Protein AF-A0A6A6IMD1-F1 (afdb_monomer)

Structure (mmCIF, N/CA/C/O backbone):
data_AF-A0A6A6IMD1-F1
#
_entry.id   AF-A0A6A6IMD1-F1
#
loop_
_atom_site.group_PDB
_atom_site.id
_atom_site.type_symbol
_atom_site.label_atom_id
_atom_site.label_alt_id
_atom_site.label_comp_id
_atom_site.label_asym_id
_atom_site.label_entity_id
_atom_site.label_seq_id
_atom_site.pdbx_PDB_ins_code
_atom_site.Cartn_x
_atom_site.Cartn_y
_atom_site.Cartn_z
_atom_site.occupancy
_atom_site.B_iso_or_equiv
_atom_site.auth_seq_id
_atom_site.auth_comp_id
_atom_site.auth_asym_id
_atom_site.auth_atom_id
_atom_site.pdbx_PDB_model_num
ATOM 1 N N . MET A 1 1 ? -5.433 -16.514 -37.860 1.00 51.62 1 MET A N 1
ATOM 2 C CA . MET A 1 1 ? -4.956 -15.335 -37.108 1.00 51.62 1 MET A CA 1
ATOM 3 C C . MET A 1 1 ? -4.405 -15.838 -35.791 1.00 51.62 1 MET A C 1
ATOM 5 O O . MET A 1 1 ? -5.159 -16.443 -35.043 1.00 51.62 1 MET A O 1
ATOM 9 N N . SER A 1 2 ? -3.101 -15.700 -35.561 1.00 61.56 2 SER A N 1
ATOM 10 C CA . SER A 1 2 ? -2.465 -16.138 -34.315 1.00 61.56 2 SER A CA 1
ATOM 11 C C . SER A 1 2 ? -2.992 -15.283 -33.165 1.00 61.56 2 SER A C 1
ATOM 13 O O . SER A 1 2 ? -2.879 -14.060 -33.211 1.00 61.56 2 SER A O 1
ATOM 15 N N . THR A 1 3 ? -3.614 -15.899 -32.163 1.00 59.59 3 THR A N 1
ATOM 16 C CA . THR A 1 3 ? -4.008 -15.195 -30.940 1.00 59.59 3 THR A CA 1
ATOM 17 C C . THR A 1 3 ? -2.744 -14.703 -30.236 1.00 59.59 3 THR A C 1
ATOM 19 O O . THR A 1 3 ? -1.825 -15.509 -30.058 1.00 59.59 3 THR A O 1
ATOM 22 N N . PRO A 1 4 ? -2.653 -13.416 -29.854 1.00 78.06 4 PRO A N 1
ATOM 23 C CA . PRO A 1 4 ? -1.506 -12.929 -29.103 1.00 78.06 4 PRO A CA 1
ATOM 24 C C . PRO A 1 4 ? -1.414 -13.709 -27.789 1.00 78.06 4 PRO A C 1
ATOM 26 O O . PRO A 1 4 ? -2.391 -13.800 -27.046 1.00 78.06 4 PRO A O 1
ATOM 29 N N . SER A 1 5 ? -0.257 -14.315 -27.532 1.00 90.94 5 SER A N 1
ATOM 30 C CA . SER A 1 5 ? 0.016 -14.977 -26.259 1.00 90.94 5 SER A CA 1
ATOM 31 C C . SER A 1 5 ? -0.021 -13.944 -25.136 1.00 90.94 5 SER A C 1
ATOM 33 O O . SER A 1 5 ? 0.580 -12.875 -25.265 1.00 90.94 5 SER A O 1
ATOM 35 N N . LEU A 1 6 ? -0.711 -14.261 -24.039 1.00 95.12 6 LEU A N 1
ATOM 36 C CA . LEU A 1 6 ? -0.697 -13.428 -22.839 1.00 95.12 6 LEU A CA 1
ATOM 37 C C . LEU A 1 6 ? 0.735 -13.326 -22.278 1.00 95.12 6 LEU A C 1
ATOM 39 O O . LEU A 1 6 ? 1.466 -14.320 -22.318 1.00 95.12 6 LEU A O 1
ATOM 43 N N . PRO A 1 7 ? 1.139 -12.156 -21.751 1.00 96.75 7 PRO A N 1
ATOM 44 C CA . PRO A 1 7 ? 2.453 -11.978 -21.145 1.00 96.75 7 PRO A CA 1
ATOM 45 C C . PRO A 1 7 ? 2.590 -12.799 -19.858 1.00 96.75 7 PRO A C 1
ATOM 47 O O . PRO A 1 7 ? 1.603 -13.231 -19.252 1.00 96.75 7 PRO A O 1
ATOM 50 N N . THR A 1 8 ? 3.832 -12.980 -19.415 1.00 95.88 8 THR A N 1
ATOM 51 C CA . THR A 1 8 ? 4.113 -13.552 -18.087 1.00 95.88 8 THR A CA 1
ATOM 52 C C . THR A 1 8 ? 3.744 -12.564 -16.977 1.00 95.88 8 THR A C 1
ATOM 54 O O . THR A 1 8 ? 3.663 -11.354 -17.208 1.00 95.88 8 THR A O 1
ATOM 57 N N . GLN A 1 9 ? 3.544 -13.052 -15.751 1.00 95.56 9 GLN A N 1
ATOM 58 C CA . GLN A 1 9 ? 3.216 -12.198 -14.605 1.00 95.56 9 GLN A CA 1
ATOM 59 C C . GLN A 1 9 ? 4.272 -11.109 -14.355 1.00 95.56 9 GLN A C 1
ATOM 61 O O . GLN A 1 9 ? 3.928 -9.935 -14.199 1.00 95.56 9 GLN A O 1
ATOM 66 N N . ALA A 1 10 ? 5.555 -11.477 -14.370 1.00 94.19 10 ALA A N 1
ATOM 67 C CA . ALA A 1 10 ? 6.656 -10.537 -14.169 1.00 94.19 10 ALA A CA 1
ATOM 68 C C . ALA A 1 10 ? 6.719 -9.467 -15.273 1.00 94.19 10 ALA A C 1
ATOM 70 O O . ALA A 1 10 ? 6.852 -8.276 -14.986 1.00 94.19 10 ALA A O 1
ATOM 71 N N . GLU A 1 11 ? 6.570 -9.874 -16.535 1.00 95.75 11 GLU A N 1
ATOM 72 C CA . GLU A 1 11 ? 6.535 -8.952 -17.673 1.00 95.75 11 GLU A CA 1
ATOM 73 C C . GLU A 1 11 ? 5.366 -7.967 -17.558 1.00 95.75 11 GLU A C 1
ATOM 75 O O . GLU A 1 11 ? 5.536 -6.760 -17.767 1.00 95.75 11 GLU A O 1
ATOM 80 N N . TYR A 1 12 ? 4.193 -8.465 -17.163 1.00 96.69 12 TYR A N 1
ATOM 81 C CA . TYR A 1 12 ? 3.007 -7.647 -16.958 1.00 96.69 12 TYR A CA 1
ATOM 82 C C . TYR A 1 12 ? 3.212 -6.602 -15.859 1.00 96.69 12 TYR A C 1
ATOM 84 O O . TYR A 1 12 ? 2.889 -5.429 -16.048 1.00 96.69 12 TYR A O 1
ATOM 92 N N . PHE A 1 13 ? 3.787 -6.993 -14.722 1.00 94.88 13 PHE A N 1
ATOM 93 C CA . PHE A 1 13 ? 4.029 -6.075 -13.607 1.00 94.88 13 PHE A CA 1
ATOM 94 C C . PHE A 1 13 ? 4.981 -4.942 -13.998 1.00 94.88 13 PHE A C 1
ATOM 96 O O . PHE A 1 13 ? 4.729 -3.791 -13.652 1.00 94.88 13 PHE A O 1
ATOM 103 N N . CYS A 1 14 ? 6.030 -5.246 -14.763 1.00 93.00 14 CYS A N 1
ATOM 104 C CA . CYS A 1 14 ? 7.013 -4.250 -15.185 1.00 93.00 14 CYS A CA 1
ATOM 105 C C . CYS A 1 14 ? 6.496 -3.292 -16.266 1.00 93.00 14 CYS A C 1
ATOM 107 O O . CYS A 1 14 ? 6.960 -2.156 -16.341 1.00 93.00 14 CYS A O 1
ATOM 109 N N . THR A 1 15 ? 5.577 -3.737 -17.129 1.00 93.69 15 THR A N 1
ATOM 110 C CA . THR A 1 15 ? 5.205 -2.978 -18.338 1.00 93.69 15 THR A CA 1
ATOM 111 C C . THR A 1 15 ? 3.771 -2.454 -18.338 1.00 93.69 15 THR A C 1
ATOM 113 O O . THR A 1 15 ? 3.493 -1.449 -18.992 1.00 93.69 15 THR A O 1
ATOM 116 N N . ARG A 1 16 ? 2.848 -3.111 -17.623 1.00 95.56 16 ARG A N 1
ATOM 117 C CA . ARG A 1 16 ? 1.399 -2.872 -17.736 1.00 95.56 16 ARG A CA 1
ATOM 118 C C . ARG A 1 16 ? 0.726 -2.394 -16.454 1.00 95.56 16 ARG A C 1
ATOM 120 O O . ARG A 1 16 ? -0.406 -1.912 -16.539 1.00 95.56 16 ARG A O 1
ATOM 127 N N . VAL A 1 17 ? 1.402 -2.476 -15.307 1.00 95.88 17 VAL A N 1
ATOM 128 C CA . VAL A 1 17 ? 0.949 -1.904 -14.030 1.00 95.88 17 VAL A CA 1
ATOM 129 C C . VAL A 1 17 ? 1.692 -0.593 -13.803 1.00 95.88 17 VAL A C 1
ATOM 131 O O . VAL A 1 17 ? 2.820 -0.581 -13.318 1.00 95.88 17 VAL A O 1
ATOM 134 N N . LEU A 1 18 ? 1.077 0.526 -14.186 1.00 94.50 18 LEU A N 1
ATOM 135 C CA . LEU A 1 18 ? 1.742 1.826 -14.125 1.00 94.50 18 LEU A CA 1
ATOM 136 C C . LEU A 1 18 ? 1.289 2.617 -12.897 1.00 94.50 18 LEU A C 1
ATOM 138 O O . LEU A 1 18 ? 0.081 2.718 -12.662 1.00 94.50 18 LEU A O 1
ATOM 142 N N . PRO A 1 19 ? 2.214 3.220 -12.128 1.00 92.38 19 PRO A N 1
ATOM 143 C CA . PRO A 1 19 ? 1.831 4.170 -11.098 1.00 92.38 19 PRO A CA 1
ATOM 144 C C . PRO A 1 19 ? 1.160 5.375 -11.752 1.00 92.38 19 PRO A C 1
ATOM 146 O O . PRO A 1 19 ? 1.522 5.791 -12.854 1.00 92.38 19 PRO A O 1
ATOM 149 N N . LEU A 1 20 ? 0.199 5.972 -11.054 1.00 87.44 20 LEU A N 1
ATOM 150 C CA . LEU A 1 20 ? -0.570 7.100 -11.572 1.00 87.44 20 LEU A CA 1
ATOM 151 C C . LEU A 1 20 ? 0.317 8.291 -11.974 1.00 87.44 20 LEU A C 1
ATOM 153 O O . LEU A 1 20 ? 0.008 9.003 -12.923 1.00 87.44 20 LEU A O 1
ATOM 157 N N . THR A 1 21 ? 1.466 8.459 -11.311 1.00 82.50 21 THR A N 1
ATOM 158 C CA . THR A 1 21 ? 2.488 9.467 -11.638 1.00 82.50 21 THR A CA 1
ATOM 159 C C . THR A 1 21 ? 3.136 9.279 -13.011 1.00 82.50 21 THR A C 1
ATOM 161 O O . THR A 1 21 ? 3.659 10.244 -13.558 1.00 82.50 21 THR A O 1
ATOM 164 N N . ALA A 1 22 ? 3.100 8.073 -13.580 1.00 75.25 22 ALA A N 1
ATOM 165 C CA . ALA A 1 22 ? 3.675 7.763 -14.886 1.00 75.25 22 ALA A CA 1
ATOM 166 C C . ALA A 1 22 ? 2.678 7.931 -16.046 1.00 75.25 22 ALA A C 1
ATOM 168 O O . ALA A 1 22 ? 3.036 7.688 -17.197 1.00 75.25 22 ALA A O 1
ATOM 169 N N . THR A 1 23 ? 1.424 8.317 -15.776 1.00 82.44 23 THR A N 1
ATOM 170 C CA . THR A 1 23 ? 0.374 8.390 -16.804 1.00 82.44 23 THR A CA 1
ATOM 171 C C . THR A 1 23 ? -0.391 9.709 -16.760 1.00 82.44 23 THR A C 1
ATOM 173 O O . THR A 1 23 ? -0.522 10.334 -15.713 1.00 82.44 23 THR A O 1
ATOM 176 N N . TYR A 1 24 ? -0.938 10.127 -17.905 1.00 81.50 24 TYR A N 1
ATOM 177 C CA . TYR A 1 24 ? -1.802 11.311 -17.995 1.00 81.50 24 TYR A CA 1
ATOM 178 C C . TYR A 1 24 ? -3.264 11.017 -17.619 1.00 81.50 24 TYR A C 1
ATOM 180 O O . TYR A 1 24 ? -4.043 11.944 -17.405 1.00 81.50 24 TYR A O 1
ATOM 188 N N . LYS A 1 25 ? -3.664 9.737 -17.574 1.00 88.19 25 LYS A N 1
ATOM 189 C CA . LYS A 1 25 ? -5.030 9.339 -17.223 1.00 88.19 25 LYS A CA 1
ATOM 190 C C . LYS A 1 25 ? -5.193 9.372 -15.715 1.00 88.19 25 LYS A C 1
ATOM 192 O O . LYS A 1 25 ? -4.457 8.699 -15.004 1.00 88.19 25 LYS A O 1
ATOM 197 N N . ARG A 1 26 ? -6.199 10.107 -15.254 1.00 88.94 26 ARG A N 1
ATOM 198 C CA . ARG A 1 26 ? -6.521 10.249 -13.837 1.00 88.94 26 ARG A CA 1
ATOM 199 C C . ARG A 1 26 ? -7.907 9.676 -13.543 1.00 88.94 26 ARG A C 1
ATOM 201 O O . ARG A 1 26 ? -8.780 9.778 -14.411 1.00 88.94 26 ARG A O 1
ATOM 208 N N . PRO A 1 27 ? -8.114 9.023 -12.386 1.00 91.56 27 PRO A N 1
ATOM 209 C CA . PRO A 1 27 ? -9.451 8.626 -11.974 1.00 91.56 27 PRO A CA 1
ATOM 210 C C . PRO A 1 27 ? -10.317 9.882 -11.809 1.00 91.56 27 PRO A C 1
ATOM 212 O O . PRO A 1 27 ? -9.826 10.932 -11.395 1.00 91.56 27 PRO A O 1
ATOM 215 N N . ALA A 1 28 ? -11.606 9.792 -12.140 1.00 91.31 28 ALA A N 1
ATOM 216 C CA . ALA A 1 28 ? -12.537 10.883 -11.869 1.00 91.31 28 ALA A CA 1
ATOM 217 C C . ALA A 1 28 ? -12.634 11.130 -10.352 1.00 91.31 28 ALA A C 1
ATOM 219 O O . ALA A 1 28 ? -12.416 10.212 -9.553 1.00 91.31 28 ALA A O 1
ATOM 220 N N . SER A 1 29 ? -12.985 12.349 -9.945 1.00 89.38 29 SER A N 1
ATOM 221 C CA . SER A 1 29 ? -13.237 12.655 -8.534 1.00 89.38 29 SER A CA 1
ATOM 222 C C . SER A 1 29 ? -14.294 11.708 -7.955 1.00 89.38 29 SER A C 1
ATOM 224 O O . SER A 1 29 ? -15.312 11.435 -8.591 1.00 89.38 29 SER A O 1
ATOM 226 N N . GLY A 1 30 ? -14.037 11.166 -6.762 1.00 90.62 30 GLY A N 1
ATOM 227 C CA . GLY A 1 30 ? -14.919 10.185 -6.128 1.00 90.62 30 GLY A CA 1
ATOM 228 C C . GLY A 1 30 ? -14.833 8.758 -6.685 1.00 90.62 30 GLY A C 1
ATOM 229 O O . GLY A 1 30 ? -15.595 7.903 -6.240 1.00 90.62 30 GLY A O 1
ATOM 230 N N . THR A 1 31 ? -13.922 8.452 -7.620 1.00 94.75 31 THR A N 1
ATOM 231 C CA . THR A 1 31 ? -13.703 7.053 -8.037 1.00 94.75 31 THR A CA 1
ATOM 232 C C . THR A 1 31 ? -13.175 6.244 -6.852 1.00 94.75 31 THR A C 1
ATOM 234 O O . THR A 1 31 ? -12.198 6.632 -6.211 1.00 94.75 31 THR A O 1
ATOM 237 N N . GLN A 1 32 ? -13.791 5.098 -6.574 1.00 95.88 32 GLN A N 1
ATOM 238 C CA . GLN A 1 32 ? -13.402 4.207 -5.481 1.00 95.88 32 GLN A CA 1
ATOM 239 C C . GLN A 1 32 ? -12.644 2.985 -6.001 1.00 95.88 32 GLN A C 1
ATOM 241 O O . GLN A 1 32 ? -12.909 2.482 -7.095 1.00 95.88 32 GLN A O 1
ATOM 246 N N . CYS A 1 33 ? -11.703 2.483 -5.204 1.00 96.31 33 CYS A N 1
ATOM 247 C CA . CYS A 1 33 ? -11.083 1.193 -5.447 1.00 96.31 33 CYS A CA 1
ATOM 248 C C . CYS A 1 33 ? -12.113 0.102 -5.156 1.00 96.31 33 CYS A C 1
ATOM 250 O O . CYS A 1 33 ? -12.616 0.006 -4.043 1.00 96.31 33 CYS A O 1
ATOM 252 N N . SER A 1 34 ? -12.393 -0.763 -6.123 1.00 97.06 34 SER A N 1
ATOM 253 C CA . SER A 1 34 ? -13.381 -1.840 -5.962 1.00 97.06 34 SER A CA 1
ATOM 254 C C . SER A 1 34 ? -12.946 -2.970 -5.023 1.00 97.06 34 SER A C 1
ATOM 256 O O . SER A 1 34 ? -13.760 -3.833 -4.711 1.00 97.06 34 SER A O 1
ATOM 258 N N . ILE A 1 35 ? -11.680 -2.989 -4.588 1.00 95.69 35 ILE A N 1
ATOM 259 C CA . ILE A 1 35 ? -11.147 -4.014 -3.679 1.00 95.69 35 ILE A CA 1
ATOM 260 C C . ILE A 1 35 ? -11.359 -3.610 -2.214 1.00 95.69 35 ILE A C 1
ATOM 262 O O .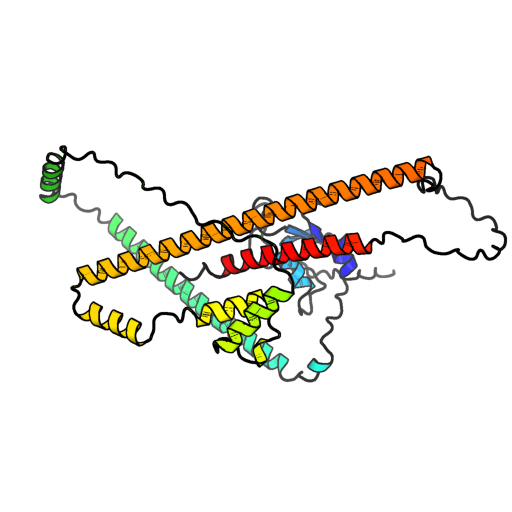 ILE A 1 35 ? -11.877 -4.405 -1.441 1.00 95.69 35 ILE A O 1
ATOM 266 N N . CYS A 1 36 ? -10.965 -2.393 -1.822 1.00 95.56 36 CYS A N 1
ATOM 267 C CA . CYS A 1 36 ? -11.120 -1.902 -0.443 1.00 95.56 36 CYS A CA 1
ATOM 268 C C . CYS A 1 36 ? -12.324 -0.967 -0.243 1.00 95.56 36 CYS A C 1
ATOM 270 O O . CYS A 1 36 ? -12.608 -0.585 0.887 1.00 95.56 36 CYS A O 1
ATOM 272 N N . CYS A 1 37 ? -13.020 -0.585 -1.318 1.00 95.19 37 CYS A N 1
ATOM 273 C CA . CYS A 1 37 ? -14.123 0.384 -1.324 1.00 95.19 37 CYS A CA 1
ATOM 274 C C . CYS A 1 37 ? -13.742 1.802 -0.844 1.00 95.19 37 CYS A C 1
ATOM 276 O O . CYS A 1 37 ? -14.621 2.614 -0.560 1.00 95.19 37 CYS A O 1
ATOM 278 N N . GLU A 1 38 ? -12.448 2.131 -0.786 1.00 93.62 38 GLU A N 1
ATOM 279 C CA . GLU A 1 38 ? -11.952 3.465 -0.425 1.00 93.62 38 GLU A CA 1
ATOM 280 C C . GLU A 1 38 ? -11.694 4.342 -1.659 1.00 93.62 38 GLU A C 1
ATOM 282 O O . GLU A 1 38 ? -11.459 3.856 -2.767 1.00 93.62 38 GLU A O 1
ATOM 287 N N . GLU A 1 39 ? -11.709 5.662 -1.471 1.00 93.44 39 GLU A N 1
ATOM 288 C CA . GLU A 1 39 ? -11.508 6.635 -2.547 1.00 93.44 39 GLU A CA 1
ATOM 289 C C . GLU A 1 39 ? -10.072 6.600 -3.113 1.00 93.44 39 GLU A C 1
ATOM 291 O O . GLU A 1 39 ? -9.075 6.588 -2.384 1.00 93.44 39 GLU A O 1
ATOM 296 N N . LEU A 1 40 ? -9.954 6.628 -4.443 1.00 92.81 40 LEU A N 1
ATOM 297 C CA . LEU A 1 40 ? -8.682 6.697 -5.162 1.00 92.81 40 LEU A CA 1
ATOM 298 C C . LEU A 1 40 ? -8.208 8.150 -5.232 1.00 92.81 40 LEU A C 1
ATOM 300 O O . LEU A 1 40 ? -8.443 8.858 -6.209 1.00 92.81 40 LEU A O 1
ATOM 304 N N . ARG A 1 41 ? -7.545 8.604 -4.170 1.00 83.69 41 ARG A N 1
ATOM 305 C CA . ARG A 1 41 ? -7.036 9.976 -4.073 1.00 83.69 41 ARG A CA 1
ATOM 306 C C . ARG A 1 41 ? -5.600 10.088 -4.574 1.00 83.69 41 ARG A C 1
ATOM 308 O O . ARG A 1 41 ? -4.738 9.290 -4.222 1.00 83.69 41 ARG A O 1
ATOM 315 N N . GLU A 1 42 ? -5.337 11.135 -5.350 1.00 66.81 42 GLU A N 1
ATOM 316 C CA . GLU A 1 42 ? -4.012 11.422 -5.915 1.00 66.81 42 GLU A CA 1
ATOM 317 C C . GLU A 1 42 ? -3.029 12.057 -4.939 1.00 66.81 42 GLU A C 1
ATOM 319 O O . GLU A 1 42 ? -1.819 11.921 -5.108 1.00 66.81 42 GLU A O 1
ATOM 324 N N . GLN A 1 43 ? -3.537 12.779 -3.941 1.00 56.12 43 GLN A N 1
ATOM 325 C CA . GLN A 1 43 ? -2.728 13.642 -3.089 1.00 56.12 43 GLN A CA 1
ATOM 326 C C . GLN A 1 43 ? -2.965 13.309 -1.614 1.00 56.12 43 GLN A C 1
ATOM 328 O O . GLN A 1 43 ? -4.099 13.307 -1.137 1.00 56.12 43 GLN A O 1
ATOM 333 N N . GLY A 1 44 ? -1.878 13.026 -0.891 1.00 53.97 44 GLY A N 1
ATOM 334 C CA . GLY A 1 44 ? -1.862 12.986 0.575 1.00 53.97 44 GLY A CA 1
ATOM 335 C C . GLY A 1 44 ? -2.278 11.677 1.260 1.00 53.97 44 GLY A C 1
ATOM 336 O O . GLY A 1 44 ? -2.286 11.650 2.488 1.00 53.97 44 GLY A O 1
ATOM 337 N N . HIS A 1 45 ? -2.586 10.596 0.532 1.00 55.38 45 HIS A N 1
ATOM 338 C CA . HIS A 1 45 ? -2.960 9.302 1.138 1.00 55.38 45 HIS A CA 1
ATOM 339 C C . HIS A 1 45 ? -1.831 8.271 1.108 1.00 55.38 45 HIS A C 1
ATOM 341 O O . HIS A 1 45 ? -0.958 8.303 0.245 1.00 55.38 45 HIS A O 1
ATOM 347 N N . THR A 1 46 ? -1.847 7.339 2.066 1.00 58.47 46 THR A N 1
ATOM 348 C CA . THR A 1 46 ? -0.765 6.364 2.305 1.00 58.47 46 THR A CA 1
ATOM 349 C C . THR A 1 46 ? -0.603 5.292 1.232 1.00 58.47 46 THR A C 1
ATOM 351 O O . THR A 1 46 ? 0.370 4.540 1.273 1.00 58.47 46 THR A O 1
ATOM 354 N N . HIS A 1 47 ? -1.528 5.206 0.278 1.00 69.94 47 HIS A N 1
ATOM 355 C CA . HIS A 1 47 ? -1.573 4.132 -0.704 1.00 69.94 47 HIS A CA 1
ATOM 356 C C . HIS A 1 47 ? -1.412 4.710 -2.107 1.00 69.94 47 HIS A C 1
ATOM 358 O O . HIS A 1 47 ? -2.246 5.482 -2.575 1.00 69.94 47 HIS A O 1
ATOM 364 N N . SER A 1 48 ? -0.328 4.330 -2.784 1.00 89.25 48 SER A N 1
ATOM 365 C CA . SER A 1 48 ? -0.109 4.681 -4.185 1.00 89.25 48 SER A CA 1
ATOM 366 C C . SER A 1 48 ? -1.219 4.092 -5.059 1.00 89.25 48 SER A C 1
ATOM 368 O O . SER A 1 48 ? -1.692 2.986 -4.801 1.00 89.25 48 SER A O 1
ATOM 370 N N . VAL A 1 49 ? -1.640 4.830 -6.086 1.00 93.94 49 VAL A N 1
ATOM 371 C CA . VAL A 1 49 ? -2.632 4.383 -7.074 1.00 93.94 49 VAL A CA 1
ATOM 372 C C . VAL A 1 49 ? -1.911 3.931 -8.342 1.00 93.94 49 VAL A C 1
ATOM 374 O O . VAL A 1 49 ? -0.955 4.574 -8.782 1.00 93.94 49 VAL A O 1
ATOM 377 N N . VAL A 1 50 ? -2.387 2.841 -8.936 1.00 95.31 50 VAL A N 1
ATOM 378 C CA . VAL A 1 50 ? -1.920 2.300 -10.215 1.00 95.31 50 VAL A CA 1
ATOM 379 C C . VAL A 1 50 ? -3.073 2.159 -11.200 1.00 95.31 50 VAL A C 1
ATOM 381 O O . VAL A 1 50 ? -4.235 2.019 -10.811 1.00 95.31 50 VAL A O 1
ATOM 384 N N . ILE A 1 51 ? -2.731 2.169 -12.484 1.00 96.94 51 ILE A N 1
ATOM 385 C CA . ILE A 1 51 ? -3.633 1.905 -13.601 1.00 96.94 51 ILE A CA 1
ATOM 386 C C . ILE A 1 51 ? -3.158 0.669 -14.369 1.00 96.94 51 ILE A C 1
ATOM 388 O O . ILE A 1 51 ? -1.970 0.510 -14.655 1.00 96.94 51 ILE A O 1
ATOM 392 N N . LEU A 1 52 ? -4.103 -0.203 -14.722 1.00 97.44 52 LEU A N 1
ATOM 393 C CA . LEU A 1 52 ? -3.850 -1.351 -15.594 1.00 97.44 52 LEU A CA 1
ATOM 394 C C . LEU A 1 52 ? -3.978 -0.909 -17.051 1.00 97.44 52 LEU A C 1
ATOM 396 O O . LEU A 1 52 ? -5.066 -0.538 -17.489 1.00 97.44 52 LEU A O 1
ATOM 400 N N . THR A 1 53 ? -2.888 -0.920 -17.810 1.00 95.62 53 THR A N 1
ATOM 401 C CA . THR A 1 53 ? -2.862 -0.295 -19.149 1.00 95.62 53 THR A CA 1
ATOM 402 C C . THR A 1 53 ? -3.766 -0.965 -20.188 1.00 95.62 53 THR A C 1
ATOM 404 O O . THR A 1 53 ? -4.189 -0.297 -21.128 1.00 95.62 53 THR A O 1
ATOM 407 N N . ASP A 1 54 ? -4.121 -2.239 -20.010 1.00 96.00 54 ASP A N 1
ATOM 408 C CA . ASP A 1 54 ? -4.954 -2.977 -20.969 1.00 96.00 54 ASP A CA 1
ATOM 409 C C . ASP A 1 54 ? -6.440 -2.650 -20.856 1.00 96.00 54 ASP A C 1
ATOM 411 O O . ASP A 1 54 ? -7.175 -2.790 -21.831 1.00 96.00 54 ASP A O 1
ATOM 415 N N . CYS A 1 55 ? -6.915 -2.253 -19.673 1.00 97.19 55 CYS A N 1
A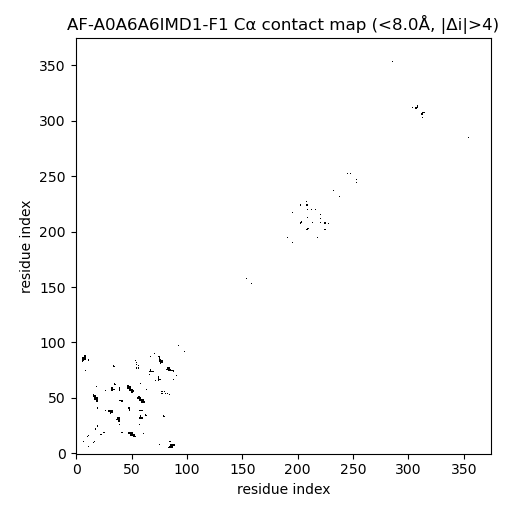TOM 416 C CA . CYS A 1 55 ? -8.334 -1.978 -19.427 1.00 97.19 55 CYS A CA 1
ATOM 417 C C . CYS A 1 55 ? -8.611 -0.632 -18.748 1.00 97.19 55 CYS A C 1
ATOM 419 O O . CYS A 1 55 ? -9.771 -0.282 -18.567 1.00 97.19 55 CYS A O 1
ATOM 421 N N . TYR A 1 56 ? -7.570 0.114 -18.378 1.00 96.56 56 TYR A N 1
ATOM 422 C CA . TYR A 1 56 ? -7.621 1.434 -17.743 1.00 96.56 56 TYR A CA 1
ATOM 423 C C . TYR A 1 56 ? -8.405 1.496 -16.425 1.00 96.56 56 TYR A C 1
ATOM 425 O O . TYR A 1 56 ? -8.935 2.544 -16.066 1.00 96.56 56 TYR A O 1
ATOM 433 N N . HIS A 1 57 ? -8.461 0.387 -15.687 1.00 97.62 57 HIS A N 1
ATOM 434 C CA . HIS A 1 57 ? -9.021 0.378 -14.338 1.00 97.62 57 HIS A CA 1
ATOM 435 C C . HIS A 1 57 ? -7.961 0.781 -13.315 1.00 97.62 57 HIS A C 1
ATOM 437 O O . HIS A 1 57 ? -6.792 0.407 -13.446 1.00 97.62 57 HIS A O 1
ATOM 443 N N . PHE A 1 58 ? -8.399 1.529 -12.305 1.00 97.19 58 PHE A N 1
ATOM 444 C CA . PHE A 1 58 ? -7.556 2.081 -11.253 1.00 97.19 58 PHE A CA 1
ATOM 445 C C . PHE A 1 58 ? -7.736 1.313 -9.946 1.00 97.19 58 PHE A C 1
ATOM 447 O O . PHE A 1 58 ? -8.852 0.939 -9.584 1.00 97.19 58 PHE A O 1
ATOM 454 N N . PHE A 1 59 ? -6.637 1.121 -9.223 1.00 96.94 59 PHE A N 1
ATOM 455 C CA . PHE A 1 59 ? -6.620 0.459 -7.922 1.00 96.94 59 PHE A CA 1
ATOM 456 C C . PHE A 1 59 ? -5.518 1.052 -7.051 1.00 96.94 59 PHE A C 1
ATOM 458 O O . PHE A 1 59 ? -4.533 1.579 -7.570 1.00 96.94 59 PHE A O 1
ATOM 465 N N . HIS A 1 60 ? -5.617 0.908 -5.730 1.00 95.69 60 HIS A N 1
ATOM 466 C CA . HIS A 1 60 ? -4.435 1.085 -4.892 1.00 95.69 60 HIS A CA 1
ATOM 467 C C . HIS A 1 60 ? -3.443 -0.045 -5.176 1.00 95.69 60 HIS A C 1
ATOM 469 O O . HIS A 1 60 ? -3.825 -1.214 -5.257 1.00 95.69 60 HIS A O 1
ATOM 475 N N . THR A 1 61 ? -2.158 0.285 -5.266 1.00 94.69 61 THR A N 1
ATOM 476 C CA . THR A 1 61 ? -1.060 -0.676 -5.448 1.00 94.69 61 THR A CA 1
ATOM 477 C C . THR A 1 61 ? -1.113 -1.773 -4.387 1.00 94.69 61 THR A C 1
ATOM 479 O O . THR A 1 61 ? -0.996 -2.954 -4.698 1.00 94.69 61 THR A O 1
ATOM 482 N N . ALA A 1 62 ? -1.376 -1.380 -3.136 1.00 93.88 62 ALA A N 1
ATOM 483 C CA . ALA A 1 62 ? -1.495 -2.289 -1.999 1.00 93.88 62 ALA A CA 1
ATOM 484 C C . ALA A 1 62 ? -2.697 -3.245 -2.093 1.00 93.88 62 ALA A C 1
ATOM 486 O O . ALA A 1 62 ? -2.699 -4.263 -1.415 1.00 93.88 62 ALA A O 1
ATOM 487 N N . CYS A 1 63 ? -3.700 -2.944 -2.921 1.00 95.88 63 CYS A N 1
ATOM 488 C CA . CYS A 1 63 ? -4.877 -3.790 -3.101 1.00 95.88 63 CYS A CA 1
ATOM 489 C C . CYS A 1 63 ? -4.740 -4.710 -4.318 1.00 95.88 63 CYS A C 1
ATOM 491 O O . CYS A 1 63 ? -5.066 -5.893 -4.239 1.00 95.88 63 CYS A O 1
ATOM 493 N N . ILE A 1 64 ? -4.243 -4.191 -5.445 1.00 96.56 64 ILE A N 1
ATOM 494 C CA . ILE A 1 64 ? -4.171 -4.972 -6.686 1.00 96.56 64 ILE A CA 1
ATOM 495 C C . ILE A 1 64 ? -2.989 -5.945 -6.719 1.00 96.56 64 ILE A C 1
ATOM 497 O O . ILE A 1 64 ? -3.108 -7.015 -7.310 1.00 96.56 64 ILE A O 1
ATOM 501 N N . LEU A 1 65 ? -1.865 -5.632 -6.062 1.00 95.19 65 LEU A N 1
ATOM 502 C CA . LEU A 1 65 ? -0.734 -6.562 -6.023 1.00 95.19 65 LEU A CA 1
ATOM 503 C C . LEU A 1 65 ? -1.083 -7.860 -5.272 1.00 95.19 65 LEU A C 1
ATOM 505 O O . LEU A 1 65 ? -0.883 -8.918 -5.865 1.00 95.19 65 LEU A O 1
ATOM 509 N N . PRO A 1 66 ? -1.684 -7.834 -4.061 1.00 95.25 66 PRO A N 1
ATOM 510 C CA . PRO A 1 66 ? -2.151 -9.058 -3.405 1.00 95.25 66 PRO A CA 1
ATOM 511 C C . PRO A 1 66 ? -3.211 -9.818 -4.200 1.00 95.25 66 PRO A C 1
ATOM 513 O O . PRO A 1 66 ? -3.257 -11.041 -4.138 1.00 95.25 66 PRO A O 1
ATOM 516 N N . TRP A 1 67 ? -4.053 -9.125 -4.972 1.00 95.94 67 TRP A N 1
ATOM 517 C CA . TRP A 1 67 ? -4.992 -9.794 -5.873 1.00 95.94 67 TRP A CA 1
ATOM 518 C C . TRP A 1 67 ? -4.261 -10.636 -6.929 1.00 95.94 67 TRP A C 1
ATOM 520 O O . TRP A 1 67 ? -4.667 -11.764 -7.202 1.00 95.94 67 TRP A O 1
ATOM 530 N N . PHE A 1 68 ? -3.169 -10.112 -7.490 1.00 96.19 68 PHE A N 1
ATOM 531 C CA . PHE A 1 68 ? -2.363 -10.801 -8.498 1.00 96.19 68 PHE A CA 1
ATOM 532 C C . PHE A 1 68 ? -1.433 -11.883 -7.928 1.00 96.19 68 PHE A C 1
ATOM 534 O O . PHE A 1 68 ? -1.136 -12.856 -8.623 1.00 96.19 68 PHE A O 1
ATOM 541 N N . THR A 1 69 ? -0.960 -11.737 -6.689 1.00 94.25 69 THR A N 1
ATOM 542 C CA . THR A 1 69 ? -0.034 -12.694 -6.052 1.00 94.25 69 THR A CA 1
ATOM 543 C C . THR A 1 69 ? -0.716 -13.694 -5.120 1.00 94.25 69 THR A C 1
ATOM 545 O O . THR A 1 69 ? -0.102 -14.688 -4.741 1.00 94.25 69 THR A O 1
ATOM 548 N N . GLY A 1 70 ? -1.973 -13.456 -4.745 1.00 91.50 70 GLY A N 1
ATOM 549 C CA . GLY A 1 70 ? -2.734 -14.322 -3.850 1.00 91.50 70 GLY A CA 1
ATOM 550 C C . GLY A 1 70 ? -3.114 -15.666 -4.474 1.00 91.50 70 GLY A C 1
ATOM 551 O O . GLY A 1 70 ? -2.932 -15.907 -5.662 1.00 91.50 70 GLY A O 1
ATOM 552 N N . SER A 1 71 ? -3.717 -16.545 -3.676 1.00 90.19 71 SER A N 1
ATOM 553 C CA . SER A 1 71 ? -4.144 -17.894 -4.086 1.00 90.19 71 SER A CA 1
ATOM 554 C C . SER A 1 71 ? -5.430 -17.934 -4.921 1.00 90.19 71 SER A C 1
ATOM 556 O O . SER A 1 71 ? -5.925 -19.010 -5.254 1.00 90.19 71 SER A O 1
ATOM 558 N N . ASN A 1 72 ? -5.984 -16.778 -5.295 1.00 87.50 72 ASN A N 1
ATOM 559 C CA . ASN A 1 72 ? -7.226 -16.719 -6.056 1.00 87.50 72 ASN A CA 1
ATOM 560 C C . ASN A 1 72 ? -7.047 -17.356 -7.450 1.00 87.50 72 ASN A C 1
ATOM 562 O O . ASN A 1 72 ? -6.069 -17.105 -8.162 1.00 87.50 72 ASN A O 1
ATOM 566 N N . GLN A 1 73 ? -8.033 -18.151 -7.872 1.00 87.94 73 GLN A N 1
ATOM 567 C CA . GLN A 1 73 ? -8.085 -18.755 -9.206 1.00 87.94 73 GLN A CA 1
ATOM 568 C C . GLN A 1 73 ? -8.090 -17.700 -10.324 1.00 87.94 73 GLN A C 1
ATOM 570 O O . GLN A 1 73 ? -7.621 -17.965 -11.426 1.00 87.94 73 GLN A O 1
ATOM 575 N N . ARG A 1 74 ? -8.573 -16.482 -10.042 1.00 93.00 74 ARG A N 1
ATOM 576 C CA . ARG A 1 74 ? -8.674 -15.376 -11.010 1.00 93.00 74 ARG A CA 1
ATOM 577 C C . ARG A 1 74 ? -7.585 -14.309 -10.870 1.00 93.00 74 ARG A C 1
ATOM 579 O O . ARG A 1 74 ? -7.754 -13.197 -11.374 1.00 93.00 74 ARG A O 1
ATOM 586 N N . ARG A 1 75 ? -6.452 -14.646 -10.244 1.00 94.31 75 ARG A N 1
ATOM 587 C CA . ARG A 1 75 ? -5.326 -13.719 -10.019 1.00 94.31 75 ARG A CA 1
ATOM 588 C C . ARG A 1 75 ? -4.653 -13.199 -11.297 1.00 94.31 75 ARG A C 1
ATOM 590 O O . ARG A 1 75 ? -3.964 -12.197 -11.246 1.00 94.31 75 ARG A O 1
ATOM 597 N N . GLY A 1 76 ? -4.880 -13.827 -12.452 1.00 96.00 76 GLY A N 1
ATOM 598 C CA . GLY A 1 76 ? -4.424 -13.327 -13.759 1.00 96.00 76 GLY A CA 1
ATOM 599 C C . GLY A 1 76 ? -5.385 -12.344 -14.443 1.00 96.00 76 GLY A C 1
ATOM 600 O O . GLY A 1 76 ? -5.204 -12.048 -15.621 1.00 96.00 76 GLY A O 1
ATOM 601 N N . SER A 1 77 ? -6.442 -11.877 -13.763 1.00 97.69 77 SER A N 1
ATOM 602 C CA . SER A 1 77 ? -7.515 -11.080 -14.378 1.00 97.69 77 SER A CA 1
ATOM 603 C C . SER A 1 77 ? -7.820 -9.779 -13.634 1.00 97.69 77 SER A C 1
ATOM 605 O O . SER A 1 77 ? -7.618 -9.671 -12.423 1.00 97.69 77 SER A O 1
ATOM 607 N N . CYS A 1 78 ? -8.340 -8.783 -14.357 1.00 98.06 78 CYS A N 1
ATOM 608 C CA . CYS A 1 78 ? -8.779 -7.520 -13.764 1.00 98.06 78 CYS A CA 1
ATOM 609 C C . CYS A 1 78 ? -10.024 -7.725 -12.872 1.00 98.06 78 CYS A C 1
ATOM 611 O O . CYS A 1 78 ? -11.029 -8.231 -13.377 1.00 98.06 78 CYS A O 1
ATOM 613 N N . PRO A 1 79 ? -10.041 -7.245 -11.612 1.00 97.50 79 PRO A N 1
ATOM 614 C CA . PRO A 1 79 ? -11.215 -7.351 -10.737 1.00 97.50 79 PRO A CA 1
ATOM 615 C C . PRO A 1 79 ? -12.493 -6.713 -11.307 1.00 97.50 79 PRO A C 1
ATOM 617 O O . PRO A 1 79 ? -13.588 -7.223 -11.083 1.00 97.50 79 PRO A O 1
ATOM 620 N N . ASN A 1 80 ? -12.360 -5.624 -12.075 1.00 97.69 80 ASN A N 1
ATOM 621 C CA . ASN A 1 80 ? -13.506 -4.856 -12.573 1.00 97.69 80 ASN A CA 1
ATOM 622 C C . ASN A 1 80 ? -14.119 -5.468 -13.836 1.00 97.69 80 ASN A C 1
ATOM 624 O O . ASN A 1 80 ? -15.322 -5.701 -13.887 1.00 97.69 80 ASN A O 1
ATOM 628 N N . CYS A 1 81 ? -13.307 -5.740 -14.863 1.00 97.94 81 CYS A N 1
ATOM 629 C CA . CYS A 1 81 ? -13.812 -6.223 -16.156 1.00 97.94 81 CYS A CA 1
ATOM 630 C C . CYS A 1 81 ? -13.533 -7.694 -16.449 1.00 97.94 81 CYS A C 1
ATOM 632 O O . CYS A 1 81 ? -13.933 -8.177 -17.505 1.00 97.94 81 CYS A O 1
ATOM 634 N N . ARG A 1 82 ? -12.834 -8.404 -15.556 1.00 96.75 82 ARG A N 1
ATOM 635 C CA . ARG A 1 82 ? -12.487 -9.828 -15.697 1.00 96.75 82 ARG A CA 1
ATOM 636 C C . ARG A 1 82 ? -11.660 -10.172 -16.940 1.00 96.75 82 ARG A C 1
ATOM 638 O O . ARG A 1 82 ? -11.510 -11.345 -17.257 1.00 96.75 82 ARG A O 1
ATOM 645 N N . ARG A 1 83 ? -11.100 -9.172 -17.629 1.00 97.25 83 ARG A N 1
ATOM 646 C CA . ARG A 1 83 ? -10.150 -9.378 -18.728 1.00 97.25 83 ARG A CA 1
ATOM 647 C C . ARG A 1 83 ? -8.927 -10.119 -18.197 1.00 97.25 83 ARG A C 1
ATOM 649 O O . ARG A 1 83 ? -8.388 -9.709 -17.169 1.00 97.25 83 ARG A O 1
ATOM 656 N N . GLU A 1 84 ? -8.508 -11.169 -18.895 1.00 97.00 84 GLU A N 1
ATOM 657 C CA . GLU A 1 84 ? -7.237 -11.849 -18.642 1.00 97.00 84 GLU A CA 1
ATOM 658 C C . GLU A 1 84 ? -6.081 -10.935 -19.048 1.00 97.00 84 GLU A C 1
ATOM 660 O O . GLU A 1 84 ? -6.087 -10.349 -20.130 1.00 97.00 84 GLU A O 1
ATOM 665 N N . LEU A 1 85 ? -5.133 -10.762 -18.135 1.00 97.19 85 LEU A N 1
ATOM 666 C CA . LEU A 1 85 ? -4.060 -9.780 -18.239 1.00 97.19 85 LEU A CA 1
ATOM 667 C C . LEU A 1 85 ? -2.707 -10.452 -18.471 1.00 97.19 85 LEU A C 1
ATOM 669 O O . LEU A 1 85 ? -1.901 -9.961 -19.254 1.00 97.19 85 LEU A O 1
ATOM 673 N N . PHE A 1 86 ? -2.470 -11.578 -17.801 1.00 96.94 86 PHE A N 1
ATOM 674 C CA . PHE A 1 86 ? -1.226 -12.335 -17.865 1.00 96.94 86 PHE A CA 1
ATOM 675 C C . PHE A 1 86 ? -1.460 -13.788 -17.452 1.00 96.94 86 PHE A C 1
ATOM 677 O O . PHE A 1 86 ? -2.458 -14.108 -16.800 1.00 96.94 86 PHE A O 1
ATOM 684 N N . VAL A 1 87 ? -0.517 -14.663 -17.799 1.00 95.38 87 VAL A N 1
ATOM 685 C CA . VAL A 1 87 ? -0.479 -16.033 -17.278 1.00 95.38 87 VAL A CA 1
ATOM 686 C C . VAL A 1 87 ? 0.118 -15.983 -15.869 1.00 95.38 87 VAL A C 1
ATOM 688 O O . VAL A 1 87 ? 1.284 -15.606 -15.735 1.00 95.38 87 VAL A O 1
ATOM 691 N N . PRO A 1 88 ? -0.652 -16.297 -14.811 1.00 92.56 88 PRO A N 1
ATOM 692 C CA . PRO A 1 88 ? -0.147 -16.206 -13.452 1.00 92.56 88 PRO A CA 1
ATOM 693 C C . PRO A 1 88 ? 0.886 -17.296 -13.189 1.00 92.56 88 PRO A C 1
ATOM 695 O O . PRO A 1 88 ? 0.713 -18.441 -13.619 1.00 92.56 88 PRO A O 1
ATOM 698 N N . ASP A 1 89 ? 1.923 -16.958 -12.427 1.00 92.06 89 ASP A N 1
ATOM 699 C CA . ASP A 1 89 ? 2.953 -17.924 -12.071 1.00 92.06 89 ASP A CA 1
ATOM 700 C C . ASP A 1 89 ? 2.321 -19.075 -11.290 1.00 92.06 89 ASP A C 1
ATOM 702 O O . ASP A 1 89 ? 1.380 -18.888 -10.502 1.00 92.06 89 ASP A O 1
ATOM 706 N N . ARG A 1 90 ? 2.810 -20.297 -11.524 1.00 86.44 90 ARG A N 1
ATOM 707 C CA . ARG A 1 90 ? 2.403 -21.443 -10.712 1.00 86.44 90 ARG A CA 1
ATOM 708 C C . ARG A 1 90 ? 2.873 -21.153 -9.297 1.00 86.44 90 ARG A C 1
ATOM 710 O O . ARG A 1 90 ? 4.071 -21.171 -9.038 1.00 86.44 90 ARG A O 1
ATOM 717 N N . LEU A 1 91 ? 1.927 -20.873 -8.401 1.00 82.94 91 LEU A N 1
ATOM 718 C CA . LEU A 1 91 ? 2.215 -20.841 -6.978 1.00 82.94 91 LEU A CA 1
ATOM 719 C C . LEU A 1 91 ? 2.785 -22.219 -6.663 1.00 82.94 91 LEU A C 1
ATOM 721 O O . LEU A 1 91 ? 2.089 -23.221 -6.830 1.00 82.94 91 LEU A O 1
ATOM 725 N N . SER A 1 92 ? 4.073 -22.276 -6.334 1.00 63.16 92 SER A N 1
ATOM 726 C CA . SER A 1 92 ? 4.710 -23.499 -5.883 1.00 63.16 92 SER A CA 1
ATOM 727 C C . SER A 1 92 ? 4.089 -23.826 -4.535 1.00 63.16 92 SER A C 1
ATOM 729 O O . SER A 1 92 ? 4.589 -23.401 -3.496 1.00 63.16 92 SER A O 1
ATOM 731 N N . VAL A 1 93 ? 2.949 -24.513 -4.557 1.00 57.84 93 VAL A N 1
ATOM 732 C CA . VAL A 1 93 ? 2.492 -25.252 -3.390 1.00 57.84 93 VAL A CA 1
ATOM 733 C C . VAL A 1 93 ? 3.642 -26.215 -3.103 1.00 57.84 93 VAL A C 1
ATOM 735 O O . VAL A 1 93 ? 4.022 -26.960 -4.017 1.00 57.84 93 VAL A O 1
ATOM 738 N N . PRO A 1 94 ? 4.294 -26.135 -1.931 1.00 57.16 94 PRO A N 1
ATOM 739 C CA . PRO A 1 94 ? 5.316 -27.098 -1.566 1.00 57.16 94 PRO A CA 1
ATOM 740 C C . PRO A 1 94 ? 4.747 -28.504 -1.812 1.00 57.16 94 PRO A C 1
ATOM 742 O O . PRO A 1 94 ? 3.616 -28.758 -1.393 1.00 57.16 94 PRO A O 1
ATOM 745 N N . PRO A 1 95 ? 5.467 -29.397 -2.516 1.00 56.88 95 PRO A N 1
ATOM 746 C CA . PRO A 1 95 ? 4.956 -30.725 -2.860 1.00 56.88 95 PRO A CA 1
ATOM 747 C C . PRO A 1 95 ? 4.430 -31.523 -1.656 1.00 56.88 95 PRO A C 1
ATOM 749 O O . PRO A 1 95 ? 3.556 -32.361 -1.833 1.00 56.88 95 PRO A O 1
ATOM 752 N N . ASP A 1 96 ? 4.898 -31.209 -0.444 1.00 55.66 96 ASP A N 1
ATOM 753 C CA . ASP A 1 96 ? 4.486 -31.839 0.818 1.00 55.66 96 ASP A CA 1
ATOM 754 C C . ASP A 1 96 ? 3.064 -31.488 1.304 1.00 55.66 96 ASP A C 1
ATOM 756 O O . ASP A 1 96 ? 2.561 -32.146 2.209 1.00 55.66 96 ASP A O 1
ATOM 760 N N . GLU A 1 97 ? 2.380 -30.488 0.731 1.00 52.88 97 GLU A N 1
ATOM 761 C CA . GLU A 1 97 ? 0.998 -30.145 1.130 1.00 52.88 97 GLU A CA 1
ATOM 762 C C . GLU A 1 97 ? -0.078 -30.577 0.121 1.00 52.88 97 GLU A C 1
ATOM 764 O O . GLU A 1 97 ? -1.275 -30.444 0.390 1.00 52.88 97 GLU A O 1
ATOM 769 N N . ALA A 1 98 ? 0.310 -31.140 -1.027 1.00 52.41 98 ALA A N 1
ATOM 770 C CA . ALA A 1 98 ? -0.649 -31.598 -2.035 1.00 52.41 98 ALA A CA 1
ATOM 771 C C . ALA A 1 98 ? -1.458 -32.839 -1.590 1.00 52.41 98 ALA A C 1
ATOM 773 O O . ALA A 1 98 ? -2.556 -33.053 -2.103 1.00 52.41 98 ALA A O 1
ATOM 774 N N . ASP A 1 99 ? -0.976 -33.591 -0.592 1.00 54.91 99 ASP A N 1
ATOM 775 C CA . ASP A 1 99 ? -1.644 -34.784 -0.041 1.00 54.91 99 ASP A CA 1
ATOM 776 C C . ASP A 1 99 ? -2.621 -34.488 1.121 1.00 54.91 99 ASP A C 1
ATOM 778 O O . ASP A 1 99 ? -3.284 -35.396 1.624 1.00 54.91 99 ASP A O 1
ATOM 782 N N . VAL A 1 100 ? -2.807 -33.222 1.526 1.00 57.34 100 VAL A N 1
ATOM 783 C CA . VAL A 1 100 ? -3.770 -32.833 2.590 1.00 57.34 100 VAL A CA 1
ATOM 784 C C . VAL A 1 100 ? -5.157 -32.458 2.017 1.00 57.34 100 VAL A C 1
ATOM 786 O O . VAL A 1 100 ? -6.017 -31.893 2.699 1.00 57.34 100 VAL A O 1
ATOM 789 N N . LEU A 1 101 ? -5.414 -32.778 0.743 1.00 56.88 101 LEU A N 1
ATOM 790 C CA . LEU A 1 101 ? -6.575 -32.308 -0.024 1.00 56.88 101 LEU A CA 1
ATOM 791 C C . LEU A 1 101 ? -7.902 -33.087 0.173 1.00 56.88 101 LEU A C 1
ATOM 793 O O . LEU A 1 101 ? -8.655 -33.283 -0.780 1.00 56.88 101 LEU A O 1
ATOM 797 N N . PRO A 1 102 ? -8.233 -33.505 1.405 1.00 56.41 102 PRO A N 1
ATOM 798 C CA . PRO A 1 102 ? -9.633 -33.462 1.856 1.00 56.41 102 PRO A CA 1
ATOM 799 C C . PRO A 1 102 ? -9.905 -32.362 2.898 1.00 56.41 102 PRO A C 1
ATOM 801 O O . PRO A 1 102 ? -11.018 -31.851 2.969 1.00 56.41 102 PRO A O 1
ATOM 804 N N . GLY A 1 103 ? -8.900 -31.948 3.680 1.00 57.50 103 GLY A N 1
ATOM 805 C CA . GLY A 1 103 ? -9.099 -31.049 4.829 1.00 57.50 103 GLY A CA 1
ATOM 806 C C . GLY A 1 103 ? -9.136 -29.558 4.483 1.00 57.50 103 GLY A C 1
ATOM 807 O O . GLY A 1 103 ? -9.722 -28.762 5.215 1.00 57.50 103 GLY A O 1
ATOM 808 N N . VAL A 1 104 ? -8.533 -29.158 3.361 1.00 55.41 104 VAL A N 1
ATOM 809 C CA . VAL A 1 104 ? -8.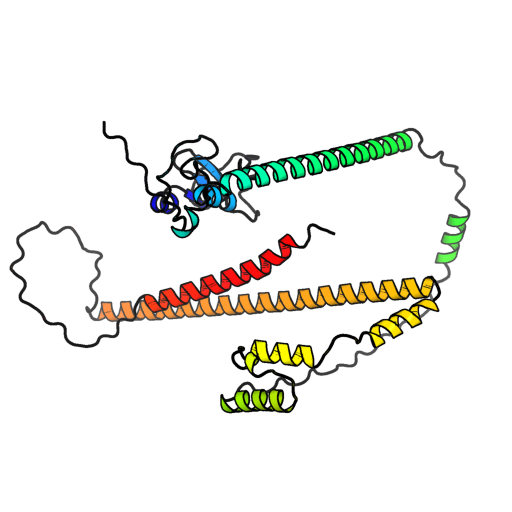424 -27.740 2.970 1.00 55.41 104 VAL A CA 1
ATOM 810 C C . VAL A 1 104 ? -9.763 -27.168 2.490 1.00 55.41 104 VAL A C 1
ATOM 812 O O . VAL A 1 104 ? -10.076 -26.026 2.814 1.00 55.41 104 VAL A O 1
ATOM 815 N N . LEU A 1 105 ? -10.594 -27.959 1.798 1.00 59.16 105 LEU A N 1
ATOM 816 C CA . LEU A 1 105 ? -11.954 -27.538 1.428 1.00 59.16 105 LEU A CA 1
ATOM 817 C C . LEU A 1 105 ? -12.849 -27.381 2.667 1.00 59.16 105 LEU A C 1
ATOM 819 O O . LEU A 1 105 ? -13.568 -26.393 2.783 1.00 59.16 105 LEU A O 1
ATOM 823 N N . GLU A 1 106 ? -12.729 -28.285 3.641 1.00 61.34 106 GLU A N 1
ATOM 824 C CA . GLU A 1 106 ? -13.479 -28.224 4.903 1.00 61.34 106 GLU A CA 1
ATOM 825 C C . GLU A 1 106 ? -13.042 -27.033 5.782 1.00 61.34 106 GLU A C 1
ATOM 827 O O . GLU A 1 106 ? -13.858 -26.362 6.420 1.00 61.34 106 GLU A O 1
ATOM 832 N N . LEU A 1 107 ? -11.742 -26.715 5.787 1.00 60.88 107 LEU A N 1
ATOM 833 C CA . LEU A 1 107 ? -11.204 -25.512 6.425 1.00 60.88 107 LEU A CA 1
ATOM 834 C C . LEU A 1 107 ? -11.670 -24.237 5.724 1.00 60.88 107 LEU A C 1
ATOM 836 O O . LEU A 1 107 ? -11.997 -23.267 6.404 1.00 60.88 107 LEU A O 1
ATOM 840 N N . GLN A 1 108 ? -11.743 -24.234 4.395 1.00 63.47 108 GLN A N 1
ATOM 841 C CA . GLN A 1 108 ? -12.227 -23.087 3.637 1.00 63.47 108 GLN A CA 1
ATOM 842 C C . GLN A 1 108 ? -13.716 -22.826 3.906 1.00 63.47 108 GLN A C 1
ATOM 844 O O . GLN A 1 108 ? -14.087 -21.690 4.191 1.00 63.47 108 GLN A O 1
ATOM 849 N N . GLU A 1 109 ? -14.549 -23.868 3.969 1.00 70.50 109 GLU A N 1
ATOM 850 C CA . GLU A 1 109 ? -15.953 -23.743 4.383 1.00 70.50 109 GLU A CA 1
ATOM 851 C C . GLU A 1 109 ? -16.100 -23.275 5.842 1.00 70.50 109 GLU A C 1
ATOM 853 O O . GLU A 1 109 ? -16.986 -22.474 6.157 1.00 70.50 109 GLU A O 1
ATOM 858 N N . ARG A 1 110 ? -15.204 -23.699 6.747 1.00 70.31 110 ARG A N 1
ATOM 859 C CA . ARG A 1 110 ? -15.164 -23.201 8.136 1.00 70.31 110 ARG A CA 1
ATOM 860 C C . ARG A 1 110 ? -14.755 -21.733 8.228 1.00 70.31 110 ARG A C 1
ATOM 862 O O . ARG A 1 110 ? -15.347 -21.004 9.024 1.00 70.31 110 ARG A O 1
ATOM 869 N N . VAL A 1 111 ? -13.772 -21.296 7.443 1.00 70.12 111 VAL A N 1
ATOM 870 C CA . VAL A 1 111 ? -13.338 -19.890 7.391 1.00 70.12 111 VAL A CA 1
ATOM 871 C C . VAL A 1 111 ? -14.451 -19.022 6.804 1.00 70.12 111 VAL A C 1
ATOM 873 O O . VAL A 1 111 ? -14.837 -18.034 7.424 1.00 70.12 111 VAL A O 1
ATOM 876 N N . GLU A 1 112 ? -15.072 -19.444 5.701 1.00 72.69 112 GLU A N 1
ATOM 877 C CA . GLU A 1 112 ? -16.227 -18.748 5.121 1.00 72.69 112 GLU A CA 1
ATOM 878 C C . GLU A 1 112 ? -17.436 -18.726 6.076 1.00 72.69 112 GLU A C 1
ATOM 880 O O . GLU A 1 112 ? -18.170 -17.736 6.151 1.00 72.69 112 GLU A O 1
ATOM 885 N N . GLY A 1 113 ? -17.651 -19.789 6.855 1.00 77.50 113 GLY A N 1
ATOM 886 C CA . GLY A 1 113 ? -18.672 -19.834 7.904 1.00 77.50 113 GLY A CA 1
ATOM 887 C C . GLY A 1 113 ? -18.394 -18.866 9.061 1.00 77.50 113 GLY A C 1
ATOM 888 O O . GLY A 1 113 ? -19.325 -18.274 9.627 1.00 77.50 113 GLY A O 1
ATOM 889 N N . MET A 1 114 ? -17.119 -18.662 9.394 1.00 69.56 114 MET A N 1
ATOM 890 C CA . MET A 1 114 ? -16.684 -17.717 10.419 1.00 69.56 114 MET A CA 1
ATOM 891 C C . MET A 1 114 ? -16.839 -16.268 9.945 1.00 69.56 114 MET A C 1
ATOM 893 O O . MET A 1 114 ? -17.392 -15.457 10.690 1.00 69.56 114 MET A O 1
ATOM 897 N N . ASP A 1 115 ? -16.509 -15.970 8.687 1.00 72.50 115 ASP A N 1
ATOM 898 C CA . ASP A 1 115 ? -16.734 -14.651 8.082 1.00 72.50 115 ASP A CA 1
ATOM 899 C C . ASP A 1 115 ? -18.224 -14.279 8.058 1.00 72.50 115 ASP A C 1
ATOM 901 O O . ASP A 1 115 ? -18.601 -13.180 8.466 1.00 72.50 115 ASP A O 1
ATOM 905 N N . ARG A 1 116 ? -19.120 -15.220 7.723 1.00 80.56 116 ARG A N 1
ATOM 906 C CA . ARG A 1 116 ? -20.583 -15.004 7.818 1.00 80.56 116 ARG A CA 1
ATOM 907 C C . ARG A 1 116 ? -21.068 -14.776 9.252 1.00 80.56 116 ARG A C 1
ATOM 909 O O . ARG A 1 116 ? -22.135 -14.198 9.476 1.00 80.56 116 ARG A O 1
ATOM 916 N N . THR A 1 117 ? -20.349 -15.291 10.243 1.00 84.44 117 THR A N 1
ATOM 917 C CA . THR A 1 117 ? -20.679 -15.088 11.660 1.00 84.44 117 THR A CA 1
ATOM 918 C C . THR A 1 117 ? -20.216 -13.713 12.121 1.00 84.44 117 THR A C 1
ATOM 920 O O . THR A 1 117 ? -20.993 -12.995 12.754 1.00 84.44 117 THR A O 1
ATOM 923 N N . LEU A 1 118 ? -19.008 -13.308 11.724 1.00 82.12 118 LEU A N 1
ATOM 924 C CA . LEU A 1 118 ? -18.472 -11.976 11.979 1.00 82.12 118 LEU A CA 1
ATOM 925 C C . LEU A 1 118 ? -19.336 -10.892 11.320 1.00 82.12 118 LEU A C 1
ATOM 927 O O . LEU A 1 118 ? -19.703 -9.921 11.981 1.00 82.12 118 LEU A O 1
ATOM 931 N N . ASP A 1 119 ? -19.753 -11.098 10.069 1.00 83.88 119 ASP A N 1
ATOM 932 C CA . ASP A 1 119 ? -20.632 -10.172 9.349 1.00 83.88 119 ASP A CA 1
ATOM 933 C C . ASP A 1 119 ? -21.995 -10.030 10.049 1.00 83.88 119 ASP A C 1
ATOM 935 O O . ASP A 1 119 ? -22.477 -8.923 10.297 1.00 83.88 119 ASP A O 1
ATOM 939 N N . ARG A 1 120 ? -22.581 -11.139 10.528 1.00 88.69 120 ARG A N 1
ATOM 940 C CA . ARG A 1 120 ? -23.800 -11.093 11.357 1.00 88.69 120 ARG A CA 1
ATOM 941 C C . ARG A 1 120 ? -23.598 -10.333 12.671 1.00 88.69 120 ARG A C 1
ATOM 943 O O . ARG A 1 120 ? -24.513 -9.630 13.107 1.00 88.69 120 ARG A O 1
ATOM 950 N N . MET A 1 121 ? -22.438 -10.456 13.316 1.00 85.00 121 MET A N 1
ATOM 951 C CA . MET A 1 121 ? -22.123 -9.706 14.539 1.00 85.00 121 MET A CA 1
ATOM 952 C C . MET A 1 121 ? -21.946 -8.208 14.260 1.00 85.00 121 MET A C 1
ATOM 954 O O . MET A 1 121 ? -22.500 -7.386 14.993 1.00 85.00 121 MET A O 1
ATOM 958 N N . LEU A 1 122 ? -21.251 -7.846 13.179 1.00 87.56 122 LEU A N 1
ATOM 959 C CA . LEU A 1 122 ? -21.083 -6.458 12.744 1.00 87.56 122 LEU A CA 1
ATOM 960 C C . LEU A 1 122 ? -22.426 -5.819 12.386 1.00 87.56 122 LEU A C 1
ATOM 962 O O . LEU A 1 122 ? -22.749 -4.750 12.901 1.00 87.56 122 LEU A O 1
ATOM 966 N N . GLN A 1 123 ? -23.268 -6.50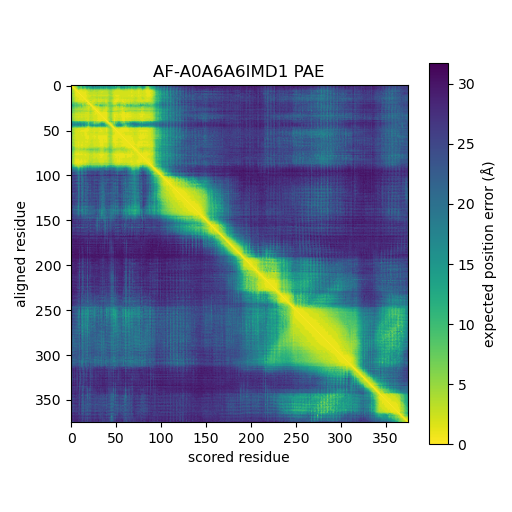5 11.610 1.00 88.12 123 GLN A N 1
ATOM 967 C CA . GLN A 1 123 ? -24.609 -6.021 11.277 1.00 88.12 123 GLN A CA 1
ATOM 968 C C . GLN A 1 123 ? -25.485 -5.814 12.522 1.00 88.12 123 GLN A C 1
ATOM 970 O O . GLN A 1 123 ? -26.227 -4.833 12.596 1.00 88.12 123 GLN A O 1
ATOM 975 N N . ARG A 1 124 ? -25.397 -6.691 13.535 1.00 89.62 124 ARG A N 1
ATOM 976 C CA . ARG A 1 124 ? -26.095 -6.485 14.820 1.00 89.62 124 ARG A CA 1
ATOM 977 C C . ARG A 1 124 ? -25.605 -5.230 15.539 1.00 89.62 124 ARG A C 1
ATOM 979 O O . ARG A 1 124 ? -26.429 -4.483 16.060 1.00 89.62 124 ARG A O 1
ATOM 986 N N . ARG A 1 125 ? -24.293 -4.986 15.546 1.00 88.50 125 ARG A N 1
ATOM 987 C CA . ARG A 1 125 ? -23.692 -3.813 16.193 1.00 88.50 125 ARG A CA 1
ATOM 988 C C . ARG A 1 125 ? -24.078 -2.513 15.486 1.00 88.50 125 ARG A C 1
ATOM 990 O O . ARG A 1 125 ? -24.485 -1.570 16.151 1.00 88.50 125 ARG A O 1
ATOM 997 N N . LEU A 1 126 ? -24.066 -2.497 14.153 1.00 87.44 126 LEU A N 1
ATOM 998 C CA . LEU A 1 126 ? -24.525 -1.349 13.362 1.00 87.44 126 LEU A CA 1
ATOM 999 C C . LEU A 1 126 ? -26.003 -1.025 13.623 1.00 87.44 126 LEU A C 1
ATOM 1001 O O . LEU A 1 126 ? -26.352 0.133 13.822 1.00 87.44 126 LEU A O 1
ATOM 1005 N N . ARG A 1 127 ? -26.871 -2.043 13.712 1.00 91.44 127 ARG A N 1
ATOM 1006 C CA . ARG A 1 127 ? -28.288 -1.847 14.073 1.00 91.44 127 ARG A CA 1
ATOM 1007 C C . ARG A 1 127 ? -28.476 -1.337 15.503 1.00 91.44 127 ARG A C 1
ATOM 1009 O O . ARG A 1 127 ? -29.432 -0.613 15.758 1.00 91.44 127 ARG A O 1
ATOM 1016 N N . ALA A 1 128 ? -27.614 -1.731 16.441 1.00 88.31 128 ALA A N 1
ATOM 1017 C CA . ALA A 1 128 ? -27.651 -1.212 17.806 1.00 88.31 128 ALA A CA 1
ATOM 1018 C C . ALA A 1 128 ? -27.268 0.275 17.846 1.00 88.31 128 ALA A C 1
ATOM 1020 O O . ALA A 1 128 ? -27.967 1.052 18.491 1.00 88.31 128 ALA A O 1
ATOM 1021 N N . ASN A 1 129 ? -26.241 0.668 17.089 1.00 84.38 129 ASN A N 1
ATOM 1022 C CA . ASN A 1 129 ? -25.836 2.067 16.964 1.00 84.38 129 ASN A CA 1
ATOM 1023 C C . ASN A 1 129 ? -26.929 2.928 16.299 1.00 84.38 129 ASN A C 1
ATOM 1025 O O . ASN A 1 129 ? -27.256 3.994 16.805 1.00 84.38 129 ASN A O 1
ATOM 1029 N N . ASP A 1 130 ? -27.589 2.439 15.240 1.00 89.69 130 ASP A N 1
ATOM 1030 C CA . ASP A 1 130 ? -28.714 3.167 14.616 1.00 89.69 130 ASP A CA 1
ATOM 1031 C C . ASP A 1 130 ? -29.869 3.396 15.613 1.00 89.69 130 ASP A C 1
ATOM 1033 O O . ASP A 1 130 ? -30.501 4.451 15.630 1.00 89.69 130 ASP A O 1
ATOM 1037 N N . ARG A 1 131 ? -30.125 2.442 16.523 1.00 88.69 131 ARG A N 1
ATOM 1038 C CA . ARG A 1 131 ? -31.118 2.632 17.596 1.00 88.69 131 ARG A CA 1
ATOM 1039 C C . ARG A 1 131 ? -30.695 3.709 18.590 1.00 88.69 131 ARG A C 1
ATOM 1041 O O . ARG A 1 131 ? -31.543 4.507 18.984 1.00 88.69 131 ARG A O 1
ATOM 1048 N N . THR A 1 132 ? -29.426 3.740 18.998 1.00 89.38 132 THR A N 1
ATOM 1049 C CA . THR A 1 132 ? -28.929 4.777 19.915 1.00 89.38 132 THR A CA 1
ATOM 1050 C C . THR A 1 132 ? -28.944 6.154 19.263 1.00 89.38 132 THR A C 1
ATOM 1052 O O . THR A 1 132 ? -29.349 7.118 19.906 1.00 89.38 132 THR A O 1
ATOM 1055 N N . ASP A 1 133 ? -28.606 6.242 17.977 1.00 86.62 133 ASP A N 1
ATOM 1056 C CA . ASP A 1 133 ? -28.609 7.503 17.234 1.00 86.62 133 ASP A CA 1
ATOM 1057 C C . ASP A 1 133 ? -30.029 8.047 17.059 1.00 86.62 133 ASP A C 1
ATOM 1059 O O . ASP A 1 133 ? -30.266 9.241 17.263 1.00 86.62 133 ASP A O 1
ATOM 1063 N N . ARG A 1 134 ? -31.003 7.174 16.768 1.00 91.06 134 ARG A N 1
ATOM 1064 C CA . ARG A 1 134 ? -32.425 7.550 16.726 1.00 91.06 134 ARG A CA 1
ATOM 1065 C C . ARG A 1 134 ? -32.952 7.988 18.089 1.00 91.06 134 ARG A C 1
ATOM 1067 O O . ARG A 1 134 ? -33.647 8.997 18.150 1.00 91.06 134 ARG A O 1
ATOM 1074 N N . ALA A 1 135 ? -32.604 7.287 19.169 1.00 91.38 135 ALA A N 1
ATOM 1075 C CA . ALA A 1 135 ? -33.000 7.679 20.523 1.00 91.38 135 ALA A CA 1
ATOM 1076 C C . ALA A 1 135 ? -32.408 9.046 20.910 1.00 91.38 135 ALA A C 1
ATOM 1078 O O . ALA A 1 135 ? -33.119 9.919 21.400 1.00 91.38 135 ALA A O 1
ATOM 1079 N N . ALA A 1 136 ? -31.129 9.280 20.603 1.00 89.38 136 ALA A N 1
ATOM 1080 C CA . ALA A 1 136 ? -30.486 10.575 20.816 1.00 89.38 136 ALA A CA 1
ATOM 1081 C C . ALA A 1 136 ? -31.088 11.684 19.934 1.00 89.38 136 ALA A C 1
ATOM 1083 O O . ALA A 1 136 ? -31.151 12.844 20.336 1.00 89.38 136 ALA A O 1
ATOM 1084 N N . ALA A 1 137 ? -31.519 11.366 18.711 1.00 91.62 137 ALA A N 1
ATOM 1085 C CA . ALA A 1 137 ? -32.236 12.309 17.855 1.00 91.62 137 ALA A CA 1
ATOM 1086 C C . ALA A 1 137 ? -33.634 12.640 18.400 1.00 91.62 137 ALA A C 1
ATOM 1088 O O . ALA A 1 137 ? -34.053 13.790 18.298 1.00 91.62 137 ALA A O 1
ATOM 1089 N N . GLN A 1 138 ? -34.333 11.669 18.992 1.00 94.00 138 GLN A N 1
ATOM 1090 C CA . GLN A 1 138 ? -35.636 11.882 19.618 1.00 94.00 138 GLN A CA 1
ATOM 1091 C C . GLN A 1 138 ? -35.525 12.768 20.864 1.00 94.00 138 GLN A C 1
ATOM 1093 O O . GLN A 1 138 ? -36.236 13.762 20.936 1.00 94.00 138 GLN A O 1
ATOM 1098 N N . LEU A 1 139 ? -34.576 12.493 21.766 1.00 91.62 139 LEU A N 1
ATOM 1099 C CA . LEU A 1 139 ? -34.322 13.344 22.939 1.00 91.62 139 LEU A CA 1
ATOM 1100 C C . LEU A 1 139 ? -34.031 14.795 22.536 1.00 91.62 139 LEU A C 1
ATOM 1102 O O . LEU A 1 139 ? -34.612 15.724 23.079 1.00 91.62 139 LEU A O 1
ATOM 1106 N N . ARG A 1 140 ? -33.215 14.997 21.493 1.00 91.44 140 ARG A N 1
ATOM 1107 C CA . ARG A 1 140 ? -32.951 16.341 20.952 1.00 91.44 140 ARG A CA 1
ATOM 1108 C C . ARG A 1 140 ? -34.196 17.032 20.388 1.00 91.44 140 ARG A C 1
ATOM 1110 O O . ARG A 1 140 ? -34.247 18.257 20.403 1.00 91.44 140 ARG A O 1
ATOM 1117 N N . ARG A 1 141 ? -35.170 16.284 19.856 1.00 93.06 141 ARG A N 1
ATOM 1118 C CA . ARG A 1 141 ? -36.459 16.851 19.421 1.00 93.06 141 ARG A CA 1
ATOM 1119 C C . ARG A 1 141 ? -37.331 17.218 20.618 1.00 93.06 141 ARG A C 1
ATOM 1121 O O . ARG A 1 141 ? -37.896 18.301 20.613 1.00 93.06 141 ARG A O 1
ATOM 1128 N N . GLU A 1 142 ? -37.388 16.364 21.636 1.00 91.50 142 GLU A N 1
ATOM 1129 C CA . GLU A 1 142 ? -38.143 16.617 22.870 1.00 91.50 142 GLU A CA 1
ATOM 1130 C C . GLU A 1 142 ? -37.612 17.860 23.611 1.00 91.50 142 GLU A C 1
ATOM 1132 O O . GLU A 1 142 ? -38.405 18.726 23.984 1.00 91.50 142 GLU A O 1
ATOM 1137 N N . ASP A 1 143 ? -36.284 18.013 23.710 1.00 86.56 143 ASP A N 1
ATOM 1138 C CA . ASP A 1 143 ? -35.623 19.203 24.274 1.00 86.56 143 ASP A CA 1
ATOM 1139 C C . ASP A 1 143 ? -35.889 20.476 23.447 1.00 86.56 143 ASP A C 1
ATOM 1141 O O . ASP A 1 143 ? -35.994 21.574 23.993 1.00 86.56 143 ASP A O 1
ATOM 1145 N N . ALA A 1 144 ? -35.997 20.347 22.120 1.00 90.12 144 ALA A N 1
ATOM 1146 C CA . ALA A 1 144 ? -36.295 21.474 21.236 1.00 90.12 144 ALA A CA 1
ATOM 1147 C C . ALA A 1 144 ? -37.771 21.907 21.302 1.00 90.12 144 ALA A C 1
ATOM 1149 O O . ALA A 1 144 ? -38.063 23.092 21.138 1.00 90.12 144 ALA A O 1
ATOM 1150 N N . GLU A 1 145 ? -38.697 20.970 21.530 1.00 92.31 145 GLU A N 1
ATOM 1151 C CA . GLU A 1 145 ? -40.134 21.246 21.666 1.00 92.31 145 GLU A CA 1
ATOM 1152 C C . GLU A 1 145 ? -40.506 21.805 23.047 1.00 92.31 145 GLU A C 1
ATOM 1154 O O . GLU A 1 145 ? -41.475 22.558 23.155 1.00 92.31 145 GLU A O 1
ATOM 1159 N N . HIS A 1 146 ? -39.722 21.499 24.084 1.00 84.88 146 HIS A N 1
ATOM 1160 C CA . HIS A 1 146 ? -39.895 22.031 25.438 1.00 84.88 146 HIS A CA 1
ATOM 1161 C C . HIS A 1 146 ? -38.697 22.899 25.834 1.00 84.88 146 HIS A C 1
ATOM 1163 O O . HIS A 1 146 ? -37.931 22.515 26.723 1.00 84.88 146 HIS A O 1
ATOM 1169 N N . PRO A 1 147 ? -38.520 24.081 25.210 1.00 78.62 147 PRO A N 1
ATOM 1170 C CA . PRO A 1 147 ? -37.488 25.003 25.645 1.00 78.62 147 PRO A CA 1
ATOM 1171 C C . PRO A 1 147 ? -37.696 25.276 27.139 1.00 78.62 147 PRO A C 1
ATOM 1173 O O . PRO A 1 147 ? -38.835 25.537 27.551 1.00 78.62 147 PRO A O 1
ATOM 1176 N N . PRO A 1 148 ? -36.638 25.180 27.965 1.00 73.44 148 PRO A N 1
ATOM 1177 C CA . PRO A 1 148 ? -36.761 25.373 29.398 1.00 73.44 148 PRO A CA 1
ATOM 1178 C C . PRO A 1 148 ? -37.439 26.717 29.628 1.00 73.44 148 PRO A C 1
ATOM 1180 O O . PRO A 1 148 ? -36.955 27.748 29.152 1.00 73.44 148 PRO A O 1
ATOM 1183 N N . GLN A 1 149 ? -38.592 26.694 30.303 1.00 69.00 149 GLN A N 1
ATOM 1184 C CA . GLN A 1 149 ? -39.267 27.912 30.721 1.00 69.00 149 GLN A CA 1
ATOM 1185 C C . GLN A 1 149 ? -38.258 28.691 31.554 1.00 69.00 149 GLN A C 1
ATOM 1187 O O . GLN A 1 149 ? -37.912 28.281 32.660 1.00 69.00 149 GLN A O 1
ATOM 1192 N N . GLN A 1 150 ? -37.729 29.764 30.970 1.00 57.06 150 GLN A N 1
ATOM 1193 C CA . GLN A 1 150 ? -36.795 30.659 31.624 1.00 57.06 150 GLN A CA 1
ATOM 1194 C C . GLN A 1 150 ? -37.530 31.274 32.813 1.00 57.06 150 GLN A C 1
ATOM 1196 O O . GLN A 1 150 ? -38.238 32.270 32.679 1.00 57.06 150 GLN A O 1
ATOM 1201 N N . SER A 1 151 ? -37.400 30.652 33.983 1.00 61.06 151 SER A N 1
ATOM 1202 C CA . SER A 1 151 ? -37.712 31.305 35.240 1.00 61.06 151 SER A CA 1
ATOM 1203 C C . SER A 1 151 ? -36.736 32.468 35.347 1.00 61.06 151 SER A C 1
ATOM 1205 O O . SER A 1 151 ? -35.539 32.262 35.532 1.00 61.06 151 SER A O 1
ATOM 1207 N N . SER A 1 152 ? -37.239 33.686 35.181 1.00 65.06 152 SER A N 1
ATOM 1208 C CA . SER A 1 152 ? -36.499 34.952 35.208 1.00 65.06 152 SER A CA 1
ATOM 1209 C C . SER A 1 152 ? -35.912 35.309 36.585 1.00 65.06 152 SER A C 1
ATOM 1211 O O . SER A 1 152 ? -35.690 36.478 36.883 1.00 65.06 152 SER A O 1
ATOM 1213 N N . GLU A 1 153 ? -35.684 34.322 37.447 1.00 63.72 153 GLU A N 1
ATOM 1214 C CA . GLU A 1 153 ? -35.090 34.479 38.768 1.00 63.72 153 GLU A CA 1
ATOM 1215 C C . GLU A 1 153 ? -33.631 33.998 38.697 1.00 63.72 153 GLU A C 1
ATOM 1217 O O . GLU A 1 153 ? -33.404 32.792 38.563 1.00 63.72 153 GLU A O 1
ATOM 1222 N N . PRO A 1 154 ? -32.629 34.899 38.771 1.00 61.72 154 PRO A N 1
ATOM 1223 C CA . PRO A 1 154 ? -31.227 34.499 38.801 1.00 61.72 154 PRO A CA 1
ATOM 1224 C C . PRO A 1 154 ? -30.999 33.601 40.012 1.00 61.72 154 PRO A C 1
ATOM 1226 O O . PRO A 1 154 ? -31.298 33.977 41.160 1.00 61.72 154 PRO A O 1
ATOM 1229 N N . SER A 1 155 ? -30.503 32.398 39.728 1.00 63.41 155 SER A N 1
ATOM 1230 C CA . SER A 1 155 ? -30.395 31.322 40.698 1.00 63.41 155 SER A CA 1
ATOM 1231 C C . SER A 1 155 ? -29.508 31.780 41.852 1.00 63.41 155 SER A C 1
ATOM 1233 O O . SER A 1 155 ? -28.465 32.403 41.658 1.00 63.41 155 SER A O 1
ATOM 1235 N N . ARG A 1 156 ? -29.917 31.493 43.090 1.00 64.00 156 ARG A N 1
ATOM 1236 C CA . ARG A 1 156 ? -29.214 31.910 44.320 1.00 64.00 156 ARG A CA 1
ATOM 1237 C C . ARG A 1 156 ? -27.723 31.530 44.322 1.00 64.00 156 ARG A C 1
ATOM 1239 O O . ARG A 1 156 ? -26.936 32.195 44.985 1.00 64.00 156 ARG A O 1
ATOM 1246 N N . LEU A 1 157 ? -27.348 30.496 43.565 1.00 57.78 157 LEU A N 1
ATOM 1247 C CA . LEU A 1 157 ? -25.963 30.079 43.344 1.00 57.78 157 LEU A CA 1
ATOM 1248 C C . LEU A 1 157 ? -25.160 31.040 42.455 1.00 57.78 157 LEU A C 1
ATOM 1250 O O . LEU A 1 157 ? -24.006 31.297 42.777 1.00 57.78 157 LEU A O 1
ATOM 1254 N N . GLU A 1 158 ? -25.740 31.617 41.400 1.00 65.00 158 GLU A N 1
ATOM 1255 C CA . GLU A 1 158 ? -25.039 32.597 40.549 1.00 65.00 158 GLU A CA 1
ATOM 1256 C C . GLU A 1 158 ? -24.694 33.860 41.344 1.00 65.00 158 GLU A C 1
ATOM 1258 O O . GLU A 1 158 ? -23.565 34.342 41.282 1.00 65.00 158 GLU A O 1
ATOM 1263 N N . ARG A 1 159 ? -25.604 34.305 42.224 1.00 67.00 159 ARG A N 1
ATOM 1264 C CA . ARG A 1 159 ? -25.335 35.411 43.160 1.00 67.00 159 ARG A CA 1
ATOM 1265 C C . ARG A 1 159 ? -24.241 35.101 44.189 1.00 67.00 159 ARG A C 1
ATOM 1267 O O . ARG A 1 159 ? -23.618 36.025 44.701 1.00 67.00 159 ARG A O 1
ATOM 1274 N N . MET A 1 160 ? -24.004 33.828 44.511 1.00 64.31 160 MET A N 1
ATOM 1275 C CA . MET A 1 160 ? -22.931 33.428 45.431 1.00 64.31 160 MET A CA 1
ATOM 1276 C C . MET A 1 160 ? -21.570 33.305 44.734 1.00 64.31 160 MET A C 1
ATOM 1278 O O . MET A 1 160 ? -20.551 33.542 45.377 1.00 64.31 160 MET A O 1
ATOM 1282 N N . VAL A 1 161 ? -21.539 32.965 43.442 1.00 64.69 161 VAL A N 1
ATOM 1283 C CA . VAL A 1 161 ? -20.290 32.858 42.668 1.00 64.69 161 VAL A CA 1
ATOM 1284 C C . VAL A 1 161 ? -19.737 34.245 42.324 1.00 64.69 161 VAL A C 1
ATOM 1286 O O . VAL A 1 161 ? -18.547 34.474 42.515 1.00 64.69 161 VAL A O 1
ATOM 1289 N N . GLU A 1 162 ? -20.589 35.215 41.978 1.00 59.72 162 GLU A N 1
ATOM 1290 C CA . GLU A 1 162 ? -20.154 36.609 41.754 1.00 59.72 162 GLU A CA 1
ATOM 1291 C C . GLU A 1 162 ? -19.551 37.275 43.006 1.00 59.72 162 GLU A C 1
ATOM 1293 O O . GLU A 1 162 ? -18.696 38.152 42.895 1.00 59.72 162 GLU A O 1
ATOM 1298 N N . GLN A 1 163 ? -19.941 36.849 44.214 1.00 59.59 163 GLN A N 1
ATOM 1299 C CA . GLN A 1 163 ? -19.351 37.354 45.461 1.00 59.59 163 GLN A CA 1
ATOM 1300 C C . GLN A 1 163 ? -18.001 36.709 45.812 1.00 59.59 163 GLN A C 1
ATOM 1302 O O . GLN A 1 163 ? -17.246 37.283 46.598 1.00 59.59 163 GLN A O 1
ATOM 1307 N N . ALA A 1 164 ? -17.670 35.547 45.241 1.00 56.28 164 ALA A N 1
ATOM 1308 C CA . ALA A 1 164 ? -16.420 34.844 45.529 1.00 56.28 164 ALA A CA 1
ATOM 1309 C C . ALA A 1 164 ? -15.233 35.374 44.701 1.00 56.28 164 ALA A C 1
ATOM 1311 O O . ALA A 1 164 ? -14.102 35.382 45.192 1.00 56.28 164 ALA A O 1
ATOM 1312 N N . ASP A 1 165 ? -15.482 35.902 43.499 1.00 50.81 165 ASP A N 1
ATOM 1313 C CA . ASP A 1 165 ? -14.425 36.417 42.615 1.00 50.81 165 ASP A CA 1
ATOM 1314 C C . ASP A 1 165 ? -13.841 37.773 43.068 1.00 50.81 165 ASP A C 1
ATOM 1316 O O . ASP A 1 165 ? -12.793 38.198 42.580 1.00 50.81 165 ASP A O 1
ATOM 1320 N N . ALA A 1 166 ? -14.445 38.431 44.065 1.00 50.69 166 ALA A N 1
ATOM 1321 C CA . ALA A 1 166 ? -13.968 39.711 44.595 1.00 50.69 166 ALA A CA 1
ATOM 1322 C C . ALA A 1 166 ? -12.874 39.602 45.684 1.00 50.69 166 ALA A C 1
ATOM 1324 O O . ALA A 1 166 ? -12.320 40.629 46.075 1.00 50.69 166 ALA A O 1
ATOM 1325 N N . VAL A 1 167 ? -12.544 38.405 46.197 1.00 53.66 167 VAL A N 1
ATOM 1326 C CA . VAL A 1 167 ? -11.713 38.268 47.423 1.00 53.66 167 VAL A CA 1
ATOM 1327 C C . VAL A 1 167 ? -10.315 37.666 47.190 1.00 53.66 167 VAL A C 1
ATOM 1329 O O . VAL A 1 167 ? -9.493 37.638 48.103 1.00 53.66 167 VAL A O 1
ATOM 1332 N N . THR A 1 168 ? -9.952 37.271 45.968 1.00 51.72 168 THR A N 1
ATOM 1333 C CA . THR A 1 168 ? -8.681 36.556 45.716 1.00 51.72 168 THR A CA 1
ATOM 1334 C C . THR A 1 168 ? -7.737 37.305 44.773 1.00 51.72 168 THR A C 1
ATOM 1336 O O . THR A 1 168 ? -7.402 36.834 43.693 1.00 51.72 168 THR A O 1
ATOM 1339 N N . PHE A 1 169 ? -7.253 38.478 45.198 1.00 46.78 169 PHE A N 1
ATOM 1340 C CA . PHE A 1 169 ? -6.097 39.134 44.569 1.00 46.78 169 PHE A CA 1
ATOM 1341 C C . PHE A 1 169 ? -5.122 39.690 45.617 1.00 46.78 169 PHE A C 1
ATOM 1343 O O . PHE A 1 169 ? -4.941 40.895 45.756 1.00 46.78 169 PHE A O 1
ATOM 1350 N N . ALA A 1 170 ? -4.481 38.803 46.381 1.00 47.22 170 ALA A N 1
ATOM 1351 C CA . ALA A 1 170 ? -3.268 39.146 47.118 1.00 47.22 170 ALA A CA 1
ATOM 1352 C C . ALA A 1 170 ? -2.432 37.894 47.424 1.00 47.22 170 ALA A C 1
ATOM 1354 O O . ALA A 1 170 ? -2.798 37.079 48.263 1.00 47.22 170 ALA A O 1
ATOM 1355 N N . GLY A 1 171 ? -1.262 37.803 46.787 1.00 42.31 171 GLY A N 1
ATOM 1356 C CA . GLY A 1 171 ? -0.121 37.062 47.326 1.00 42.31 171 GLY A CA 1
ATOM 1357 C C . GLY A 1 171 ? 0.183 35.716 46.671 1.00 42.31 171 GLY A C 1
ATOM 1358 O O . GLY A 1 171 ? -0.490 34.727 46.924 1.00 42.31 171 GLY A O 1
ATOM 1359 N N . ALA A 1 172 ? 1.272 35.675 45.898 1.00 40.56 172 ALA A N 1
ATOM 1360 C CA . ALA A 1 172 ? 2.450 34.836 46.170 1.00 40.56 172 ALA A CA 1
ATOM 1361 C C . ALA A 1 172 ? 3.264 34.637 44.882 1.00 40.56 172 ALA A C 1
ATOM 1363 O O . ALA A 1 172 ? 3.046 33.719 44.098 1.00 40.56 172 ALA A O 1
ATOM 1364 N N . ASN A 1 173 ? 4.238 35.525 44.693 1.00 46.84 173 ASN A N 1
ATOM 1365 C CA . ASN A 1 173 ? 5.325 35.381 43.739 1.00 46.84 173 ASN A CA 1
ATOM 1366 C C . ASN A 1 173 ? 6.486 34.666 44.449 1.00 46.84 173 ASN A C 1
ATOM 1368 O O . ASN A 1 173 ? 7.160 35.299 45.258 1.00 46.84 173 ASN A O 1
ATOM 1372 N N . GLN A 1 174 ? 6.707 33.374 44.188 1.00 40.94 174 GLN A N 1
ATOM 1373 C CA . GLN A 1 174 ? 7.978 32.697 44.487 1.00 40.94 174 GLN A CA 1
ATOM 1374 C C . GLN A 1 174 ? 8.297 31.669 43.392 1.00 40.94 174 GLN A C 1
ATOM 1376 O O . GLN A 1 174 ? 7.628 30.646 43.254 1.00 40.94 174 GLN A O 1
ATOM 1381 N N . GLN A 1 175 ? 9.337 31.961 42.608 1.00 43.56 175 GLN A N 1
ATOM 1382 C CA . GLN A 1 175 ? 9.982 31.024 41.687 1.00 43.56 175 GLN A CA 1
ATOM 1383 C C . GLN A 1 175 ? 10.760 29.950 42.468 1.00 43.56 175 GLN A C 1
ATOM 1385 O O . GLN A 1 175 ? 11.547 30.305 43.348 1.00 43.56 175 GLN A O 1
ATOM 1390 N N . PRO A 1 176 ? 10.655 28.659 42.113 1.00 45.28 176 PRO A N 1
ATOM 1391 C CA . PRO A 1 176 ? 11.590 27.653 42.594 1.00 45.28 176 PRO A CA 1
ATOM 1392 C C . PRO A 1 176 ? 12.888 27.667 41.771 1.00 45.28 176 PRO A C 1
ATOM 1394 O O . PRO A 1 176 ? 12.875 27.627 40.540 1.00 45.28 176 PRO A O 1
ATOM 1397 N N . GLN A 1 177 ? 14.020 27.707 42.478 1.00 39.28 177 GLN A N 1
ATOM 1398 C CA . GLN A 1 177 ? 15.364 27.585 41.917 1.00 39.28 177 GLN A CA 1
ATOM 1399 C C . GLN A 1 177 ? 15.597 26.175 41.353 1.00 39.28 177 GLN A C 1
ATOM 1401 O O . GLN A 1 177 ? 15.383 25.166 42.026 1.00 39.28 177 GLN A O 1
ATOM 1406 N N . SER A 1 178 ? 16.064 26.115 40.108 1.00 38.72 178 SER A N 1
ATOM 1407 C CA . SER A 1 178 ? 16.466 24.900 39.403 1.00 38.72 178 SER A CA 1
ATOM 1408 C C . SER A 1 178 ? 17.844 24.419 39.875 1.00 38.72 178 SER A C 1
ATOM 1410 O O . SER A 1 178 ? 18.853 25.072 39.610 1.00 38.72 178 SER A O 1
ATOM 1412 N N . LEU A 1 179 ? 17.899 23.259 40.532 1.00 38.72 179 LEU A N 1
ATOM 1413 C CA . LEU A 1 179 ? 19.142 22.525 40.786 1.00 38.72 179 LEU A CA 1
ATOM 1414 C C . LEU A 1 179 ? 19.490 21.668 39.561 1.00 38.72 179 LEU A C 1
ATOM 1416 O O . LEU A 1 179 ? 18.859 20.642 39.303 1.00 38.72 179 LEU A O 1
ATOM 1420 N N . SER A 1 180 ? 20.508 22.093 38.815 1.00 35.62 180 SER A N 1
ATOM 1421 C CA . SER A 1 180 ? 21.127 21.321 37.735 1.00 35.62 180 SER A CA 1
ATOM 1422 C C . SER A 1 180 ? 21.838 20.089 38.303 1.00 35.62 180 SER A C 1
ATOM 1424 O O . SER A 1 180 ? 22.795 20.213 39.064 1.00 35.62 180 SER A O 1
ATOM 1426 N N . ARG A 1 181 ? 21.390 18.888 37.922 1.00 39.88 181 ARG A N 1
ATOM 1427 C CA . ARG A 1 181 ? 22.162 17.644 38.061 1.00 39.88 181 ARG A CA 1
ATOM 1428 C C . ARG A 1 181 ? 22.804 17.321 36.716 1.00 39.88 181 ARG A C 1
ATOM 1430 O O . ARG A 1 181 ? 22.092 17.128 35.733 1.00 39.88 181 ARG A O 1
ATOM 1437 N N . GLU A 1 182 ? 24.131 17.263 36.687 1.00 42.47 182 GLU A N 1
ATOM 1438 C CA . GLU A 1 182 ? 24.892 16.776 35.535 1.00 42.47 182 GLU A CA 1
ATOM 1439 C C . GLU A 1 182 ? 24.623 15.279 35.279 1.00 42.47 182 GLU A C 1
ATOM 1441 O O . GLU A 1 182 ? 24.487 14.502 36.232 1.00 42.47 182 GLU A O 1
ATOM 1446 N N . PRO A 1 183 ? 24.549 14.843 34.008 1.00 49.56 183 PRO A N 1
ATOM 1447 C CA . PRO A 1 183 ? 24.471 13.430 33.660 1.00 49.56 183 PRO A CA 1
ATOM 1448 C C . PRO A 1 183 ? 25.838 12.730 33.820 1.00 49.56 183 PRO A C 1
ATOM 1450 O O . PRO A 1 183 ? 26.878 13.339 33.570 1.00 49.56 183 PRO A O 1
ATOM 1453 N N . PRO A 1 184 ? 25.869 11.437 34.194 1.00 52.47 184 PRO A N 1
ATOM 1454 C CA . PRO A 1 184 ? 27.113 10.684 34.313 1.00 52.47 184 PRO A CA 1
ATOM 1455 C C . PRO A 1 184 ? 27.756 10.413 32.943 1.00 52.47 184 PRO A C 1
ATOM 1457 O O . PRO A 1 184 ? 27.073 10.095 31.968 1.00 52.47 184 PRO A O 1
ATOM 1460 N N . ASN A 1 185 ? 29.089 10.504 32.901 1.00 52.03 185 ASN A N 1
ATOM 1461 C CA . ASN A 1 185 ? 29.919 10.251 31.721 1.00 52.03 185 ASN A CA 1
ATOM 1462 C C . ASN A 1 185 ? 29.672 8.857 31.103 1.00 52.03 185 ASN A C 1
ATOM 1464 O O . ASN A 1 185 ? 29.614 7.865 31.838 1.00 52.03 185 ASN A O 1
ATOM 1468 N N . PRO A 1 186 ? 29.599 8.741 29.763 1.00 53.81 186 PRO A N 1
ATOM 1469 C CA . PRO A 1 186 ? 29.556 7.446 29.093 1.00 53.81 186 PRO A CA 1
ATOM 1470 C C . PRO A 1 186 ? 30.907 6.714 29.220 1.00 53.81 186 PRO A C 1
ATOM 1472 O O . PRO A 1 186 ? 31.962 7.354 29.186 1.00 53.81 186 PRO A O 1
ATOM 1475 N N . PRO A 1 187 ? 30.916 5.373 29.341 1.00 54.16 187 PRO A N 1
ATOM 1476 C CA . PRO A 1 187 ? 32.156 4.609 29.376 1.00 54.16 187 PRO A CA 1
ATOM 1477 C C . PRO A 1 187 ? 32.858 4.612 28.003 1.00 54.16 187 PRO A C 1
ATOM 1479 O O . PRO A 1 187 ? 32.196 4.705 26.964 1.00 54.16 187 PRO A O 1
ATOM 1482 N N . PRO A 1 188 ? 34.196 4.475 27.975 1.00 46.09 188 PRO A N 1
ATOM 1483 C CA . PRO A 1 188 ? 34.973 4.514 26.742 1.00 46.09 188 PRO A CA 1
ATOM 1484 C C . PRO A 1 188 ? 34.630 3.331 25.828 1.00 46.09 188 PRO A C 1
ATOM 1486 O O . PRO A 1 188 ? 34.589 2.171 26.244 1.00 46.09 188 PRO A O 1
ATOM 1489 N N . SER A 1 189 ? 34.395 3.642 24.556 1.00 45.91 189 SER A N 1
ATOM 1490 C CA . SER A 1 189 ? 34.105 2.667 23.506 1.00 45.91 189 SER A CA 1
ATOM 1491 C C . SER A 1 189 ? 35.400 2.002 23.042 1.00 45.91 189 SER A C 1
ATOM 1493 O O . SER A 1 189 ? 36.193 2.613 22.333 1.00 45.91 189 SER A O 1
ATOM 1495 N N . GLY A 1 190 ? 35.620 0.753 23.456 1.00 54.31 190 GLY A N 1
ATOM 1496 C CA . GLY A 1 190 ? 36.765 -0.043 23.009 1.00 54.31 190 GLY A CA 1
ATOM 1497 C C . GLY A 1 190 ? 37.022 -1.278 23.868 1.00 54.31 190 GLY A C 1
ATOM 1498 O O . GLY A 1 190 ? 38.073 -1.381 24.490 1.00 54.31 190 GLY A O 1
ATOM 1499 N N . LEU A 1 191 ? 36.075 -2.222 23.936 1.00 47.16 191 LEU A N 1
ATOM 1500 C CA . LEU A 1 191 ? 36.304 -3.498 24.627 1.00 47.16 191 LEU A CA 1
ATOM 1501 C C . LEU A 1 191 ? 36.793 -4.553 23.627 1.00 47.16 191 LEU A C 1
ATOM 1503 O O . LEU A 1 191 ? 36.047 -5.022 22.768 1.00 47.16 191 LEU A O 1
ATOM 1507 N N . HIS A 1 192 ? 38.060 -4.945 23.764 1.00 61.19 192 HIS A N 1
ATOM 1508 C CA . HIS A 1 192 ? 38.638 -6.098 23.079 1.00 61.19 192 HIS A CA 1
ATOM 1509 C C . HIS A 1 192 ? 37.878 -7.394 23.421 1.00 61.19 192 HIS A C 1
ATOM 1511 O O . HIS A 1 192 ? 37.390 -7.576 24.538 1.00 61.19 192 HIS A O 1
ATOM 1517 N N . ARG A 1 193 ? 37.872 -8.347 22.477 1.00 57.31 193 ARG A N 1
ATOM 1518 C CA . ARG A 1 193 ? 37.279 -9.706 22.551 1.00 57.31 193 ARG A CA 1
ATOM 1519 C C . ARG A 1 193 ? 37.529 -10.452 23.881 1.00 57.31 193 ARG A C 1
ATOM 1521 O O . ARG A 1 193 ? 36.735 -11.304 24.270 1.00 57.31 193 ARG A O 1
ATOM 1528 N N . GLY A 1 194 ? 38.605 -10.121 24.603 1.00 62.09 194 GLY A N 1
ATOM 1529 C CA . GLY A 1 194 ? 38.928 -10.672 25.926 1.00 62.09 194 GLY A CA 1
ATOM 1530 C C . GLY A 1 194 ? 38.018 -10.206 27.075 1.00 62.09 194 GLY A C 1
ATOM 1531 O O . GLY A 1 194 ? 37.776 -10.972 28.007 1.00 62.09 194 GLY A O 1
ATOM 1532 N N . GLN A 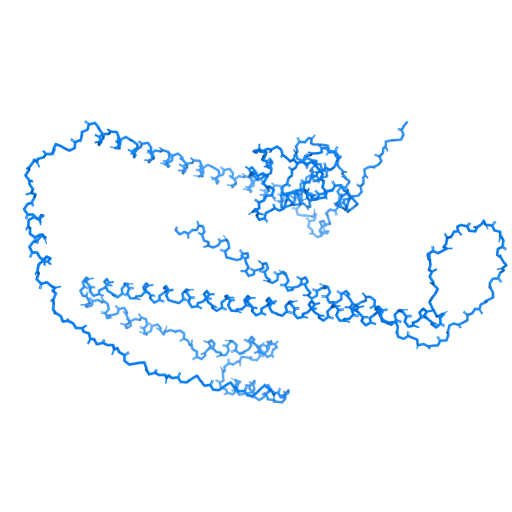1 195 ? 37.453 -8.996 27.016 1.00 62.69 195 GLN A N 1
ATOM 1533 C CA . GLN A 1 195 ? 36.577 -8.458 28.069 1.00 62.69 195 GLN A CA 1
ATOM 1534 C C . GLN A 1 195 ? 35.158 -9.036 28.002 1.00 62.69 195 GLN A C 1
ATOM 1536 O O . GLN A 1 195 ? 34.568 -9.307 29.047 1.00 62.69 195 GLN A O 1
ATOM 1541 N N . GLN A 1 196 ? 34.657 -9.341 26.799 1.00 61.62 196 GLN A N 1
ATOM 1542 C CA . GLN A 1 196 ? 33.384 -10.054 26.610 1.00 61.62 196 GLN A CA 1
ATOM 1543 C C . GLN A 1 196 ? 33.398 -11.434 27.284 1.00 61.62 196 GLN A C 1
ATOM 1545 O O . GLN A 1 196 ? 32.450 -11.797 27.979 1.00 61.62 196 GLN A O 1
ATOM 1550 N N . ARG A 1 197 ? 34.515 -12.171 27.177 1.00 67.31 197 ARG A N 1
ATOM 1551 C CA . ARG A 1 197 ? 34.697 -13.455 27.875 1.00 67.31 197 ARG A CA 1
ATOM 1552 C C . ARG A 1 197 ? 34.687 -13.307 29.399 1.00 67.31 197 ARG A C 1
ATOM 1554 O O . ARG A 1 197 ? 34.171 -14.181 30.089 1.00 67.31 197 ARG A O 1
ATOM 1561 N N . ARG A 1 198 ? 35.224 -12.205 29.933 1.00 67.25 198 ARG A N 1
ATOM 1562 C CA . ARG A 1 198 ? 35.287 -11.959 31.383 1.00 67.25 198 ARG A CA 1
ATOM 1563 C C . ARG A 1 198 ? 33.907 -11.652 31.976 1.00 67.25 198 ARG A C 1
ATOM 1565 O O . ARG A 1 198 ? 33.584 -12.185 33.032 1.00 67.25 198 ARG A O 1
ATOM 1572 N N . VAL A 1 199 ? 33.081 -10.873 31.272 1.00 64.31 199 VAL A N 1
ATOM 1573 C CA . VAL A 1 199 ? 31.698 -10.561 31.684 1.00 64.31 199 VAL A CA 1
ATOM 1574 C C . VAL A 1 199 ? 30.809 -11.811 31.647 1.00 64.31 199 VAL A C 1
ATOM 1576 O O . VAL A 1 199 ? 30.084 -12.061 32.608 1.00 64.31 199 VAL A O 1
ATOM 1579 N N . MET A 1 200 ? 30.929 -12.645 30.606 1.00 65.56 200 MET A N 1
ATOM 1580 C CA . MET A 1 200 ? 30.216 -13.932 30.511 1.00 65.56 200 MET A CA 1
ATOM 1581 C C . MET A 1 200 ? 30.581 -14.873 31.674 1.00 65.56 200 MET A C 1
ATOM 1583 O O . MET A 1 200 ? 29.699 -15.388 32.358 1.00 65.56 200 MET A O 1
ATOM 1587 N N . MET A 1 201 ? 31.878 -15.031 31.977 1.00 67.94 201 MET A N 1
ATOM 1588 C CA . MET A 1 201 ? 32.345 -15.882 33.086 1.00 67.94 201 MET A CA 1
ATOM 1589 C C . MET A 1 201 ? 31.888 -15.378 34.464 1.00 67.94 201 MET A C 1
ATOM 1591 O O . MET A 1 201 ? 31.666 -16.173 35.378 1.00 67.94 201 MET A O 1
ATOM 1595 N N . GLN A 1 202 ? 31.732 -14.063 34.627 1.00 67.50 202 GLN A N 1
ATOM 1596 C CA . GLN A 1 202 ? 31.264 -13.468 35.878 1.00 67.50 202 GLN A CA 1
ATOM 1597 C C . GLN A 1 202 ? 29.746 -13.620 36.067 1.00 67.50 202 GLN A C 1
ATOM 1599 O O . GLN A 1 202 ? 29.299 -13.821 37.192 1.00 67.50 202 GLN A O 1
ATOM 1604 N N . GLY A 1 203 ? 28.965 -13.614 34.979 1.00 62.47 203 GLY A N 1
ATOM 1605 C CA . GLY A 1 203 ? 27.541 -13.969 35.005 1.00 62.47 203 GLY A CA 1
ATOM 1606 C C . GLY A 1 203 ? 27.301 -15.418 35.444 1.00 62.47 203 GLY A C 1
ATOM 1607 O O . GLY A 1 203 ? 26.430 -15.666 36.273 1.00 62.47 203 GLY A O 1
ATOM 1608 N N . VAL A 1 204 ? 28.134 -16.354 34.976 1.00 60.22 204 VAL A N 1
ATOM 1609 C CA . VAL A 1 204 ? 28.074 -17.776 35.367 1.00 60.22 204 VAL A CA 1
ATOM 1610 C C . VAL A 1 204 ? 28.475 -17.979 36.827 1.00 60.22 204 VAL A C 1
ATOM 1612 O O . VAL A 1 204 ? 27.773 -18.663 37.565 1.00 60.22 204 VAL A O 1
ATOM 1615 N N . ARG A 1 205 ? 29.558 -17.334 37.289 1.00 66.44 205 ARG A N 1
ATOM 1616 C CA . ARG A 1 205 ? 29.957 -17.396 38.710 1.00 66.44 205 ARG A CA 1
ATOM 1617 C C . ARG A 1 205 ? 28.873 -16.899 39.663 1.00 66.44 205 ARG A C 1
ATOM 1619 O O . ARG A 1 205 ? 28.821 -17.359 40.796 1.00 66.44 205 ARG A O 1
ATOM 1626 N N . ASN A 1 206 ? 28.020 -15.991 39.201 1.00 73.19 206 ASN A N 1
ATOM 1627 C CA . ASN A 1 206 ? 26.930 -15.434 39.993 1.00 73.19 206 ASN A CA 1
ATOM 1628 C C . ASN A 1 206 ? 25.595 -16.180 39.794 1.00 73.19 206 ASN A C 1
ATOM 1630 O O . ASN A 1 206 ? 24.572 -15.694 40.270 1.00 73.19 206 ASN A O 1
ATOM 1634 N N . GLY A 1 207 ? 25.576 -17.310 39.070 1.00 71.38 207 GLY A N 1
ATOM 1635 C CA . GLY A 1 207 ? 24.361 -18.092 38.804 1.00 71.38 207 GLY A CA 1
ATOM 1636 C C . GLY A 1 207 ? 23.331 -17.376 37.923 1.00 71.38 207 GLY A C 1
ATOM 1637 O O . GLY A 1 207 ? 22.144 -17.672 37.993 1.00 71.38 207 GLY A O 1
ATOM 1638 N N . GLN A 1 208 ? 23.754 -16.386 37.129 1.00 72.25 208 GLN A N 1
ATOM 1639 C CA . GLN A 1 208 ? 22.841 -15.531 36.362 1.00 72.25 208 GLN A CA 1
ATOM 1640 C C . GLN A 1 208 ? 22.563 -16.040 34.942 1.00 72.25 208 GLN A C 1
ATOM 1642 O O . GLN A 1 208 ? 21.608 -15.558 34.334 1.00 72.25 208 GLN A O 1
ATOM 1647 N N . LEU A 1 209 ? 23.349 -16.987 34.419 1.00 70.06 209 LEU A N 1
ATOM 1648 C CA . LEU A 1 209 ? 23.204 -17.558 33.074 1.00 70.06 209 LEU A CA 1
ATOM 1649 C C . LEU A 1 209 ? 23.397 -19.080 33.111 1.00 70.06 209 LEU A C 1
ATOM 1651 O O . LEU A 1 209 ? 24.352 -19.562 33.721 1.00 70.06 209 LEU A O 1
ATOM 1655 N N . GLU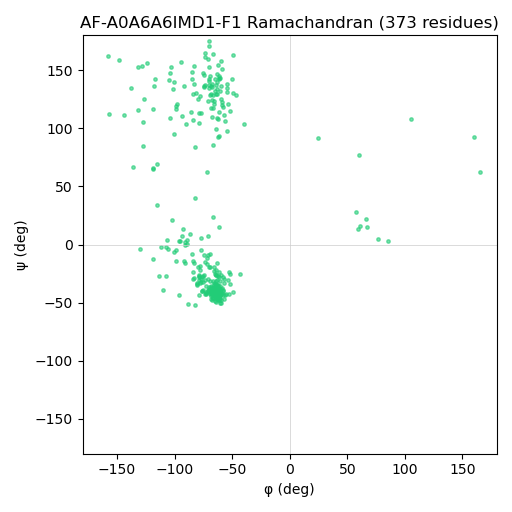 A 1 210 ? 22.517 -19.811 32.432 1.00 77.94 210 GLU A N 1
ATOM 1656 C CA . GLU A 1 210 ? 22.566 -21.272 32.302 1.00 77.94 210 GLU A CA 1
ATOM 1657 C C . GLU A 1 210 ? 23.525 -21.711 31.175 1.00 77.94 210 GLU A C 1
ATOM 1659 O O . GLU A 1 210 ? 23.720 -20.971 30.205 1.00 77.94 210 GLU A O 1
ATOM 1664 N N . PRO A 1 211 ? 24.112 -22.924 31.229 1.00 76.25 211 PRO A N 1
ATOM 1665 C CA . PRO A 1 211 ? 25.007 -23.450 30.188 1.00 76.25 211 PRO A CA 1
ATOM 1666 C C . PRO A 1 211 ? 24.433 -23.443 28.761 1.00 76.25 211 PRO A C 1
ATOM 1668 O O . PRO A 1 211 ? 25.171 -23.279 27.791 1.00 76.25 211 PRO A O 1
ATOM 1671 N N . SER A 1 212 ? 23.114 -23.581 28.617 1.00 76.62 212 SER A N 1
ATOM 1672 C CA . SER A 1 212 ? 22.415 -23.529 27.327 1.00 76.62 212 SER A CA 1
ATOM 1673 C C . SER A 1 212 ? 22.340 -22.119 26.720 1.00 76.62 212 SER A C 1
ATOM 1675 O O . SER A 1 212 ? 22.118 -21.979 25.519 1.00 76.62 212 SER A O 1
ATOM 1677 N N . GLU A 1 213 ? 22.573 -21.069 27.512 1.00 77.38 213 GLU A N 1
ATOM 1678 C CA . GLU A 1 213 ? 22.444 -19.660 27.111 1.00 77.38 213 GLU A CA 1
ATOM 1679 C C . GLU A 1 213 ? 23.756 -19.084 26.523 1.00 77.38 213 GLU A C 1
ATOM 1681 O O . GLU A 1 213 ? 23.827 -17.910 26.163 1.00 77.38 213 GLU A O 1
ATOM 1686 N N . TRP A 1 214 ? 24.803 -19.908 26.373 1.00 75.06 214 TRP A N 1
ATOM 1687 C CA . TRP A 1 214 ? 26.163 -19.486 25.986 1.00 75.06 214 TRP A CA 1
ATOM 1688 C C . TRP A 1 214 ? 26.297 -19.018 24.533 1.00 75.06 214 TRP A C 1
ATOM 1690 O O . TRP A 1 214 ? 27.247 -18.309 24.199 1.00 75.06 214 TRP A O 1
ATOM 1700 N N . ASN A 1 215 ? 25.347 -19.398 23.677 1.00 82.19 215 ASN A N 1
ATOM 1701 C CA . ASN A 1 215 ? 25.334 -19.034 22.259 1.00 82.19 215 ASN A CA 1
ATOM 1702 C C . ASN A 1 215 ? 24.484 -17.790 21.961 1.00 82.19 215 ASN A C 1
ATOM 1704 O O . ASN A 1 215 ? 24.335 -17.419 20.796 1.00 82.19 215 ASN A O 1
ATOM 1708 N N . LEU A 1 216 ? 23.916 -17.139 22.984 1.00 77.75 216 LEU A N 1
ATOM 1709 C CA . LEU A 1 216 ? 23.159 -15.911 22.777 1.00 77.75 216 LEU A CA 1
ATOM 1710 C C . LEU A 1 216 ? 24.096 -14.770 22.335 1.00 77.75 216 LEU A C 1
ATOM 1712 O O . LEU A 1 216 ? 25.164 -14.578 22.928 1.00 77.75 216 LEU A O 1
ATOM 1716 N N . PRO A 1 217 ? 23.704 -13.966 21.328 1.00 86.31 217 PRO A N 1
ATOM 1717 C CA . PRO A 1 217 ? 24.364 -12.701 21.030 1.00 86.31 217 PRO A CA 1
ATOM 1718 C C . PRO A 1 217 ? 24.502 -11.843 22.297 1.00 86.31 217 PRO A C 1
ATOM 1720 O O . PRO A 1 217 ? 23.590 -11.800 23.120 1.00 86.31 217 PRO A O 1
ATOM 1723 N N . TYR A 1 218 ? 25.625 -11.131 22.445 1.00 80.25 218 TYR A N 1
ATOM 1724 C CA . TYR A 1 218 ? 25.970 -10.373 23.661 1.00 80.25 218 TYR A CA 1
ATOM 1725 C C . TYR A 1 218 ? 24.839 -9.458 24.169 1.00 80.25 218 TYR A C 1
ATOM 1727 O O . TYR A 1 218 ? 24.577 -9.407 25.368 1.00 80.25 218 TYR A O 1
ATOM 1735 N N . GLU A 1 219 ? 24.136 -8.786 23.256 1.00 72.56 219 GLU A N 1
ATOM 1736 C CA . GLU A 1 219 ? 22.973 -7.936 23.553 1.00 72.56 219 GLU A CA 1
ATOM 1737 C C . GLU A 1 219 ? 21.826 -8.723 24.218 1.00 72.56 219 GLU A C 1
ATOM 1739 O O . GLU A 1 219 ? 21.241 -8.264 25.198 1.00 72.56 219 GLU A O 1
ATOM 1744 N N . GLN A 1 220 ? 21.541 -9.942 23.743 1.00 77.06 220 GLN A N 1
ATOM 1745 C CA . GLN A 1 220 ? 20.494 -10.807 24.298 1.0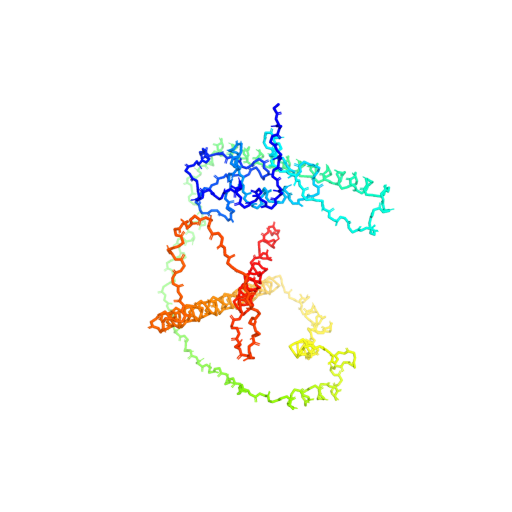0 77.06 220 GLN A CA 1
ATOM 1746 C C . GLN A 1 220 ? 20.898 -11.385 25.657 1.00 77.06 220 GLN A C 1
ATOM 1748 O O . GLN A 1 220 ? 20.093 -11.364 26.586 1.00 77.06 220 GLN A O 1
ATOM 1753 N N . ALA A 1 221 ? 22.150 -11.831 25.811 1.00 79.62 221 ALA A N 1
ATOM 1754 C CA . ALA A 1 221 ? 22.666 -12.315 27.093 1.00 79.62 221 ALA A CA 1
ATOM 1755 C C . ALA A 1 221 ? 22.663 -11.207 28.164 1.00 79.62 221 ALA A C 1
ATOM 1757 O O . ALA A 1 221 ? 22.304 -11.446 29.319 1.00 79.62 221 ALA A O 1
ATOM 1758 N N . ARG A 1 222 ? 23.007 -9.972 27.772 1.00 80.88 222 ARG A N 1
ATOM 1759 C CA . ARG A 1 222 ? 22.952 -8.797 28.648 1.00 80.88 222 ARG A CA 1
ATOM 1760 C C . ARG A 1 222 ? 21.521 -8.489 29.084 1.00 80.88 222 ARG A C 1
ATOM 1762 O O . ARG A 1 222 ? 21.293 -8.357 30.282 1.00 80.88 222 ARG A O 1
ATOM 1769 N N . ALA A 1 223 ? 20.571 -8.432 28.149 1.00 72.50 223 ALA A N 1
ATOM 1770 C CA . ALA A 1 223 ? 19.165 -8.176 28.460 1.00 72.50 223 ALA A CA 1
ATOM 1771 C C . ALA A 1 223 ? 18.572 -9.248 29.393 1.00 72.50 223 ALA A C 1
ATOM 1773 O O . ALA A 1 223 ? 17.860 -8.921 30.344 1.00 72.50 223 ALA A O 1
ATOM 1774 N N . LEU A 1 224 ? 18.918 -10.523 29.177 1.00 79.62 224 LEU A N 1
ATOM 1775 C CA . LEU A 1 224 ? 18.484 -11.623 30.037 1.00 79.62 224 LEU A CA 1
ATOM 1776 C C . LEU A 1 224 ? 19.031 -11.464 31.465 1.00 79.62 224 LEU A C 1
ATOM 1778 O O . LEU A 1 224 ? 18.276 -11.549 32.435 1.00 79.62 224 LEU A O 1
ATOM 1782 N N . ALA A 1 225 ? 20.322 -11.147 31.601 1.00 81.44 225 ALA A N 1
ATOM 1783 C CA . ALA A 1 225 ? 20.953 -10.905 32.896 1.00 81.44 225 ALA A CA 1
ATOM 1784 C C . ALA A 1 225 ? 20.380 -9.666 33.613 1.00 81.44 225 ALA A C 1
ATOM 1786 O O . ALA A 1 225 ? 20.213 -9.688 34.832 1.00 81.44 225 ALA A O 1
ATOM 1787 N N . GLU A 1 226 ? 20.048 -8.600 32.880 1.00 77.25 226 GLU A N 1
ATOM 1788 C CA . GLU A 1 226 ? 19.409 -7.392 33.425 1.00 77.25 226 GLU A CA 1
ATOM 1789 C C . GLU A 1 226 ? 17.981 -7.681 33.911 1.00 77.25 226 GLU A C 1
ATOM 1791 O O . GLU A 1 226 ? 17.610 -7.259 35.007 1.00 77.25 226 GLU A O 1
ATOM 1796 N N . SER A 1 227 ? 17.216 -8.491 33.169 1.00 75.62 227 SER A N 1
ATOM 1797 C CA . SER A 1 227 ? 15.870 -8.919 33.577 1.00 75.62 227 SER A CA 1
ATOM 1798 C C . SER A 1 227 ? 15.872 -9.768 34.856 1.00 75.62 227 SER A C 1
ATOM 1800 O O . SER A 1 227 ? 14.978 -9.637 35.688 1.00 75.62 227 SER A O 1
ATOM 1802 N N . ARG A 1 228 ? 16.914 -10.588 35.060 1.00 81.62 228 ARG A N 1
ATOM 1803 C CA . ARG A 1 228 ? 17.093 -11.392 36.281 1.00 81.62 228 ARG A CA 1
ATOM 1804 C C . ARG A 1 228 ? 17.583 -10.563 37.471 1.00 81.62 228 ARG A C 1
ATOM 1806 O O . ARG A 1 228 ? 17.288 -10.914 38.608 1.00 81.62 228 ARG A O 1
ATOM 1813 N N . ARG A 1 229 ? 18.319 -9.467 37.235 1.00 79.06 229 ARG A N 1
ATOM 1814 C CA . ARG A 1 229 ? 18.775 -8.546 38.298 1.00 79.06 229 ARG A CA 1
ATOM 1815 C C . ARG A 1 229 ? 17.676 -7.647 38.832 1.00 79.06 229 ARG A C 1
ATOM 1817 O O . ARG A 1 229 ? 17.777 -7.208 39.972 1.00 79.06 229 ARG A O 1
ATOM 1824 N N . ASN A 1 230 ? 16.667 -7.365 38.018 1.00 73.19 230 ASN A N 1
ATOM 1825 C CA . ASN A 1 230 ? 15.544 -6.528 38.402 1.00 73.19 230 ASN A CA 1
ATOM 1826 C C . ASN A 1 230 ? 14.252 -7.355 38.314 1.00 73.19 230 ASN A C 1
ATOM 1828 O O . ASN A 1 230 ? 13.418 -7.097 37.440 1.00 73.19 230 ASN A O 1
ATOM 1832 N N . PRO A 1 231 ? 14.093 -8.395 39.164 1.00 65.25 231 PRO A N 1
ATOM 1833 C CA . PRO A 1 231 ? 12.832 -9.109 39.227 1.00 65.25 231 PRO A CA 1
ATOM 1834 C C . PRO A 1 231 ? 11.787 -8.062 39.598 1.00 65.25 231 PRO A C 1
ATOM 1836 O O . PRO A 1 231 ? 11.922 -7.375 40.611 1.00 65.25 231 PRO A O 1
ATOM 1839 N N . GLY A 1 232 ? 10.789 -7.872 38.733 1.00 69.62 232 GLY A N 1
ATOM 1840 C CA . GLY A 1 232 ? 9.693 -6.948 39.014 1.00 69.62 232 GLY A CA 1
ATOM 1841 C C . GLY A 1 232 ? 9.115 -7.199 40.414 1.00 69.62 232 GLY A C 1
ATOM 1842 O O . GLY A 1 232 ? 9.331 -8.276 40.976 1.00 69.62 232 GLY A O 1
ATOM 1843 N N . PRO A 1 233 ? 8.356 -6.244 40.975 1.00 71.38 233 PRO A N 1
ATOM 1844 C CA . PRO A 1 233 ? 7.989 -6.244 42.389 1.00 71.38 233 PRO A CA 1
ATOM 1845 C C . PRO A 1 233 ? 7.494 -7.621 42.831 1.00 71.38 233 PRO A C 1
ATOM 1847 O O . PRO A 1 233 ? 6.644 -8.214 42.145 1.00 71.38 233 PRO A O 1
ATOM 1850 N N . THR A 1 234 ? 8.061 -8.138 43.924 1.00 75.81 234 THR A N 1
ATOM 1851 C CA . THR A 1 234 ? 7.784 -9.494 44.414 1.00 75.81 234 THR A CA 1
ATOM 1852 C C . THR A 1 234 ? 6.297 -9.651 44.726 1.00 75.81 234 THR A C 1
ATOM 1854 O O . THR A 1 234 ? 5.576 -8.672 44.939 1.00 75.81 234 THR A O 1
ATOM 1857 N N . SER A 1 235 ? 5.796 -10.888 44.743 1.00 66.88 235 SER A N 1
ATOM 1858 C CA . SER A 1 235 ? 4.415 -11.174 45.163 1.00 66.88 235 SER A CA 1
ATOM 1859 C C . SER A 1 235 ? 4.089 -10.559 46.530 1.00 66.88 235 SER A C 1
ATOM 1861 O O . SER A 1 235 ? 2.978 -10.075 46.726 1.00 66.88 235 SER A O 1
ATOM 1863 N N . GLU A 1 236 ? 5.076 -10.500 47.423 1.00 66.19 236 GLU A N 1
ATOM 1864 C CA . GLU A 1 236 ? 5.012 -9.878 48.746 1.00 66.19 236 GLU A CA 1
ATOM 1865 C C . GLU A 1 236 ? 4.899 -8.350 48.677 1.00 66.19 236 GLU A C 1
ATOM 1867 O O . GLU A 1 236 ? 3.989 -7.783 49.272 1.00 66.19 236 GLU A O 1
ATOM 1872 N N . GLN A 1 237 ? 5.716 -7.679 47.856 1.00 71.44 237 GLN A N 1
ATOM 1873 C CA . GLN A 1 237 ? 5.601 -6.232 47.615 1.00 71.44 237 GLN A CA 1
ATOM 1874 C C . GLN A 1 237 ? 4.262 -5.866 46.956 1.00 71.44 237 GLN A C 1
ATOM 1876 O O . GLN A 1 237 ? 3.656 -4.843 47.275 1.00 71.44 237 GLN A O 1
ATOM 1881 N N . ARG A 1 238 ? 3.746 -6.729 46.069 1.00 72.50 238 ARG A N 1
ATOM 1882 C CA . ARG A 1 238 ? 2.401 -6.577 45.489 1.00 72.50 238 ARG A CA 1
ATOM 1883 C C . ARG A 1 238 ? 1.295 -6.818 46.517 1.00 72.50 238 ARG A C 1
ATOM 1885 O O . ARG A 1 238 ? 0.230 -6.223 46.378 1.00 72.50 238 ARG A O 1
ATOM 1892 N N . ALA A 1 239 ? 1.509 -7.685 47.505 1.00 62.19 239 ALA A N 1
ATOM 1893 C CA . ALA A 1 239 ? 0.557 -7.948 48.582 1.00 62.19 239 ALA A CA 1
ATOM 1894 C C . ALA A 1 239 ? 0.548 -6.817 49.625 1.00 62.19 239 ALA A C 1
ATOM 1896 O O . ALA A 1 239 ? -0.529 -6.380 50.023 1.00 62.19 239 ALA A O 1
ATOM 1897 N N . GLN A 1 240 ? 1.714 -6.268 49.981 1.00 67.31 240 GLN A N 1
ATOM 1898 C CA . GLN A 1 240 ? 1.849 -5.092 50.851 1.00 67.31 240 GLN A CA 1
ATOM 1899 C C . GLN A 1 240 ? 1.166 -3.861 50.241 1.00 67.31 240 GLN A C 1
ATOM 1901 O O . GLN A 1 240 ? 0.329 -3.240 50.893 1.00 67.31 240 GLN A O 1
ATOM 1906 N N . ALA A 1 241 ? 1.388 -3.604 48.947 1.00 64.12 241 ALA A N 1
ATOM 1907 C CA . ALA A 1 241 ? 0.695 -2.536 48.224 1.00 64.12 241 ALA A CA 1
ATOM 1908 C C . ALA A 1 241 ? -0.836 -2.731 48.171 1.00 64.12 241 ALA A C 1
ATOM 1910 O O . ALA A 1 241 ? -1.583 -1.759 48.102 1.00 64.12 241 ALA A O 1
ATOM 1911 N N . ARG A 1 242 ? -1.335 -3.977 48.214 1.00 66.38 242 ARG A N 1
ATOM 1912 C CA . ARG A 1 242 ? -2.781 -4.254 48.305 1.00 66.38 242 ARG A CA 1
ATOM 1913 C C . ARG A 1 242 ? -3.318 -4.018 49.717 1.00 66.38 242 ARG A C 1
ATOM 1915 O O . ARG A 1 242 ? -4.401 -3.451 49.845 1.00 66.38 242 ARG A O 1
ATOM 1922 N N . GLY A 1 243 ? -2.570 -4.402 50.753 1.00 68.19 243 GLY A N 1
ATOM 1923 C CA . GLY A 1 243 ? -2.952 -4.216 52.157 1.00 68.19 243 GLY A CA 1
ATOM 1924 C C . GLY A 1 243 ? -3.116 -2.745 52.550 1.00 68.19 243 GLY A C 1
ATOM 1925 O O . GLY A 1 243 ? -4.093 -2.389 53.206 1.00 68.19 243 GLY A O 1
ATOM 1926 N N . GLU A 1 244 ? -2.234 -1.869 52.066 1.00 61.84 244 GLU A N 1
ATOM 1927 C CA . GLU A 1 244 ? -2.274 -0.428 52.364 1.00 61.84 244 GLU A CA 1
ATOM 1928 C C . GLU A 1 244 ? -3.509 0.275 51.770 1.00 61.84 244 GLU A C 1
ATOM 1930 O O . GLU A 1 244 ? -4.069 1.187 52.379 1.00 61.84 244 GLU A O 1
ATOM 1935 N N . THR A 1 245 ? -4.026 -0.197 50.629 1.00 61.09 245 THR A N 1
ATOM 1936 C CA . THR A 1 245 ? -5.217 0.404 49.990 1.00 61.09 245 THR A CA 1
ATOM 1937 C C . THR A 1 245 ? -6.537 0.111 50.708 1.00 61.09 245 THR A C 1
ATOM 1939 O O . THR A 1 245 ? -7.547 0.777 50.448 1.00 61.09 245 THR A O 1
ATOM 1942 N N . SER A 1 246 ? -6.546 -0.865 51.622 1.00 71.19 246 SER A N 1
ATOM 1943 C CA . SER A 1 246 ? -7.754 -1.262 52.350 1.00 71.19 246 SER A CA 1
ATOM 1944 C C . SER A 1 246 ? -8.110 -0.292 53.484 1.00 71.19 246 SER A C 1
ATOM 1946 O O . SER A 1 246 ? -9.278 -0.216 53.855 1.00 71.19 246 SER A O 1
ATOM 1948 N N . SER A 1 247 ? -7.135 0.478 53.983 1.00 81.44 247 SER A N 1
ATOM 1949 C CA . SER A 1 247 ? -7.327 1.518 55.011 1.00 81.44 247 SER A CA 1
ATOM 1950 C C . SER A 1 247 ? -7.629 2.906 54.420 1.00 81.44 247 SER A C 1
ATOM 1952 O O . SER A 1 247 ? -8.124 3.792 55.112 1.00 81.44 247 SER A O 1
ATOM 1954 N N . MET A 1 248 ? -7.364 3.105 53.124 1.00 86.88 248 MET A N 1
ATOM 1955 C CA . MET A 1 248 ? -7.541 4.403 52.467 1.00 86.88 248 MET A CA 1
ATOM 1956 C C . MET A 1 248 ? -9.021 4.763 52.318 1.00 86.88 248 MET A C 1
ATOM 1958 O O . MET A 1 248 ? -9.843 3.941 51.899 1.00 86.88 248 MET A O 1
ATOM 1962 N N . ASN A 1 249 ? -9.367 6.018 52.591 1.00 93.25 249 ASN A N 1
ATOM 1963 C CA . ASN A 1 249 ? -10.705 6.522 52.305 1.00 93.25 249 ASN A CA 1
ATOM 1964 C C . ASN A 1 249 ? -10.935 6.647 50.780 1.00 93.25 249 ASN A C 1
ATOM 1966 O O . ASN A 1 249 ? -10.036 6.462 49.954 1.00 93.25 249 ASN A O 1
ATOM 1970 N N . HIS A 1 250 ? -12.178 6.918 50.374 1.00 90.88 250 HIS A N 1
ATOM 1971 C CA . HIS A 1 250 ? -12.542 7.022 48.956 1.00 90.88 250 HIS A CA 1
ATOM 1972 C C . HIS A 1 250 ? -11.685 8.048 48.184 1.00 90.88 250 HIS A C 1
ATOM 1974 O O . HIS A 1 250 ? -11.228 7.751 47.080 1.00 90.88 250 HIS A O 1
ATOM 1980 N N . TRP A 1 251 ? -11.421 9.218 48.773 1.00 91.25 251 TRP A N 1
ATOM 1981 C CA . TRP A 1 251 ? -10.658 10.295 48.135 1.00 91.25 251 TRP A CA 1
ATOM 1982 C C . TRP A 1 251 ? -9.178 9.956 47.981 1.00 91.25 251 TRP A C 1
ATOM 1984 O O . TRP A 1 251 ? -8.584 10.239 46.944 1.00 91.25 251 TRP A O 1
ATOM 1994 N N . GLU A 1 252 ? -8.592 9.284 48.966 1.00 92.00 252 GLU A N 1
ATOM 1995 C CA . GLU A 1 252 ? -7.212 8.804 48.905 1.00 92.00 252 GLU A CA 1
ATOM 1996 C C . GLU A 1 252 ? -7.026 7.747 47.811 1.00 92.00 252 GLU A C 1
ATOM 1998 O O . GLU A 1 252 ? -6.045 7.798 47.061 1.00 92.00 252 GLU A O 1
ATOM 2003 N N . ARG A 1 253 ? -7.991 6.827 47.663 1.00 87.88 253 ARG A N 1
ATOM 2004 C CA . ARG A 1 253 ? -7.995 5.842 46.571 1.00 87.88 253 ARG A CA 1
ATOM 2005 C C . ARG A 1 253 ? -8.102 6.508 45.205 1.00 87.88 253 ARG A C 1
ATOM 2007 O O . ARG A 1 253 ? -7.388 6.113 44.284 1.00 87.88 253 ARG A O 1
ATOM 2014 N N . GLU A 1 254 ? -8.951 7.521 45.067 1.00 90.38 254 GLU A N 1
ATOM 2015 C CA . GLU A 1 254 ? -9.089 8.239 43.800 1.00 90.38 254 GLU A CA 1
ATOM 2016 C C . GLU A 1 254 ? -7.837 9.066 43.474 1.00 90.38 254 GLU A C 1
ATOM 2018 O O . GLU A 1 254 ? -7.325 8.989 42.358 1.00 90.38 254 GLU A O 1
ATOM 2023 N N . ALA A 1 255 ? -7.249 9.748 44.460 1.00 92.31 255 ALA A N 1
ATOM 2024 C CA . ALA A 1 255 ? -5.983 10.459 44.293 1.00 92.31 255 ALA A CA 1
ATOM 2025 C C . ALA A 1 255 ? -4.832 9.509 43.910 1.00 92.31 255 ALA A C 1
ATOM 2027 O O . ALA A 1 255 ? -3.997 9.846 43.069 1.00 92.31 255 ALA A O 1
ATOM 2028 N N . PHE A 1 256 ? -4.790 8.299 44.480 1.00 90.44 256 PHE A N 1
ATOM 2029 C CA . PHE A 1 256 ? -3.825 7.271 44.087 1.00 90.44 256 PHE A CA 1
ATOM 2030 C C . PHE A 1 256 ? -4.025 6.820 42.633 1.00 90.44 256 PHE A C 1
ATOM 2032 O O . PHE A 1 256 ? -3.056 6.767 41.873 1.00 90.44 256 PHE A O 1
ATOM 2039 N N . ARG A 1 257 ? -5.270 6.556 42.207 1.00 90.31 257 ARG A N 1
ATOM 2040 C CA . ARG A 1 257 ? -5.579 6.209 40.808 1.00 90.31 257 ARG A CA 1
ATOM 2041 C C . ARG A 1 257 ? -5.194 7.327 39.849 1.00 90.31 257 ARG A C 1
ATOM 2043 O O . ARG A 1 257 ? -4.611 7.042 38.806 1.00 90.31 257 ARG A O 1
ATOM 2050 N N . GLN A 1 258 ? -5.473 8.582 40.199 1.00 94.00 258 GLN A N 1
ATOM 2051 C CA . GLN A 1 258 ? -5.081 9.731 39.385 1.00 94.00 258 GLN A CA 1
ATOM 2052 C C . GLN A 1 258 ? -3.559 9.842 39.255 1.00 94.00 258 GLN A C 1
ATOM 2054 O O . GLN A 1 258 ? -3.065 9.971 38.137 1.00 94.00 258 GLN A O 1
ATOM 2059 N N . ARG A 1 259 ? -2.802 9.701 40.354 1.00 93.75 259 ARG A N 1
ATOM 2060 C CA . ARG A 1 259 ? -1.328 9.671 40.302 1.00 93.75 259 ARG A CA 1
ATOM 2061 C C . ARG A 1 259 ? -0.806 8.516 39.450 1.00 93.75 259 ARG A C 1
ATOM 2063 O O . ARG A 1 259 ? 0.090 8.721 38.641 1.00 93.75 259 ARG A O 1
ATOM 2070 N N . SER A 1 260 ? -1.391 7.327 39.582 1.00 91.81 260 SER A N 1
ATOM 2071 C CA . SER A 1 260 ? -1.005 6.157 38.787 1.00 91.81 260 SER A CA 1
ATOM 2072 C C . SER A 1 260 ? -1.278 6.357 37.291 1.00 91.81 260 SER A C 1
ATOM 2074 O O . SER A 1 260 ? -0.411 6.058 36.472 1.00 91.81 260 SER A O 1
ATOM 2076 N N . ARG A 1 261 ? -2.431 6.936 36.921 1.00 95.31 261 ARG A N 1
ATOM 2077 C CA . ARG A 1 261 ? -2.743 7.303 35.528 1.00 95.31 261 ARG A CA 1
ATOM 2078 C C . ARG A 1 261 ? -1.786 8.366 34.990 1.00 95.31 261 ARG A C 1
ATOM 2080 O O . ARG A 1 261 ? -1.305 8.225 33.871 1.00 95.31 261 ARG A O 1
ATOM 2087 N N . ALA A 1 262 ? -1.488 9.398 35.779 1.00 94.69 262 ALA A N 1
ATOM 2088 C CA . ALA A 1 262 ? -0.546 10.445 35.392 1.00 94.69 262 ALA A CA 1
ATOM 2089 C C . ALA A 1 262 ? 0.867 9.880 35.168 1.00 94.69 262 ALA A C 1
ATOM 2091 O O . ALA A 1 262 ? 1.525 10.233 34.192 1.00 94.69 262 ALA A O 1
ATOM 2092 N N . GLU A 1 263 ? 1.316 8.957 36.021 1.00 94.94 263 GLU A N 1
ATOM 2093 C CA . GLU A 1 263 ? 2.610 8.288 35.865 1.00 94.94 263 GLU A CA 1
ATOM 2094 C C . GLU A 1 263 ? 2.641 7.384 34.624 1.00 94.94 263 GLU A C 1
ATOM 2096 O O . GLU A 1 263 ? 3.589 7.433 33.844 1.00 94.94 263 GLU A O 1
ATOM 2101 N N . GLN A 1 264 ? 1.568 6.628 34.363 1.00 93.31 264 GLN A N 1
ATOM 2102 C CA . GLN A 1 264 ? 1.437 5.852 33.125 1.00 93.31 264 GLN A CA 1
ATOM 2103 C C . GLN A 1 264 ? 1.479 6.747 31.879 1.00 93.31 264 GLN A C 1
ATOM 2105 O O . GLN A 1 264 ? 2.160 6.417 30.911 1.00 93.31 264 GLN A O 1
ATOM 2110 N N . GLN A 1 265 ? 0.806 7.901 31.900 1.00 95.44 265 GLN A N 1
ATOM 2111 C CA . GLN A 1 265 ? 0.858 8.867 30.800 1.00 95.44 265 GLN A CA 1
ATOM 2112 C C . GLN A 1 265 ? 2.271 9.426 30.595 1.00 95.44 265 GLN A C 1
ATOM 2114 O O . GLN A 1 265 ? 2.730 9.503 29.455 1.00 95.44 265 GLN A O 1
ATOM 2119 N N . ARG A 1 266 ? 2.991 9.756 31.675 1.00 96.06 266 ARG A N 1
ATOM 2120 C CA . ARG A 1 266 ? 4.400 10.178 31.599 1.00 96.06 266 ARG A CA 1
ATOM 2121 C C . ARG A 1 266 ? 5.282 9.098 30.984 1.00 96.06 266 ARG A C 1
ATOM 2123 O O . ARG A 1 266 ? 6.093 9.418 30.119 1.00 96.06 266 ARG A O 1
ATOM 2130 N N . GLN A 1 267 ? 5.091 7.836 31.367 1.00 94.19 267 GLN A N 1
ATOM 2131 C CA . GLN A 1 267 ? 5.842 6.717 30.799 1.00 94.19 267 GLN A CA 1
ATOM 2132 C C . GLN A 1 267 ? 5.584 6.565 29.292 1.00 94.19 267 GLN A C 1
ATOM 2134 O O . GLN A 1 267 ? 6.528 6.424 28.518 1.00 94.19 267 GLN A O 1
ATOM 2139 N N . VAL A 1 268 ? 4.324 6.666 28.855 1.00 92.69 268 VAL A N 1
ATOM 2140 C CA . VAL A 1 268 ? 3.959 6.603 27.428 1.00 92.69 268 VAL A CA 1
ATOM 2141 C C . VAL A 1 268 ? 4.593 7.750 26.633 1.00 92.69 268 VAL A C 1
ATOM 2143 O O . VAL A 1 268 ? 5.101 7.525 25.533 1.00 92.69 268 VAL A O 1
ATOM 2146 N N . LEU A 1 269 ? 4.604 8.970 27.179 1.00 95.00 269 LEU A N 1
ATOM 2147 C CA . LEU A 1 269 ? 5.253 10.120 26.542 1.00 95.00 269 LEU A CA 1
ATOM 2148 C C . LEU A 1 269 ? 6.777 9.951 26.473 1.00 95.00 269 LEU A C 1
ATOM 2150 O O . LEU A 1 269 ? 7.363 10.164 25.414 1.00 95.00 269 LEU A O 1
ATOM 2154 N N . ALA A 1 270 ? 7.410 9.489 27.552 1.00 93.94 270 ALA A N 1
ATOM 2155 C CA . ALA A 1 270 ? 8.848 9.229 27.578 1.00 93.94 270 ALA A CA 1
ATOM 2156 C C . ALA A 1 270 ? 9.263 8.148 26.560 1.00 93.94 270 ALA A C 1
ATOM 2158 O O . ALA A 1 270 ? 10.284 8.282 25.876 1.00 93.94 270 ALA A O 1
ATOM 2159 N N . ASP A 1 271 ? 8.458 7.092 26.413 1.00 89.62 271 ASP A N 1
ATOM 2160 C CA . ASP A 1 271 ? 8.685 6.045 25.415 1.00 89.62 271 ASP A CA 1
ATOM 2161 C C . ASP A 1 271 ? 8.488 6.564 23.987 1.00 89.62 271 ASP A C 1
ATOM 2163 O O . ASP A 1 271 ? 9.268 6.220 23.090 1.00 89.62 271 ASP A O 1
ATOM 2167 N N . ARG A 1 272 ? 7.498 7.437 23.766 1.00 93.44 272 ARG A N 1
ATOM 2168 C CA . ARG A 1 272 ? 7.305 8.125 22.484 1.00 93.44 272 ARG A CA 1
ATOM 2169 C C . ARG A 1 272 ? 8.524 8.975 22.122 1.00 93.44 272 ARG A C 1
ATOM 2171 O O . ARG A 1 272 ? 9.066 8.800 21.034 1.00 93.44 272 ARG A O 1
ATOM 2178 N N . GLU A 1 273 ? 9.012 9.813 23.033 1.00 96.44 273 GLU A N 1
ATOM 2179 C CA . GLU A 1 273 ? 10.208 10.638 22.806 1.00 96.44 273 GLU A CA 1
ATOM 2180 C C . GLU A 1 273 ? 11.462 9.792 22.539 1.00 96.44 273 GLU A C 1
ATOM 2182 O O . GLU A 1 273 ? 12.305 10.134 21.706 1.00 96.44 273 GLU A O 1
ATOM 2187 N N . ARG A 1 274 ? 11.623 8.657 23.237 1.00 94.69 274 ARG A N 1
ATOM 2188 C CA . ARG A 1 274 ? 12.728 7.718 22.983 1.00 94.69 274 ARG A CA 1
ATOM 2189 C C . ARG A 1 274 ? 12.671 7.168 21.555 1.00 94.69 274 ARG A C 1
ATOM 2191 O O . ARG A 1 274 ? 13.704 7.120 20.889 1.00 94.69 274 ARG A O 1
ATOM 2198 N N . ARG A 1 275 ? 11.482 6.801 21.073 1.00 86.94 275 ARG A N 1
ATOM 2199 C CA . ARG A 1 275 ? 11.282 6.320 19.697 1.00 86.94 275 ARG A CA 1
ATOM 2200 C C . ARG A 1 275 ? 11.494 7.422 18.663 1.00 86.94 275 ARG A C 1
ATOM 2202 O O . ARG A 1 275 ? 12.145 7.168 17.658 1.00 86.94 275 ARG A O 1
ATOM 2209 N N . GLU A 1 276 ? 11.022 8.640 18.912 1.00 93.19 276 GLU A N 1
ATOM 2210 C CA . GLU A 1 276 ? 11.252 9.789 18.021 1.00 93.19 276 GLU A CA 1
ATOM 2211 C C . GLU A 1 276 ? 12.752 10.119 17.889 1.00 93.19 276 GLU A C 1
ATOM 2213 O O . GLU A 1 276 ? 13.241 10.366 16.780 1.00 93.19 276 GLU A O 1
ATOM 2218 N N . ARG A 1 277 ? 13.522 10.008 18.983 1.00 96.31 277 ARG A N 1
ATOM 2219 C CA . ARG A 1 277 ? 14.994 10.083 18.941 1.00 96.31 277 ARG A CA 1
ATOM 2220 C C . ARG A 1 277 ? 15.615 8.949 18.124 1.00 96.31 277 ARG A C 1
ATOM 2222 O O . ARG A 1 277 ? 16.528 9.196 17.340 1.00 96.31 277 ARG A O 1
ATOM 2229 N N . GLN A 1 278 ? 15.116 7.722 18.269 1.00 93.56 278 GLN A N 1
ATOM 2230 C CA . GLN A 1 278 ? 15.599 6.572 17.500 1.00 93.56 278 GLN A CA 1
ATOM 2231 C C . GLN A 1 278 ? 15.312 6.726 15.998 1.00 93.56 278 GLN A C 1
ATOM 2233 O O . GLN A 1 278 ? 16.199 6.487 15.183 1.00 93.56 278 GLN A O 1
ATOM 2238 N N . ILE A 1 279 ? 14.115 7.186 15.624 1.00 86.62 279 ILE A N 1
ATOM 2239 C CA . ILE A 1 279 ? 13.748 7.465 14.228 1.00 86.62 279 ILE A CA 1
ATOM 2240 C C . ILE A 1 279 ? 14.661 8.549 13.650 1.00 86.62 279 ILE A C 1
ATOM 2242 O O . ILE A 1 279 ? 15.229 8.353 12.578 1.00 86.62 279 ILE A O 1
ATOM 2246 N N . SER A 1 280 ? 14.863 9.648 14.380 1.00 92.56 280 SER A N 1
ATOM 2247 C CA . SER A 1 280 ? 15.782 10.718 13.969 1.00 92.56 280 SER A CA 1
ATOM 2248 C C . SER A 1 280 ? 17.215 10.204 13.772 1.00 92.56 280 SER A C 1
ATOM 2250 O O . SER A 1 280 ? 17.879 10.564 12.801 1.00 92.56 280 SER A O 1
ATOM 2252 N N . SER A 1 281 ? 17.687 9.311 14.649 1.00 95.81 281 SER A N 1
ATOM 2253 C CA . SER A 1 281 ? 19.006 8.676 14.525 1.00 95.81 281 SER A CA 1
ATOM 2254 C C . SER A 1 281 ? 19.121 7.810 13.264 1.00 95.81 281 SER A C 1
ATOM 2256 O O . SER A 1 281 ? 20.096 7.943 12.524 1.00 95.81 281 SER A O 1
ATOM 2258 N N . ILE A 1 282 ? 18.110 6.989 12.966 1.00 88.00 282 ILE A N 1
ATOM 2259 C CA . ILE A 1 282 ? 18.074 6.158 11.752 1.00 88.00 282 ILE A CA 1
ATOM 2260 C C . ILE A 1 282 ? 18.035 7.038 10.496 1.00 88.00 282 ILE A C 1
ATOM 2262 O O . ILE A 1 282 ? 18.759 6.789 9.534 1.00 88.00 282 ILE A O 1
ATOM 2266 N N . GLN A 1 283 ? 17.231 8.102 10.497 1.00 89.75 283 GLN A N 1
ATOM 2267 C CA . GLN A 1 283 ? 17.167 9.041 9.375 1.00 89.75 283 GLN A CA 1
ATOM 2268 C C . GLN A 1 283 ? 18.524 9.709 9.113 1.00 89.75 283 GLN A C 1
ATOM 2270 O O . GLN A 1 283 ? 18.929 9.838 7.955 1.00 89.75 283 GLN A O 1
ATOM 2275 N N . ALA A 1 284 ? 19.261 10.074 10.167 1.00 93.44 284 ALA A N 1
ATOM 2276 C CA . ALA A 1 284 ? 20.615 10.607 10.040 1.00 93.44 284 ALA A CA 1
ATOM 2277 C C . ALA A 1 284 ? 21.595 9.581 9.439 1.00 93.44 284 ALA A C 1
ATOM 2279 O O . ALA A 1 284 ? 22.389 9.940 8.567 1.00 93.44 284 ALA A O 1
ATOM 2280 N N . GLN A 1 285 ? 21.505 8.307 9.838 1.00 92.88 285 GLN A N 1
ATOM 2281 C CA . GLN A 1 285 ? 22.310 7.219 9.263 1.00 92.88 285 GLN A CA 1
ATOM 2282 C C . GLN A 1 285 ? 22.012 7.007 7.773 1.00 92.88 285 GLN A C 1
ATOM 2284 O O . GLN A 1 285 ? 22.933 6.938 6.962 1.00 92.88 285 GLN A O 1
ATOM 2289 N N . VAL A 1 286 ? 20.733 6.981 7.382 1.00 90.25 286 VAL A N 1
ATOM 2290 C CA . VAL A 1 286 ? 20.325 6.866 5.970 1.00 90.25 286 VAL A CA 1
ATOM 2291 C C . VAL A 1 286 ? 20.839 8.050 5.148 1.00 90.25 286 VAL A C 1
ATOM 2293 O O . VAL A 1 286 ? 21.278 7.872 4.011 1.00 90.25 286 VAL A O 1
ATOM 2296 N N . ALA A 1 287 ? 20.811 9.263 5.705 1.00 90.12 287 ALA A N 1
ATOM 2297 C CA . ALA A 1 287 ? 21.356 10.439 5.036 1.00 90.12 287 ALA A CA 1
ATOM 2298 C C . ALA A 1 287 ? 22.878 10.337 4.819 1.00 90.12 287 ALA A C 1
ATOM 2300 O O . ALA A 1 287 ? 23.358 10.737 3.758 1.00 90.12 287 ALA A O 1
ATOM 2301 N N . GLU A 1 288 ? 23.630 9.781 5.774 1.00 95.62 288 GLU A N 1
ATOM 2302 C CA . GLU A 1 288 ? 25.072 9.545 5.610 1.00 95.62 288 GLU A CA 1
ATOM 2303 C C . GLU A 1 288 ? 25.363 8.485 4.542 1.00 95.62 288 GLU A C 1
ATOM 2305 O O . GLU A 1 288 ? 26.150 8.750 3.637 1.00 95.62 288 GLU A O 1
ATOM 2310 N N . LEU A 1 289 ? 24.655 7.351 4.558 1.00 91.25 289 LEU A N 1
ATOM 2311 C CA . LEU A 1 289 ? 24.808 6.305 3.535 1.00 91.25 289 LEU A CA 1
ATOM 2312 C C . LEU A 1 289 ? 24.518 6.827 2.120 1.00 91.25 289 LEU A C 1
ATOM 2314 O O . LEU A 1 289 ? 25.206 6.481 1.156 1.00 91.25 289 LEU A O 1
ATOM 2318 N N . ARG A 1 290 ? 23.526 7.714 1.978 1.00 89.12 290 ARG A N 1
ATOM 2319 C CA . ARG A 1 290 ? 23.251 8.390 0.701 1.00 89.12 290 ARG A CA 1
ATOM 2320 C C . ARG A 1 290 ? 24.416 9.275 0.263 1.00 89.12 290 ARG A C 1
ATOM 2322 O O . ARG A 1 290 ? 24.783 9.232 -0.909 1.00 89.12 290 ARG A O 1
ATOM 2329 N N . ARG A 1 291 ? 25.014 10.049 1.178 1.00 93.88 291 ARG A N 1
ATOM 2330 C CA . ARG A 1 291 ? 26.207 10.862 0.876 1.00 93.88 291 ARG A CA 1
ATOM 2331 C C . ARG A 1 291 ? 27.381 9.988 0.445 1.00 93.88 291 ARG A C 1
ATOM 2333 O O . ARG A 1 291 ? 28.046 10.315 -0.531 1.00 93.88 291 ARG A O 1
ATOM 2340 N N . GLU A 1 292 ? 27.615 8.876 1.129 1.00 92.50 292 GLU A N 1
ATOM 2341 C CA . GLU A 1 292 ? 28.684 7.936 0.788 1.00 92.50 292 GLU A CA 1
ATOM 2342 C C . GLU A 1 292 ? 28.470 7.278 -0.581 1.00 92.50 292 GLU A C 1
ATOM 2344 O O . GLU A 1 292 ? 29.403 7.189 -1.377 1.00 92.50 292 GLU A O 1
ATOM 2349 N N . THR A 1 293 ? 27.226 6.928 -0.913 1.00 89.62 293 THR A N 1
ATOM 2350 C CA . THR A 1 293 ? 26.865 6.409 -2.242 1.00 89.62 293 THR A CA 1
ATOM 2351 C C . THR A 1 293 ? 27.162 7.429 -3.344 1.00 89.62 293 THR A C 1
ATOM 2353 O O . THR A 1 293 ? 27.723 7.073 -4.379 1.00 89.62 293 THR A O 1
ATOM 2356 N N . VAL A 1 294 ? 26.836 8.709 -3.123 1.00 91.88 294 VAL A N 1
ATOM 2357 C CA . VAL A 1 294 ? 27.166 9.787 -4.071 1.00 91.88 294 VAL A CA 1
ATOM 2358 C C . VAL A 1 294 ? 28.682 9.925 -4.231 1.00 91.88 294 VAL A C 1
ATOM 2360 O O . VAL A 1 294 ? 29.160 9.901 -5.362 1.00 91.88 294 VAL A O 1
ATOM 2363 N N . ARG A 1 295 ? 29.449 9.957 -3.128 1.00 93.12 295 ARG A N 1
ATOM 2364 C CA . ARG A 1 295 ? 30.925 10.000 -3.180 1.00 93.12 295 ARG A CA 1
ATOM 2365 C C . ARG A 1 295 ? 31.506 8.809 -3.952 1.00 93.12 295 ARG A C 1
ATOM 2367 O O . ARG A 1 295 ? 32.398 8.989 -4.775 1.00 93.12 295 ARG A O 1
ATOM 2374 N N . SER A 1 296 ? 30.997 7.598 -3.720 1.00 88.69 296 SER A N 1
ATOM 2375 C CA . SER A 1 296 ? 31.437 6.390 -4.435 1.00 88.69 296 SER A CA 1
ATOM 2376 C C . SER A 1 296 ? 31.148 6.483 -5.938 1.00 88.69 296 SER A C 1
ATOM 2378 O O . SER A 1 296 ? 32.017 6.191 -6.762 1.00 88.69 296 SER A O 1
ATOM 2380 N N . ASN A 1 297 ? 29.963 6.975 -6.312 1.00 87.50 297 ASN A N 1
ATOM 2381 C CA . ASN A 1 297 ? 29.595 7.186 -7.711 1.00 87.50 297 ASN A CA 1
ATOM 2382 C C . ASN A 1 297 ? 30.468 8.248 -8.397 1.00 87.50 297 ASN A C 1
ATOM 2384 O O . ASN A 1 297 ? 30.855 8.053 -9.548 1.00 87.50 297 ASN A O 1
ATOM 2388 N N . GLU A 1 298 ? 30.828 9.330 -7.703 1.00 92.19 298 GLU A N 1
ATOM 2389 C CA . GLU A 1 298 ? 31.753 10.351 -8.215 1.00 92.19 298 GLU A CA 1
ATOM 2390 C C . GLU A 1 298 ? 33.162 9.786 -8.442 1.00 92.19 298 GLU A C 1
ATOM 2392 O O . GLU A 1 298 ? 33.757 10.009 -9.498 1.00 92.19 298 GLU A O 1
ATOM 2397 N N . VAL A 1 299 ? 33.689 8.994 -7.500 1.00 90.88 299 VAL A N 1
ATOM 2398 C CA . VAL A 1 299 ? 34.988 8.314 -7.657 1.00 90.88 299 VAL A CA 1
ATOM 2399 C C . VAL A 1 299 ? 34.964 7.354 -8.850 1.00 90.88 299 VAL A C 1
ATOM 2401 O O . VAL A 1 299 ? 35.906 7.335 -9.650 1.00 90.88 299 VAL A O 1
ATOM 2404 N N . ASN A 1 300 ? 33.877 6.602 -9.026 1.00 89.44 300 ASN A N 1
ATOM 2405 C CA . ASN A 1 300 ? 33.700 5.711 -10.172 1.00 89.44 300 ASN A CA 1
ATOM 2406 C C . ASN A 1 300 ? 33.616 6.489 -11.494 1.00 89.44 300 ASN A C 1
ATOM 2408 O O . ASN A 1 300 ? 34.269 6.111 -12.468 1.00 89.44 300 ASN A O 1
ATOM 2412 N N . ALA A 1 301 ? 32.877 7.601 -11.530 1.00 89.56 301 ALA A N 1
ATOM 2413 C CA . ALA A 1 301 ? 32.778 8.464 -12.706 1.00 89.56 301 ALA A CA 1
ATOM 2414 C C . ALA A 1 301 ? 34.140 9.065 -13.090 1.00 89.56 301 ALA A C 1
ATOM 2416 O O . ALA A 1 301 ? 34.530 9.010 -14.257 1.00 89.56 301 ALA A O 1
ATOM 2417 N N . ASN A 1 302 ? 34.905 9.552 -12.110 1.00 92.38 302 ASN A N 1
ATOM 2418 C CA . ASN A 1 302 ? 36.254 10.080 -12.320 1.00 92.38 302 ASN A CA 1
ATOM 2419 C C . ASN A 1 302 ? 37.225 8.995 -12.804 1.00 92.38 302 ASN A C 1
ATOM 2421 O O . ASN A 1 302 ? 38.040 9.239 -13.694 1.00 92.38 302 ASN A O 1
ATOM 2425 N N . THR A 1 303 ? 37.108 7.776 -12.272 1.00 92.00 303 THR A N 1
ATOM 2426 C CA . THR A 1 303 ? 37.912 6.629 -12.713 1.00 92.00 303 THR A CA 1
ATOM 2427 C C . THR A 1 303 ? 37.594 6.266 -14.163 1.00 92.00 303 THR A C 1
ATOM 2429 O O . THR A 1 303 ? 38.508 6.106 -14.973 1.00 92.00 303 THR A O 1
ATOM 2432 N N . LEU A 1 304 ? 36.310 6.199 -14.531 1.00 88.25 304 LEU A N 1
ATOM 2433 C CA . LEU A 1 304 ? 35.887 5.963 -15.913 1.00 88.25 304 LEU A CA 1
ATOM 2434 C C . LEU A 1 304 ? 36.364 7.076 -16.851 1.00 88.25 304 LEU A C 1
ATOM 2436 O O . LEU A 1 304 ? 36.847 6.774 -17.942 1.00 88.25 304 LEU A O 1
ATOM 2440 N N . ALA A 1 305 ? 36.296 8.339 -16.427 1.00 89.62 305 ALA A N 1
ATOM 2441 C CA . ALA A 1 305 ? 36.829 9.463 -17.192 1.00 89.62 305 ALA A CA 1
ATOM 2442 C C . ALA A 1 305 ? 38.348 9.332 -17.406 1.00 89.62 305 ALA A C 1
ATOM 2444 O O . ALA A 1 305 ? 38.820 9.456 -18.535 1.00 89.62 305 ALA A O 1
ATOM 2445 N N . MET A 1 306 ? 39.113 8.983 -16.364 1.00 93.19 306 MET A N 1
ATOM 2446 C CA . MET A 1 306 ? 40.559 8.753 -16.468 1.00 93.19 306 MET A CA 1
ATOM 2447 C C . MET A 1 306 ? 40.895 7.605 -17.434 1.00 93.19 306 MET A C 1
ATOM 2449 O O . MET A 1 306 ? 41.838 7.709 -18.222 1.00 93.19 306 MET A O 1
ATOM 2453 N N . LEU A 1 307 ? 40.132 6.508 -17.391 1.00 90.31 307 LEU A N 1
ATOM 2454 C CA . LEU A 1 307 ? 40.321 5.364 -18.287 1.00 90.31 307 LEU A CA 1
ATOM 2455 C C . LEU A 1 307 ? 39.992 5.707 -19.747 1.00 90.31 307 LEU A C 1
ATOM 2457 O O . LEU A 1 307 ? 40.728 5.284 -20.641 1.00 90.31 307 LEU A O 1
ATOM 2461 N N . ARG A 1 308 ? 38.948 6.512 -19.993 1.00 88.56 308 ARG A N 1
ATOM 2462 C CA . ARG A 1 308 ? 38.619 7.030 -21.334 1.00 88.56 308 ARG A CA 1
ATOM 2463 C C . ARG A 1 308 ? 39.729 7.919 -21.883 1.00 88.56 308 ARG A C 1
ATOM 2465 O O . ARG A 1 308 ? 40.164 7.703 -23.009 1.00 88.56 308 ARG A O 1
ATOM 2472 N N . SER A 1 309 ? 40.261 8.841 -21.078 1.00 90.81 309 SER A N 1
ATOM 2473 C CA . SER A 1 309 ? 41.371 9.716 -21.490 1.00 90.81 309 SER A CA 1
ATOM 2474 C C . SER A 1 309 ? 42.647 8.947 -21.850 1.00 90.81 309 SER A C 1
ATOM 2476 O O . SER A 1 309 ? 43.470 9.443 -22.612 1.00 90.81 309 SER A O 1
ATOM 2478 N N . ARG A 1 310 ? 42.819 7.725 -21.328 1.00 94.44 310 ARG A N 1
ATOM 2479 C CA . ARG A 1 310 ? 43.938 6.827 -21.662 1.00 94.44 310 ARG A CA 1
ATOM 2480 C C . ARG A 1 310 ? 43.653 5.883 -22.836 1.00 94.44 310 ARG A C 1
ATOM 2482 O O . ARG A 1 310 ? 44.490 5.038 -23.131 1.00 94.44 310 ARG A O 1
ATOM 2489 N N . GLY A 1 311 ? 42.483 5.979 -23.470 1.00 91.94 311 GLY A N 1
ATOM 2490 C CA . GLY A 1 311 ? 42.075 5.076 -24.551 1.00 91.94 311 GLY A CA 1
ATOM 2491 C C . GLY A 1 311 ? 41.848 3.628 -24.104 1.00 91.94 311 GLY A C 1
ATOM 2492 O O . GLY A 1 311 ? 41.784 2.737 -24.941 1.00 91.94 311 GLY A O 1
ATOM 2493 N N . LEU A 1 312 ? 41.732 3.375 -22.794 1.00 89.44 312 LEU A N 1
ATOM 2494 C CA . LEU A 1 312 ? 41.529 2.027 -22.245 1.00 89.44 312 LEU A CA 1
ATOM 2495 C C . LEU A 1 312 ? 40.055 1.600 -22.252 1.00 89.44 312 LEU A C 1
ATOM 2497 O O . LEU A 1 312 ? 39.753 0.428 -22.048 1.00 89.44 312 LEU A O 1
ATOM 2501 N N . VAL A 1 313 ? 39.138 2.547 -22.459 1.00 87.31 313 VAL A N 1
ATOM 2502 C CA . VAL A 1 313 ? 37.697 2.309 -22.577 1.00 87.31 313 VAL A CA 1
ATOM 2503 C C . VAL A 1 313 ? 37.211 3.056 -23.812 1.00 87.31 313 VAL A C 1
ATOM 2505 O O . VAL A 1 313 ? 37.281 4.283 -23.855 1.00 87.31 313 VAL A O 1
ATOM 2508 N N . HIS A 1 314 ? 36.732 2.321 -24.815 1.00 80.81 314 HIS A N 1
ATOM 2509 C CA . HIS A 1 314 ? 36.115 2.908 -26.000 1.00 80.81 314 HIS A CA 1
ATOM 2510 C C . HIS A 1 314 ? 34.645 3.242 -25.740 1.00 80.81 314 HIS A C 1
ATOM 2512 O O . HIS A 1 314 ? 33.906 2.459 -25.141 1.00 80.81 314 HIS A O 1
ATOM 2518 N N . ASP A 1 315 ? 34.218 4.409 -26.216 1.00 72.56 315 ASP A N 1
ATOM 2519 C CA . ASP A 1 315 ? 32.819 4.809 -26.198 1.00 72.56 315 ASP A CA 1
ATOM 2520 C C . ASP A 1 315 ? 32.009 3.921 -27.154 1.00 72.56 315 ASP A C 1
ATOM 2522 O O . ASP A 1 315 ? 32.112 4.017 -28.375 1.00 72.56 315 ASP A O 1
ATOM 2526 N N . ASN A 1 316 ? 31.167 3.051 -26.589 1.00 72.75 316 ASN A N 1
ATOM 2527 C CA . ASN A 1 316 ? 30.286 2.149 -27.344 1.00 72.75 316 ASN A CA 1
ATOM 2528 C C . ASN A 1 316 ? 29.119 2.886 -28.047 1.00 72.75 316 ASN A C 1
ATOM 2530 O O . ASN A 1 316 ? 28.205 2.271 -28.593 1.00 72.75 316 ASN A O 1
ATOM 2534 N N . SER A 1 317 ? 29.115 4.220 -28.034 1.00 66.56 317 SER A N 1
ATOM 2535 C CA . SER A 1 317 ? 28.053 5.053 -28.604 1.00 66.56 317 SER A CA 1
ATOM 2536 C C . SER A 1 317 ? 28.103 5.169 -30.131 1.00 66.56 317 SER A C 1
ATOM 2538 O O . SER A 1 317 ? 27.173 5.723 -30.711 1.00 66.56 317 SER A O 1
ATOM 2540 N N . ASN A 1 318 ? 29.117 4.605 -30.801 1.00 55.47 318 ASN A N 1
ATOM 2541 C CA . ASN A 1 318 ? 29.209 4.603 -32.265 1.00 55.47 318 ASN A CA 1
ATOM 2542 C C . ASN A 1 318 ? 29.121 3.204 -32.900 1.00 55.47 318 ASN A C 1
ATOM 2544 O O . ASN A 1 318 ? 29.704 2.958 -33.954 1.00 55.47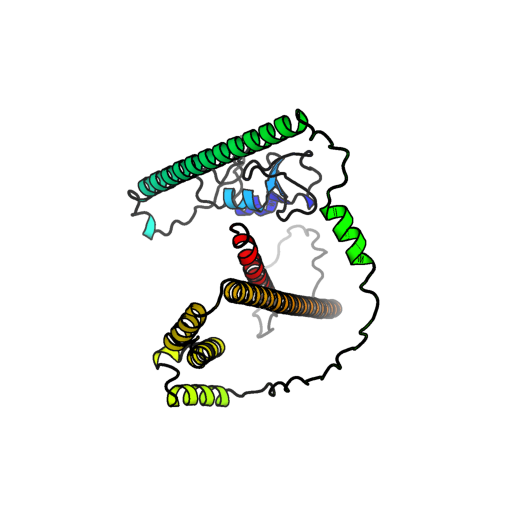 318 ASN A O 1
ATOM 2548 N N . SER A 1 319 ? 28.337 2.299 -32.306 1.00 54.81 319 SER A N 1
ATOM 2549 C CA . SER A 1 319 ? 27.877 1.076 -32.983 1.00 54.81 319 SER A CA 1
ATOM 2550 C C . SER A 1 319 ? 26.821 1.414 -34.052 1.00 54.81 319 SER A C 1
ATOM 2552 O O . SER A 1 319 ? 25.663 1.002 -33.981 1.00 54.81 319 SER A O 1
ATOM 2554 N N . ARG A 1 320 ? 27.204 2.201 -35.067 1.00 52.59 320 ARG A N 1
ATOM 2555 C CA . ARG A 1 320 ? 26.503 2.204 -36.354 1.00 52.59 320 ARG A CA 1
ATOM 2556 C C . ARG A 1 320 ? 26.763 0.846 -36.997 1.00 52.59 320 ARG A C 1
ATOM 2558 O O . ARG A 1 320 ? 27.914 0.458 -37.156 1.00 52.59 320 ARG A O 1
ATOM 2565 N N . ARG A 1 321 ? 25.677 0.146 -37.337 1.00 55.84 321 ARG A N 1
ATOM 2566 C CA . ARG A 1 321 ? 25.650 -1.133 -38.062 1.00 55.84 321 ARG A CA 1
ATOM 2567 C C . ARG A 1 321 ? 26.702 -1.138 -39.175 1.00 55.84 321 ARG A C 1
ATOM 2569 O O . ARG A 1 321 ? 26.494 -0.509 -40.211 1.00 55.84 321 ARG A O 1
ATOM 2576 N N . LEU A 1 322 ? 27.812 -1.835 -38.958 1.00 53.53 322 LEU A N 1
ATOM 2577 C CA . LEU A 1 322 ? 28.650 -2.279 -40.061 1.00 53.53 322 LEU A CA 1
ATOM 2578 C C . LEU A 1 322 ? 27.921 -3.451 -40.737 1.00 53.53 322 LEU A C 1
ATOM 2580 O O . LEU A 1 322 ? 27.362 -4.292 -40.029 1.00 53.53 322 LEU A O 1
ATOM 2584 N N . PRO A 1 323 ? 27.863 -3.491 -42.076 1.00 56.25 323 PRO A N 1
ATOM 2585 C CA . PRO A 1 323 ? 27.301 -4.626 -42.791 1.00 56.25 323 PRO A CA 1
ATOM 2586 C C . PRO A 1 323 ? 28.138 -5.882 -42.521 1.00 56.25 323 PRO A C 1
ATOM 2588 O O . PRO A 1 323 ? 29.366 -5.818 -42.463 1.00 56.25 323 PRO A O 1
ATOM 2591 N N . GLU A 1 324 ? 27.455 -7.014 -42.346 1.00 50.56 324 GLU A N 1
ATOM 2592 C CA . GLU A 1 324 ? 28.039 -8.352 -42.235 1.00 50.56 324 GLU A CA 1
ATOM 2593 C C . GLU A 1 324 ? 28.937 -8.638 -43.445 1.00 50.56 324 GLU A C 1
ATOM 2595 O O . GLU A 1 324 ? 28.469 -9.023 -44.513 1.00 50.56 324 GLU A O 1
ATOM 2600 N N . ALA A 1 325 ? 30.244 -8.454 -43.289 1.00 55.94 325 ALA A N 1
ATOM 2601 C CA . ALA A 1 325 ? 31.232 -8.947 -44.233 1.00 55.94 325 ALA A CA 1
ATOM 2602 C C . ALA A 1 325 ? 32.278 -9.754 -43.459 1.00 55.94 325 ALA A C 1
ATOM 2604 O O . ALA A 1 325 ? 33.089 -9.201 -42.720 1.00 55.94 325 ALA A O 1
ATOM 2605 N N . SER A 1 326 ? 32.175 -11.079 -43.608 1.00 58.78 326 SER A N 1
ATOM 2606 C CA . SER A 1 326 ? 33.211 -12.106 -43.422 1.00 58.78 326 SER A CA 1
ATOM 2607 C C . SER A 1 326 ? 34.372 -11.749 -42.481 1.00 58.78 326 SER A C 1
ATOM 2609 O O . SER A 1 326 ? 35.407 -11.239 -42.917 1.00 58.78 326 SER A O 1
ATOM 2611 N N . MET A 1 327 ? 34.235 -12.091 -41.196 1.00 49.53 327 MET A N 1
ATOM 2612 C CA . MET A 1 327 ? 35.376 -12.118 -40.278 1.00 49.53 327 MET A CA 1
ATOM 2613 C C . MET A 1 327 ? 36.272 -13.342 -40.559 1.00 49.53 327 MET A C 1
ATOM 2615 O O . MET A 1 327 ? 35.747 -14.445 -40.731 1.00 49.53 327 MET A O 1
ATOM 2619 N N . PRO A 1 328 ? 37.610 -13.188 -40.576 1.00 62.66 328 PRO A N 1
ATOM 2620 C CA . PRO A 1 328 ? 38.547 -14.309 -40.604 1.00 62.66 328 PRO A CA 1
ATOM 2621 C C . PRO A 1 328 ? 38.618 -15.020 -39.233 1.00 62.66 328 PRO A C 1
ATOM 2623 O O . PRO A 1 328 ? 38.228 -14.440 -38.215 1.00 62.66 328 PRO A O 1
ATOM 2626 N N . PRO A 1 329 ? 39.117 -16.271 -39.177 1.00 59.75 329 PRO A N 1
ATOM 2627 C CA . PRO A 1 329 ? 39.145 -17.062 -37.950 1.00 59.75 329 PRO A CA 1
ATOM 2628 C C . PRO A 1 329 ? 40.073 -16.441 -36.896 1.00 59.75 329 PRO A C 1
ATOM 2630 O O . PRO A 1 329 ? 41.262 -16.220 -37.128 1.00 59.75 329 PRO A O 1
ATOM 2633 N N . VAL A 1 330 ? 39.502 -16.174 -35.721 1.00 51.31 330 VAL A N 1
ATOM 2634 C CA . VAL A 1 330 ? 40.186 -15.645 -34.536 1.00 51.31 330 VAL A CA 1
ATOM 2635 C C . VAL A 1 330 ? 41.147 -16.702 -33.990 1.00 51.31 330 VAL A C 1
ATOM 2637 O O . VAL A 1 330 ? 40.727 -17.778 -33.569 1.00 51.31 330 VAL A O 1
ATOM 2640 N N . GLN A 1 331 ? 42.443 -16.386 -33.983 1.00 52.78 331 GLN A N 1
ATOM 2641 C CA . GLN A 1 331 ? 43.452 -17.159 -33.262 1.00 52.78 331 GLN A CA 1
ATOM 2642 C C . GLN A 1 331 ? 43.332 -16.912 -31.753 1.00 52.78 331 GLN A C 1
ATOM 2644 O O . GLN A 1 331 ? 43.145 -15.785 -31.294 1.00 52.78 331 GLN A O 1
ATOM 2649 N N . SER A 1 332 ? 43.442 -18.001 -30.997 1.00 51.47 332 SER A N 1
ATOM 2650 C CA . SER A 1 332 ? 43.320 -18.095 -29.544 1.00 51.47 332 SER A CA 1
ATOM 2651 C C . SER A 1 332 ? 44.218 -17.102 -28.798 1.00 51.47 332 SER A C 1
ATOM 2653 O O . SER A 1 332 ? 45.442 -17.232 -28.810 1.00 51.47 332 SER A O 1
ATOM 2655 N N . TRP A 1 333 ? 43.601 -16.153 -28.096 1.00 45.34 333 TRP A N 1
ATOM 2656 C CA . TRP A 1 333 ? 44.253 -15.329 -27.079 1.00 45.34 333 TRP A CA 1
ATOM 2657 C C . TRP A 1 333 ? 43.962 -15.900 -25.689 1.00 45.34 333 TRP A C 1
ATOM 2659 O O . TRP A 1 333 ? 42.806 -15.998 -25.279 1.00 45.34 333 TRP A O 1
ATOM 2669 N N . SER A 1 334 ? 45.019 -16.264 -24.963 1.00 49.03 334 SER A N 1
ATOM 2670 C CA . SER A 1 334 ? 44.949 -16.705 -23.566 1.00 49.03 334 SER A CA 1
ATOM 2671 C C . SER A 1 334 ? 44.947 -15.490 -22.626 1.00 49.03 334 SER A C 1
ATOM 2673 O O . SER A 1 334 ? 45.830 -14.638 -22.755 1.00 49.03 334 SER A O 1
ATOM 2675 N N . PRO A 1 335 ? 44.009 -15.375 -21.667 1.00 52.78 335 PRO A N 1
ATOM 2676 C CA . PRO A 1 335 ? 43.979 -14.248 -20.744 1.00 52.78 335 PRO A CA 1
ATOM 2677 C C . PRO A 1 335 ? 45.036 -14.404 -19.639 1.00 52.78 335 PRO A C 1
ATOM 2679 O O . PRO A 1 335 ? 45.096 -15.426 -18.959 1.00 52.78 335 PRO A O 1
ATOM 2682 N N . GLY A 1 336 ? 45.866 -13.371 -19.464 1.00 50.56 336 GLY A N 1
ATOM 2683 C CA . GLY A 1 336 ? 46.798 -13.233 -18.338 1.00 50.56 336 GLY A CA 1
ATOM 2684 C C . GLY A 1 336 ? 46.093 -12.876 -17.016 1.00 50.56 336 GLY A C 1
ATOM 2685 O O . GLY A 1 336 ? 44.927 -12.470 -17.031 1.00 50.56 336 GLY A O 1
ATOM 2686 N N . PRO A 1 337 ? 46.775 -13.024 -15.864 1.00 55.94 337 PRO A N 1
ATOM 2687 C CA . PRO A 1 337 ? 46.118 -13.088 -14.565 1.00 55.94 337 PRO A CA 1
ATOM 2688 C C . PRO A 1 337 ? 45.818 -11.713 -13.943 1.00 55.94 337 PRO A C 1
ATOM 2690 O O . PRO A 1 337 ? 46.559 -10.747 -14.098 1.00 55.94 337 PRO A O 1
ATOM 2693 N N . GLU A 1 338 ? 44.715 -11.701 -13.190 1.00 50.91 338 GLU A N 1
ATOM 2694 C CA . GLU 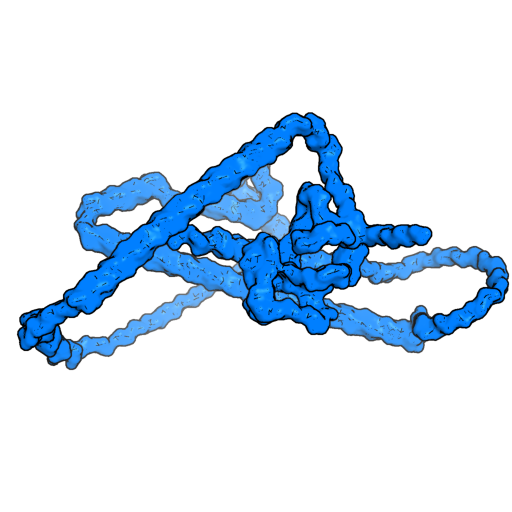A 1 338 ? 44.357 -10.788 -12.094 1.00 50.91 338 GLU A CA 1
ATOM 2695 C C . GLU A 1 338 ? 44.242 -9.283 -12.389 1.00 50.91 338 GLU A C 1
ATOM 2697 O O . GLU A 1 338 ? 45.010 -8.449 -11.910 1.00 50.91 338 GLU A O 1
ATOM 2702 N N . ARG A 1 339 ? 43.127 -8.893 -13.019 1.00 45.19 339 ARG A N 1
ATOM 2703 C CA . ARG A 1 339 ? 42.457 -7.633 -12.654 1.00 45.19 339 ARG A CA 1
ATOM 2704 C C . ARG A 1 339 ? 41.295 -7.960 -11.723 1.00 45.19 339 ARG A C 1
ATOM 2706 O O . ARG A 1 339 ? 40.356 -8.642 -12.125 1.00 45.19 339 ARG A O 1
ATOM 2713 N N . ARG A 1 340 ? 41.357 -7.479 -10.476 1.00 54.28 340 ARG A N 1
ATOM 2714 C CA . ARG A 1 340 ? 40.208 -7.498 -9.558 1.00 54.28 340 ARG A CA 1
ATOM 2715 C C . ARG A 1 340 ? 39.123 -6.606 -10.144 1.00 54.28 340 ARG A C 1
ATOM 2717 O O . ARG A 1 340 ? 39.187 -5.384 -10.037 1.00 54.28 340 ARG A O 1
ATOM 2724 N N . ASN A 1 341 ? 38.153 -7.232 -10.796 1.00 45.12 341 ASN A N 1
ATOM 2725 C CA . ASN A 1 341 ? 36.910 -6.585 -11.169 1.00 45.12 341 ASN A CA 1
ATOM 2726 C C . ASN A 1 341 ? 36.215 -6.150 -9.876 1.00 45.12 341 ASN A C 1
ATOM 2728 O O . ASN A 1 341 ? 35.819 -7.000 -9.081 1.00 45.12 341 ASN A O 1
ATOM 2732 N N . PHE A 1 342 ? 36.084 -4.839 -9.669 1.00 45.84 342 PHE A N 1
ATOM 2733 C CA . PHE A 1 342 ? 35.113 -4.280 -8.732 1.00 45.84 342 PHE A CA 1
ATOM 2734 C C . PHE A 1 342 ? 33.733 -4.706 -9.244 1.00 45.84 342 PHE A C 1
ATOM 2736 O O . PHE A 1 342 ? 33.199 -4.144 -10.202 1.00 45.84 342 PHE A O 1
ATOM 2743 N N . SER A 1 343 ? 33.238 -5.826 -8.723 1.00 54.81 343 SER A N 1
ATOM 2744 C CA . SER A 1 343 ? 32.032 -6.474 -9.213 1.00 54.81 343 SER A CA 1
ATOM 2745 C C . SER A 1 343 ? 30.815 -5.668 -8.762 1.00 54.81 343 SER A C 1
ATOM 2747 O O . SER A 1 343 ? 30.764 -5.158 -7.643 1.00 54.81 343 SER A O 1
ATOM 2749 N N . GLY A 1 344 ? 29.763 -5.622 -9.587 1.00 59.50 344 GLY A N 1
ATOM 2750 C CA . GLY A 1 344 ? 28.439 -5.104 -9.197 1.00 59.50 344 GLY A CA 1
ATOM 2751 C C . GLY A 1 344 ? 27.771 -5.880 -8.046 1.00 59.50 344 GLY A C 1
ATOM 2752 O O . GLY A 1 344 ? 26.564 -5.802 -7.847 1.00 59.50 344 GLY A O 1
ATOM 2753 N N . GLU A 1 345 ? 28.527 -6.700 -7.326 1.00 61.62 345 GLU A N 1
ATOM 2754 C CA . GLU A 1 345 ? 28.153 -7.436 -6.128 1.00 61.62 345 GLU A CA 1
ATOM 2755 C C . GLU A 1 345 ? 28.223 -6.538 -4.884 1.00 61.62 345 GLU A C 1
ATOM 2757 O O . GLU A 1 345 ? 27.364 -6.638 -4.011 1.00 61.62 345 GLU A O 1
ATOM 2762 N N . GLU A 1 346 ? 29.163 -5.589 -4.842 1.00 62.88 346 GLU A N 1
ATOM 2763 C CA . GLU A 1 346 ? 29.287 -4.632 -3.735 1.00 62.88 346 GLU A CA 1
ATOM 2764 C C . GLU A 1 346 ? 28.160 -3.587 -3.765 1.00 62.88 346 GLU A C 1
ATOM 2766 O O . GLU A 1 346 ? 27.494 -3.356 -2.757 1.00 62.88 346 GLU A O 1
ATOM 2771 N N . SER A 1 347 ? 27.812 -3.075 -4.952 1.00 60.66 347 SER A N 1
ATOM 2772 C CA . SER A 1 347 ? 26.621 -2.230 -5.129 1.00 60.66 347 SER A CA 1
ATOM 2773 C C . SER A 1 347 ? 25.319 -2.969 -4.789 1.00 60.66 347 SER A C 1
ATOM 2775 O O . SER A 1 347 ? 24.405 -2.373 -4.224 1.00 60.66 347 SER A O 1
ATOM 2777 N N . ARG A 1 348 ? 25.232 -4.277 -5.079 1.00 67.31 348 ARG A N 1
ATOM 2778 C CA . ARG A 1 348 ? 24.079 -5.109 -4.690 1.00 67.31 348 ARG A CA 1
ATOM 2779 C C . ARG A 1 348 ? 23.994 -5.315 -3.175 1.00 67.31 348 ARG A C 1
ATOM 2781 O O . ARG A 1 348 ? 22.886 -5.308 -2.646 1.00 67.31 348 ARG A O 1
ATOM 2788 N N . ARG A 1 349 ? 25.127 -5.436 -2.468 1.00 71.69 349 ARG A N 1
ATOM 2789 C CA . ARG A 1 349 ? 25.143 -5.479 -0.993 1.00 71.69 349 ARG A CA 1
ATOM 2790 C C . ARG A 1 349 ? 24.635 -4.178 -0.376 1.00 71.69 349 ARG A C 1
ATOM 2792 O O . ARG A 1 349 ? 23.776 -4.247 0.497 1.00 71.69 349 ARG A O 1
ATOM 2799 N N . HIS A 1 350 ? 25.087 -3.020 -0.861 1.00 65.50 350 HIS A N 1
ATOM 2800 C CA . HIS A 1 350 ? 24.619 -1.728 -0.341 1.00 65.50 350 HIS A CA 1
ATOM 2801 C C . HIS A 1 350 ? 23.120 -1.499 -0.581 1.00 65.50 350 HIS A C 1
ATOM 2803 O O . HIS A 1 350 ? 22.425 -1.026 0.316 1.00 65.50 350 HIS A O 1
ATOM 2809 N N . LEU A 1 351 ? 22.586 -1.881 -1.748 1.00 67.88 351 LEU A N 1
ATOM 2810 C CA . LEU A 1 351 ? 21.140 -1.810 -1.993 1.00 67.88 351 LEU A CA 1
ATOM 2811 C C . LEU A 1 351 ? 20.353 -2.749 -1.061 1.00 67.88 351 LEU A C 1
ATOM 2813 O O . LEU A 1 351 ? 19.341 -2.336 -0.501 1.00 67.88 351 LEU A O 1
ATOM 2817 N N . GLY A 1 352 ? 20.859 -3.962 -0.813 1.00 76.31 352 GLY A N 1
ATOM 2818 C CA . GLY A 1 352 ? 20.247 -4.899 0.135 1.00 76.31 352 GLY A CA 1
ATOM 2819 C C . GLY A 1 352 ? 20.253 -4.408 1.589 1.00 76.31 352 GLY A C 1
ATOM 2820 O O . GLY A 1 352 ? 19.291 -4.639 2.321 1.00 76.31 352 GLY A O 1
ATOM 2821 N N . GLU A 1 353 ? 21.299 -3.697 2.023 1.00 74.50 353 GLU A N 1
ATOM 2822 C CA . GLU A 1 353 ? 21.325 -3.059 3.348 1.00 74.50 353 GLU A CA 1
ATOM 2823 C C . GLU A 1 353 ? 20.314 -1.915 3.461 1.00 74.50 353 GLU A C 1
ATOM 2825 O O . GLU A 1 353 ? 19.631 -1.807 4.481 1.00 74.50 353 GLU A O 1
ATOM 2830 N N . ILE A 1 354 ? 20.154 -1.108 2.407 1.00 68.38 354 ILE A N 1
ATOM 2831 C CA . ILE A 1 354 ? 19.139 -0.047 2.359 1.00 68.38 354 ILE A CA 1
ATOM 2832 C C . ILE A 1 354 ? 17.731 -0.646 2.471 1.00 68.38 354 ILE A C 1
ATOM 2834 O O . ILE A 1 354 ? 16.937 -0.171 3.286 1.00 68.38 354 ILE A O 1
ATOM 2838 N N . ASP A 1 355 ? 17.430 -1.712 1.727 1.00 68.94 355 ASP A N 1
ATOM 2839 C CA . ASP A 1 355 ? 16.130 -2.389 1.799 1.00 68.94 355 ASP A CA 1
ATOM 2840 C C . ASP A 1 355 ? 15.867 -2.973 3.193 1.00 68.94 355 ASP A C 1
ATOM 2842 O O . ASP A 1 355 ? 14.770 -2.819 3.733 1.00 68.94 355 ASP A O 1
ATOM 2846 N N . ARG A 1 356 ? 16.889 -3.549 3.839 1.00 79.25 356 ARG A N 1
ATOM 2847 C CA . ARG A 1 356 ? 16.785 -4.069 5.211 1.00 79.25 356 ARG A CA 1
ATOM 2848 C C . ARG A 1 356 ? 16.463 -2.972 6.229 1.00 79.25 356 ARG A C 1
ATOM 2850 O O . ARG A 1 356 ? 15.645 -3.188 7.123 1.00 79.25 356 ARG A O 1
ATOM 2857 N N . VAL A 1 357 ? 17.078 -1.795 6.093 1.00 74.94 357 VAL A N 1
ATOM 2858 C CA . VAL A 1 357 ? 16.788 -0.631 6.947 1.00 74.94 357 VAL A CA 1
ATOM 2859 C C . VAL A 1 357 ? 15.366 -0.117 6.704 1.00 74.94 357 VAL A C 1
ATOM 2861 O O . VAL A 1 357 ? 14.656 0.196 7.660 1.00 74.94 357 VAL A O 1
ATOM 2864 N N . LEU A 1 358 ? 14.914 -0.068 5.448 1.00 68.56 358 LEU A N 1
ATOM 2865 C CA . LEU A 1 358 ? 13.549 0.345 5.110 1.00 68.56 358 LEU A CA 1
ATOM 2866 C C . LEU A 1 358 ? 12.491 -0.634 5.643 1.00 68.56 358 LEU A C 1
ATOM 2868 O O . LEU A 1 358 ? 11.443 -0.187 6.112 1.00 68.56 358 LEU A O 1
ATOM 2872 N N . GLU A 1 359 ? 12.758 -1.941 5.620 1.00 70.38 359 GLU A N 1
ATOM 2873 C CA . GLU A 1 359 ? 11.874 -2.967 6.189 1.00 70.38 359 GLU A CA 1
ATOM 2874 C C . GLU A 1 359 ? 11.751 -2.823 7.715 1.00 70.38 359 GLU A C 1
ATOM 2876 O O . GLU A 1 359 ? 10.647 -2.879 8.258 1.00 70.38 359 GLU A O 1
ATOM 2881 N N . GLU A 1 360 ? 12.857 -2.545 8.413 1.00 75.81 360 GLU A N 1
ATOM 2882 C CA . GLU A 1 360 ? 12.838 -2.311 9.862 1.00 75.81 360 GLU A CA 1
ATOM 2883 C C . GLU A 1 360 ? 12.082 -1.024 10.221 1.00 75.81 360 GLU A C 1
ATOM 2885 O O . GLU A 1 360 ? 11.302 -1.007 11.176 1.00 75.81 360 GLU A O 1
ATOM 2890 N N . ILE A 1 361 ? 12.213 0.035 9.412 1.00 71.56 361 ILE A N 1
ATOM 2891 C CA . ILE A 1 361 ? 11.376 1.236 9.539 1.00 71.56 361 ILE A CA 1
ATOM 2892 C C . ILE A 1 361 ? 9.898 0.856 9.368 1.00 71.56 361 ILE A C 1
ATOM 2894 O O . ILE A 1 361 ? 9.084 1.180 10.232 1.00 71.56 361 ILE A O 1
ATOM 2898 N N . ARG A 1 362 ? 9.523 0.121 8.311 1.00 74.50 362 ARG A N 1
ATOM 2899 C CA . ARG A 1 362 ? 8.127 -0.320 8.124 1.00 74.50 362 ARG A CA 1
ATOM 2900 C C . ARG A 1 362 ? 7.624 -1.157 9.299 1.00 74.50 362 ARG A C 1
ATOM 2902 O O . ARG A 1 362 ? 6.490 -0.951 9.718 1.00 74.50 362 ARG A O 1
ATOM 2909 N N . ARG A 1 363 ? 8.451 -2.037 9.870 1.00 79.88 363 ARG A N 1
ATOM 2910 C CA . ARG A 1 363 ? 8.113 -2.836 11.060 1.00 79.88 363 ARG A CA 1
ATOM 2911 C C . ARG A 1 363 ? 7.817 -1.949 12.269 1.00 79.88 363 ARG A C 1
ATOM 2913 O O . ARG A 1 363 ? 6.789 -2.129 12.921 1.00 79.88 363 ARG A O 1
ATOM 2920 N N . LEU A 1 364 ? 8.669 -0.957 12.534 1.00 73.50 364 LEU A N 1
ATOM 2921 C CA . LEU A 1 364 ? 8.483 -0.005 13.635 1.00 73.50 364 LEU A CA 1
ATOM 2922 C C . LEU A 1 364 ? 7.218 0.855 13.457 1.00 73.50 364 LEU A C 1
ATOM 2924 O O . LEU A 1 364 ? 6.523 1.125 14.437 1.00 73.50 364 LEU A O 1
ATOM 2928 N N . TYR A 1 365 ? 6.880 1.239 12.222 1.00 69.12 365 TYR A N 1
ATOM 2929 C CA . TYR A 1 365 ? 5.674 2.021 11.917 1.00 69.12 365 TYR A CA 1
ATOM 2930 C C . TYR A 1 365 ? 4.385 1.173 11.839 1.00 69.12 365 TYR A C 1
ATOM 2932 O O . TYR A 1 365 ? 3.314 1.648 12.221 1.00 69.12 365 TYR A O 1
ATOM 2940 N N . GLY A 1 366 ? 4.463 -0.080 11.379 1.00 64.62 366 GLY A N 1
ATOM 2941 C CA . GLY A 1 366 ? 3.316 -0.979 11.200 1.00 64.62 366 GLY A CA 1
ATOM 2942 C C . GLY A 1 366 ? 2.698 -1.457 12.516 1.00 64.62 366 GLY A C 1
ATOM 2943 O O . GLY A 1 366 ? 1.476 -1.517 12.638 1.00 64.62 366 GLY A O 1
ATOM 2944 N N . VAL A 1 367 ? 3.524 -1.696 13.541 1.00 56.69 367 VAL A N 1
ATOM 2945 C CA . VAL A 1 367 ? 3.065 -2.095 14.888 1.00 56.69 367 VAL A CA 1
ATOM 2946 C C . VAL A 1 367 ? 2.223 -0.999 15.562 1.00 56.69 367 VAL A C 1
ATOM 2948 O O . VAL A 1 367 ? 1.355 -1.297 16.378 1.00 56.69 367 VAL A O 1
ATOM 2951 N N . TRP A 1 368 ? 2.419 0.273 15.202 1.00 47.31 368 TRP A N 1
ATOM 2952 C CA . TRP A 1 368 ? 1.700 1.392 15.817 1.00 47.31 368 TRP A CA 1
ATOM 2953 C C . TRP A 1 368 ? 0.279 1.592 15.259 1.00 47.31 368 TRP A C 1
ATOM 2955 O O . TRP A 1 368 ? -0.630 1.905 16.025 1.00 47.31 368 TRP A O 1
ATOM 2965 N N . ARG A 1 369 ? 0.034 1.346 13.961 1.00 51.62 369 ARG A N 1
ATOM 2966 C CA . ARG A 1 369 ? -1.321 1.507 13.387 1.00 51.62 369 ARG A CA 1
ATOM 2967 C C . ARG A 1 369 ? -2.300 0.399 13.781 1.00 51.62 369 ARG A C 1
ATOM 2969 O O . ARG A 1 369 ? -3.495 0.663 13.831 1.00 51.62 369 ARG A O 1
ATOM 2976 N N . GLY A 1 370 ? -1.818 -0.804 14.096 1.00 44.56 370 GLY A N 1
ATOM 2977 C CA . GLY A 1 370 ? -2.677 -1.913 14.532 1.00 44.56 370 GLY A CA 1
ATOM 2978 C C . GLY A 1 370 ? -3.146 -1.827 15.991 1.00 44.56 370 GLY A C 1
ATOM 2979 O O . GLY A 1 370 ? -4.114 -2.484 16.355 1.00 44.56 370 GLY A O 1
ATOM 2980 N N . GLY A 1 371 ? -2.482 -1.023 16.832 1.00 43.12 371 GLY A N 1
ATOM 2981 C CA . GLY A 1 371 ? -2.708 -1.002 18.284 1.00 43.12 371 GLY A CA 1
ATOM 2982 C C . GLY A 1 371 ? -3.619 0.109 18.819 1.00 43.12 371 GLY A C 1
ATOM 2983 O O . GLY A 1 371 ? -3.883 0.128 20.015 1.00 43.12 371 GLY A O 1
ATOM 2984 N N . SER A 1 372 ? -4.088 1.043 17.983 1.00 46.66 372 SER A N 1
ATOM 2985 C CA . SER A 1 372 ? -4.858 2.225 18.433 1.00 46.66 372 SER A CA 1
ATOM 2986 C C . SER A 1 372 ? -6.361 2.188 18.120 1.00 46.66 372 SER A C 1
ATOM 2988 O O . SER A 1 372 ? -7.055 3.150 18.422 1.00 46.66 372 SER A O 1
ATOM 2990 N N . ALA A 1 373 ? -6.891 1.098 17.552 1.00 43.47 373 ALA A N 1
ATOM 2991 C CA . ALA A 1 373 ? -8.319 0.990 17.210 1.00 43.47 373 ALA A CA 1
ATOM 2992 C C . ALA A 1 373 ? -9.187 0.279 18.274 1.00 43.47 373 ALA A C 1
ATOM 2994 O O . ALA A 1 373 ? -10.388 0.096 18.071 1.00 43.47 373 ALA A O 1
ATOM 2995 N N . HIS A 1 374 ? -8.612 -0.120 19.411 1.00 45.47 374 HIS A N 1
ATOM 2996 C CA . HIS A 1 374 ? -9.347 -0.670 20.553 1.00 45.47 374 HIS A CA 1
ATOM 2997 C C . HIS A 1 374 ? -8.972 0.094 21.823 1.00 45.47 374 HIS A C 1
ATOM 2999 O O . HIS A 1 374 ? -8.076 -0.303 22.564 1.00 45.47 374 HIS A O 1
ATOM 3005 N N . GLY A 1 375 ? -9.658 1.214 22.033 1.00 40.06 375 GLY A N 1
ATOM 3006 C CA . GLY A 1 375 ? -9.642 2.016 23.250 1.00 40.06 375 GLY A CA 1
ATOM 3007 C C . GLY A 1 375 ? -10.969 2.729 23.377 1.00 40.06 375 GLY A C 1
ATOM 3008 O O . GLY A 1 375 ? -11.273 3.495 22.438 1.00 40.06 375 GLY A O 1
#

InterPro domains:
  IPR001841 Zinc finger, RING-type [PF13639] (32-82)
  IPR001841 Zinc finger, RING-type [PS50089] (33-82)
  IPR001841 Zinc finger, RING-type [SM00184] (33-81)
  IPR013083 Zinc finger, RING/FYVE/PHD-type [G3DSA:3.30.40.10] (28-174)

Mean predicted aligned error: 20.29 Å

Solvent-accessible surface area (backbone atoms only — not comparable to full-atom values): 23388 Å² total; per-residue (Å²): 132,87,76,82,77,68,43,46,44,69,59,35,53,77,73,36,54,39,48,45,89,80,49,91,73,71,79,57,91,85,38,52,17,86,83,81,70,45,70,66,59,93,71,95,61,97,54,58,46,26,33,35,70,92,78,68,51,61,33,38,46,83,55,50,50,54,46,48,70,42,92,53,95,61,23,30,36,43,91,88,79,60,49,78,63,27,49,59,72,79,77,77,69,59,78,87,59,68,83,52,75,72,56,56,64,57,49,49,54,51,52,54,52,49,51,57,49,50,51,53,51,50,54,52,51,53,54,52,51,54,51,52,52,50,50,54,51,47,53,55,48,54,52,65,74,53,62,77,80,77,68,91,63,85,52,76,63,60,66,53,52,67,62,54,75,76,74,79,85,80,89,84,92,76,85,83,84,84,82,86,76,84,80,83,82,81,79,85,91,77,79,56,80,70,53,59,54,52,55,54,54,51,36,44,77,68,71,59,53,58,86,87,56,72,81,48,57,69,70,57,46,47,52,52,41,52,52,68,73,54,64,68,81,47,75,63,57,54,47,51,62,52,58,61,58,73,76,48,52,74,65,56,51,50,52,50,52,51,51,51,51,52,51,52,52,50,50,54,50,53,52,49,54,52,48,53,52,49,51,53,52,51,52,53,50,54,54,49,54,52,51,51,51,51,52,52,50,50,53,51,51,51,49,52,51,55,36,37,78,67,66,75,46,79,79,77,87,72,77,66,85,72,79,95,69,85,80,77,88,82,77,90,79,82,86,80,86,84,78,86,72,85,51,78,58,59,62,49,49,54,52,52,52,51,52,53,52,52,51,51,51,48,52,66,57,53,60,57,71,74,65,70,84,79,126

Sequence (375 aa):
MSTPSLPTQAEYFCTRVLPLTATYKRPASGTQCSICCEELREQGHTHSVVILTDCYHFFHTACILPWFTGSNQRRGSCPNCRRELFVPDRLSVPPDEADVLPGVLELQERVEGMDRTLDRMLQRRLRANDRTDRAAAQLRREDAEHPPQQSSEPSRLERMVEQADAVTFAGANQQPQSLSREPPNPPPSGLHRGQQRRVMMQGVRNGQLEPSEWNLPYEQARALAESRRNPGPTSEQRAQARGETSSMNHWEREAFRQRSRAEQQRQVLADRERRERQISSIQAQVAELRRETVRSNEVNANTLAMLRSRGLVHDNSNSRRLPEASMPPVQSWSPGPERRNFSGEESRRHLGEIDRVLEEIRRLYGVWRGGSAHG

pLDDT: mean 76.11, std 17.39, range [35.62, 98.06]

Foldseek 3Di:
DDDDAAAAPVVQVVPFWAFPVVDPDDDDFQDAAPQVRHGPDPPDDPFTKTAGRVPRDIHTPVRLVCLLVPPDPLSQADPPPRDRHHDRDPPCPPPVCPVVPVVVVVVVVVVVVVVVVVVVVVVVVVVVVVVVVVVVVVVVVVCVVCPPPPPVDDDPVVVVVVVVVVPPDDDDDDDDDDDDDDDDDDDDPDDDPVVLVVVVVVCVVVVQDDPVCVPDDSVVSVVSSVCVVCPDQDPVSVVVVVVVVVPDDPVRVVVVVVVVVVVVVVVVVVVVVVVVVVVVVLVVVVVVLVVVVVVVVVVVVVVVVVCVVVVNDDDPPPPPDDPDDDDDDDDDDDDDDDDPPPDCVVVVVSVVVVVVSVVVVCVVVVVVVVPPPPD

Organism: NCBI:txid390896

Radius of gyration: 35.39 Å; Cα contacts (8 Å, |Δi|>4): 152; chains: 1; bounding box: 87×74×99 Å

Secondary structure (DSSP, 8-state):
-PPPPPPBHHHHHHHHEEEGGG-S--PPTTPBPTTT--B--SSS-SS-EEEETTT--EEEHHHHHHHHHSS-TTTTB-TTT--B-SB-------GGGGGGTTHHHHHHHHHHHHHHHHHHHHHHHHHHHHHHHHHHHHHHHHHHHS------S--HHHHHHHHHTTS-------PPP--PPPPPPPPPS---HHHHHHHHHHHHHTT-S-GGGGGS-HHHHHHHHHHHHSPPSPHHHHHHHHHHTTT--HHHHHHHHHHHHHHHHHHHHHHHHHHHHHHHHHHHHHHHHHHHHHHHHHHHHHHHHHHHHTTSS--GGG--------PPPPP-PPPPS------HHHHHHHHHHHHHHHHHHHHHHHHHHTSSS--